Protein AF-0000000080392160 (afdb_homodimer)

Solvent-accessible surface area (backbone atoms only — not comparable to full-atom values): 26931 Å² total; per-residue (Å²): 128,77,78,56,52,68,72,64,71,43,52,71,74,49,55,74,39,36,30,67,66,44,56,47,47,49,50,49,47,51,51,41,40,44,74,67,69,52,51,71,83,73,35,52,70,30,42,35,22,32,27,27,8,46,72,75,60,46,52,59,74,66,60,84,72,80,39,60,35,39,50,64,21,50,36,61,23,38,49,18,41,50,49,28,34,66,44,10,16,25,11,38,45,30,19,29,16,43,58,94,49,10,36,61,53,26,43,43,55,48,50,57,34,40,75,70,63,64,26,69,30,31,39,31,25,33,48,39,70,83,80,47,64,64,62,56,52,19,38,46,57,50,62,48,37,25,92,80,68,57,64,32,54,80,40,95,77,19,53,6,30,62,88,73,68,52,73,49,69,48,73,46,58,49,65,70,59,34,57,73,70,65,48,88,79,90,76,80,87,58,48,61,55,68,51,34,54,17,58,46,92,40,95,85,43,74,29,42,69,40,52,22,49,32,53,48,44,18,28,58,60,38,71,49,57,61,84,71,60,87,74,82,88,71,86,62,50,3,26,72,65,51,27,57,37,52,53,48,15,55,58,66,52,90,128,77,74,57,52,68,71,63,72,42,52,71,73,51,54,74,40,38,30,66,64,45,55,48,47,48,51,50,48,50,52,40,39,42,74,66,69,50,52,71,82,74,34,52,69,31,42,36,22,31,27,28,8,47,72,72,61,46,54,59,73,66,60,85,72,80,38,63,34,38,50,64,19,47,37,60,25,37,50,19,40,48,48,27,33,66,43,10,16,23,10,38,46,28,18,29,17,44,58,94,49,9,35,61,54,24,42,44,56,49,49,57,34,41,75,71,63,65,25,68,31,31,39,32,25,33,46,39,72,84,79,47,64,64,62,55,50,18,37,47,58,49,61,49,36,26,92,82,69,56,63,32,54,81,38,96,77,18,52,6,30,60,89,74,68,49,74,48,68,49,73,45,58,49,65,69,60,34,56,74,71,65,47,87,79,90,75,80,88,59,47,59,56,69,50,33,53,18,58,46,93,41,93,86,45,75,30,42,70,40,52,21,48,31,54,46,43,17,30,57,60,38,71,48,58,60,86,71,60,86,77,83,89,71,87,62,51,3,25,73,66,50,26,58,38,52,54,47,15,56,58,66,52,88

Foldseek 3Di:
DQPDQVNLPHDPVLVVQADVLLSVLLRQVVVQCVLFPDDLVVQAAAQEEEEEADDDQVSLVVDDDDDPNNPLRRDQQNSFVSNCVSSNHDHHTGYAYPDPCRQQVSVVVQVVCQVVPSHAKYKTKYWDDDDDCVVVVVCVVVQAADPVADFPFPHPPQRFHHDDGDMHMHMDGDPVVCVVVVTDDPDDQQFFFDDDQPDDPDPPAHHLVRLLVRVLRRCVSSVHQLVRDDDDDFPRGRHPRPRVSNVSSSVVND/DQCPCVNLPHDPVLVVQADVLLSVLLRQVVVQCVLFPDDLVVQAAAQEEEEEADDDQVSLVVDDDDDPNNPLRRDQQNSFVSNCVSSNHDHHTGYAYPDPCRQQVSVVVQVVCQVVPSHAKYKTKYWDDDDDCVVVVVCVVVQQADPVADFPFPHPPQRFHHDDGDMHMHMDGDPVVCVVVVTDDPDDQQFFFDDDQPDDPDPPAHHLVRLLVRVLRRCVSSVHQLVRDDDDDFPRGSHPRPRVSNVSSSVVND

Structure (mmCIF, N/CA/C/O backbone):
data_AF-0000000080392160-model_v1
#
loop_
_entity.id
_entity.type
_entity.pdbx_description
1 polymer 'Polyketide synthase'
#
loop_
_atom_site.group_PDB
_atom_site.id
_atom_site.type_symbol
_atom_site.label_atom_id
_atom_site.label_alt_id
_atom_site.label_comp_id
_atom_site.label_asym_id
_atom_site.label_entity_id
_atom_site.label_seq_id
_atom_site.pdbx_PDB_ins_code
_atom_site.Cartn_x
_atom_site.Cartn_y
_atom_site.Cartn_z
_atom_site.occupancy
_atom_site.B_iso_or_equiv
_atom_site.auth_seq_id
_atom_site.auth_comp_id
_atom_site.auth_asym_id
_atom_site.auth_atom_id
_atom_site.pdbx_PDB_model_num
ATOM 1 N N . MET A 1 1 ? 7.367 22.188 -19.438 1 44.47 1 MET A N 1
ATOM 2 C CA . MET A 1 1 ? 8.289 22.766 -18.453 1 44.47 1 MET A CA 1
ATOM 3 C C . MET A 1 1 ? 7.734 22.625 -17.047 1 44.47 1 MET A C 1
ATOM 5 O O . MET A 1 1 ? 6.535 22.797 -16.828 1 44.47 1 MET A O 1
ATOM 9 N N . GLY A 1 2 ? 8.312 21.688 -16.266 1 62.59 2 GLY A N 1
ATOM 10 C CA . GLY A 1 2 ? 7.789 21.469 -14.93 1 62.59 2 GLY A CA 1
ATOM 11 C C . GLY A 1 2 ? 7.668 22.75 -14.125 1 62.59 2 GLY A C 1
ATOM 12 O O . GLY A 1 2 ? 8.258 23.766 -14.484 1 62.59 2 GLY A O 1
ATOM 13 N N . ARG A 1 3 ? 6.598 23.203 -13.523 1 73.5 3 ARG A N 1
ATOM 14 C CA . ARG A 1 3 ? 6.219 24.375 -12.742 1 73.5 3 ARG A CA 1
ATOM 15 C C . ARG A 1 3 ? 7.32 24.766 -11.758 1 73.5 3 ARG A C 1
ATOM 17 O O . ARG A 1 3 ? 7.398 25.906 -11.32 1 73.5 3 ARG A O 1
ATOM 24 N N . GLY A 1 4 ? 8.375 24 -11.734 1 80.56 4 GLY A N 1
ATOM 25 C CA . GLY A 1 4 ? 9.484 24.219 -10.812 1 80.56 4 GLY A CA 1
ATOM 26 C C . GLY A 1 4 ? 9.094 24.047 -9.359 1 80.56 4 GLY A C 1
ATOM 27 O O . GLY A 1 4 ? 7.91 24 -9.031 1 80.56 4 GLY A O 1
ATOM 28 N N . GLN A 1 5 ? 10.055 24.047 -8.391 1 86.06 5 GLN A N 1
ATOM 29 C CA . GLN A 1 5 ? 9.867 23.781 -6.973 1 86.06 5 GLN A CA 1
ATOM 30 C C . GLN A 1 5 ? 9.117 24.906 -6.285 1 86.06 5 GLN A C 1
ATOM 32 O O . GLN A 1 5 ? 8.367 24.688 -5.336 1 86.06 5 GLN A O 1
ATOM 37 N N . ALA A 1 6 ? 9.281 26.156 -6.719 1 88.62 6 ALA A N 1
ATOM 38 C CA . ALA A 1 6 ? 8.648 27.328 -6.105 1 88.62 6 ALA A CA 1
ATOM 39 C C . ALA A 1 6 ? 7.133 27.281 -6.27 1 88.62 6 ALA A C 1
ATOM 41 O O . ALA A 1 6 ? 6.391 27.719 -5.387 1 88.62 6 ALA A O 1
ATOM 42 N N . PHE A 1 7 ? 6.754 26.766 -7.363 1 91.12 7 PHE A N 1
ATOM 43 C CA . PHE A 1 7 ? 5.324 26.625 -7.625 1 91.12 7 PHE A CA 1
ATOM 44 C C . PHE A 1 7 ? 4.668 25.734 -6.574 1 91.12 7 PHE A C 1
ATOM 46 O O . PHE A 1 7 ? 3.525 25.969 -6.184 1 91.12 7 PHE A O 1
ATOM 53 N N . PHE A 1 8 ? 5.359 24.797 -6.035 1 94 8 PHE A N 1
ATOM 54 C CA . PHE A 1 8 ? 4.816 23.828 -5.09 1 94 8 PHE A CA 1
ATOM 55 C C . PHE A 1 8 ? 5.188 24.203 -3.66 1 94 8 PHE A C 1
ATOM 57 O O . PHE A 1 8 ? 4.957 23.422 -2.732 1 94 8 PHE A O 1
ATOM 64 N N . GLY A 1 9 ? 5.879 25.312 -3.498 1 92.5 9 GLY A N 1
ATOM 65 C CA . GLY A 1 9 ? 6.246 25.766 -2.166 1 92.5 9 GLY A CA 1
ATOM 66 C C . GLY A 1 9 ? 7.379 24.969 -1.557 1 92.5 9 GLY A C 1
ATOM 67 O O . GLY A 1 9 ? 7.449 24.812 -0.336 1 92.5 9 GLY A O 1
ATOM 68 N N . ILE A 1 10 ? 8.219 24.422 -2.293 1 93.69 10 ILE A N 1
ATOM 69 C CA . ILE A 1 10 ? 9.336 23.594 -1.83 1 93.69 10 ILE A CA 1
ATOM 70 C C . ILE A 1 10 ? 10.641 24.391 -1.94 1 93.69 10 ILE A C 1
ATOM 72 O O . ILE A 1 10 ? 10.938 24.953 -2.994 1 93.69 10 ILE A O 1
ATOM 76 N N . SER A 1 11 ? 11.391 24.484 -0.863 1 92 11 SER A N 1
ATOM 77 C CA . SER A 1 11 ? 12.656 25.219 -0.854 1 92 11 SER A CA 1
ATOM 78 C C . SER A 1 11 ? 13.695 24.531 -1.737 1 92 11 SER A C 1
ATOM 80 O O . SER A 1 11 ? 13.57 23.344 -2.051 1 92 11 SER A O 1
ATOM 82 N N . ALA A 1 12 ? 14.695 25.281 -2.066 1 90.75 12 ALA A N 1
ATOM 83 C CA . ALA A 1 12 ? 15.773 24.734 -2.891 1 90.75 12 ALA A CA 1
ATOM 84 C C . ALA A 1 12 ? 16.5 23.609 -2.168 1 90.75 12 ALA A C 1
ATOM 86 O O . ALA A 1 12 ? 16.844 22.594 -2.777 1 90.75 12 ALA A O 1
ATOM 87 N N . MET A 1 13 ? 16.703 23.812 -0.95 1 87.75 13 MET A N 1
ATOM 88 C CA . MET A 1 13 ? 17.406 22.797 -0.153 1 87.75 13 MET A CA 1
ATOM 89 C C . MET A 1 13 ? 16.594 21.5 -0.101 1 87.75 13 MET A C 1
ATOM 91 O O . MET A 1 13 ? 17.156 20.422 -0.309 1 87.75 13 MET A O 1
ATOM 95 N N . GLU A 1 14 ? 15.359 21.641 0.13 1 90.56 14 GLU A N 1
ATOM 96 C CA . GLU A 1 14 ? 14.492 20.469 0.159 1 90.56 14 GLU A CA 1
ATOM 97 C C . GLU A 1 14 ? 14.438 19.781 -1.206 1 90.56 14 GLU A C 1
ATOM 99 O O . GLU A 1 14 ? 14.547 18.562 -1.299 1 90.56 14 GLU A O 1
ATOM 104 N N . ALA A 1 15 ? 14.352 20.516 -2.227 1 91.69 15 ALA A N 1
ATOM 105 C CA . ALA A 1 15 ? 14.242 20 -3.588 1 91.69 15 ALA A CA 1
ATOM 106 C C . ALA A 1 15 ? 15.477 19.203 -3.975 1 91.69 15 ALA A C 1
ATOM 108 O O . ALA A 1 15 ? 15.375 18.203 -4.691 1 91.69 15 ALA A O 1
ATOM 109 N N . SER A 1 16 ? 16.562 19.609 -3.512 1 89.44 16 SER A N 1
ATOM 110 C CA . SER A 1 16 ? 17.812 18.969 -3.883 1 89.44 16 SER A CA 1
ATOM 111 C C . SER A 1 16 ? 17.906 17.578 -3.275 1 89.44 16 SER A C 1
ATOM 113 O O . SER A 1 16 ? 18.672 16.734 -3.764 1 89.44 16 SER A O 1
ATOM 115 N N . SER A 1 17 ? 17.125 17.328 -2.254 1 90.38 17 SER A N 1
ATOM 116 C CA . SER A 1 17 ? 17.188 16.047 -1.552 1 90.38 17 SER A CA 1
ATOM 117 C C . SER A 1 17 ? 16.031 15.133 -1.947 1 90.38 17 SER A C 1
ATOM 119 O O . SER A 1 17 ? 15.953 13.992 -1.49 1 90.38 17 SER A O 1
ATOM 121 N N . MET A 1 18 ? 15.258 15.609 -2.836 1 93.06 18 MET A N 1
ATOM 122 C CA . MET A 1 18 ? 14.023 14.898 -3.135 1 93.06 18 MET A CA 1
ATOM 123 C C . MET A 1 18 ? 14.242 13.852 -4.219 1 93.06 18 MET A C 1
ATOM 125 O O . MET A 1 18 ? 14.883 14.125 -5.234 1 93.06 18 MET A O 1
ATOM 129 N N . ASP A 1 19 ? 13.75 12.68 -3.955 1 93.88 19 ASP A N 1
ATOM 130 C CA . ASP A 1 19 ? 13.617 11.688 -5.02 1 93.88 19 ASP A CA 1
ATOM 131 C C . ASP A 1 19 ? 12.945 12.289 -6.25 1 93.88 19 ASP A C 1
ATOM 133 O O . ASP A 1 19 ? 11.844 12.836 -6.16 1 93.88 19 ASP A O 1
ATOM 137 N N . PRO A 1 20 ? 13.594 12.234 -7.453 1 94.88 20 PRO A N 1
ATOM 138 C CA . PRO A 1 20 ? 12.961 12.766 -8.664 1 94.88 20 PRO A CA 1
ATOM 139 C C . PRO A 1 20 ? 11.562 12.203 -8.898 1 94.88 20 PRO A C 1
ATOM 141 O O . PRO A 1 20 ? 10.719 12.875 -9.5 1 94.88 20 PRO A O 1
ATOM 144 N N . GLN A 1 21 ? 11.25 11.039 -8.414 1 96.38 21 GLN A N 1
ATOM 145 C CA . GLN A 1 21 ? 9.898 10.477 -8.516 1 96.38 21 GLN A CA 1
ATOM 146 C C . GLN A 1 21 ? 8.883 11.375 -7.82 1 96.38 21 GLN A C 1
ATOM 148 O O . GLN A 1 21 ? 7.773 11.578 -8.328 1 96.38 21 GLN A O 1
ATOM 153 N N . GLN A 1 22 ? 9.234 11.93 -6.652 1 96.69 22 GLN A N 1
ATOM 154 C CA . GLN A 1 22 ? 8.328 12.82 -5.938 1 96.69 22 GLN A CA 1
ATOM 155 C C . GLN A 1 22 ? 8.039 14.078 -6.742 1 96.69 22 GLN A C 1
ATOM 157 O O . GLN A 1 22 ? 6.906 14.562 -6.766 1 96.69 22 GLN A O 1
ATOM 162 N N . ARG A 1 23 ? 9.055 14.586 -7.406 1 95.38 23 ARG A N 1
ATOM 163 C CA . ARG A 1 23 ? 8.891 15.773 -8.242 1 95.38 23 ARG A CA 1
ATOM 164 C C . ARG A 1 23 ? 7.941 15.492 -9.406 1 95.38 23 ARG A C 1
ATOM 166 O O . ARG A 1 23 ? 7.055 16.297 -9.703 1 95.38 23 ARG A O 1
ATOM 173 N N . LEU A 1 24 ? 8.164 14.352 -10.008 1 96.69 24 LEU A N 1
ATOM 174 C CA . LEU A 1 24 ? 7.312 13.977 -11.133 1 96.69 24 LEU A CA 1
ATOM 175 C C . LEU A 1 24 ? 5.871 13.781 -10.68 1 96.69 24 LEU A C 1
ATOM 177 O O . LEU A 1 24 ? 4.938 14.172 -11.391 1 96.69 24 LEU A O 1
ATOM 181 N N . LEU A 1 25 ? 5.73 13.203 -9.555 1 97.81 25 LEU A N 1
ATOM 182 C CA . LEU A 1 25 ? 4.391 12.992 -9.023 1 97.81 25 LEU A CA 1
ATOM 183 C C . LEU A 1 25 ? 3.676 14.328 -8.812 1 97.81 25 LEU A C 1
ATOM 185 O O . LEU A 1 25 ? 2.484 14.445 -9.102 1 97.81 25 LEU A O 1
ATOM 189 N N . LEU A 1 26 ? 4.379 15.328 -8.312 1 97.12 26 LEU A N 1
ATOM 190 C CA . LEU A 1 26 ? 3.797 16.656 -8.117 1 97.12 26 LEU A CA 1
ATOM 191 C C . LEU A 1 26 ? 3.373 17.266 -9.445 1 97.12 26 LEU A C 1
ATOM 193 O O . LEU A 1 26 ? 2.256 17.766 -9.57 1 97.12 26 LEU A O 1
ATOM 197 N N . GLU A 1 27 ? 4.25 17.172 -10.422 1 96.81 27 GLU A N 1
ATOM 198 C CA . GLU A 1 27 ? 3.982 17.766 -11.734 1 96.81 27 GLU A CA 1
ATOM 199 C C . GLU A 1 27 ? 2.83 17.047 -12.43 1 96.81 27 GLU A C 1
ATOM 201 O O . GLU A 1 27 ? 1.897 17.688 -12.922 1 96.81 27 GLU A O 1
ATOM 206 N N . VAL A 1 28 ? 2.885 15.766 -12.461 1 97.62 28 VAL A N 1
ATOM 207 C CA . VAL A 1 28 ? 1.865 14.969 -13.125 1 97.62 28 VAL A CA 1
ATOM 208 C C . VAL A 1 28 ? 0.545 15.07 -12.367 1 97.62 28 VAL A C 1
ATOM 210 O O . VAL A 1 28 ? -0.523 15.164 -12.977 1 97.62 28 VAL A O 1
ATOM 213 N N . GLY A 1 29 ? 0.648 15.031 -11.039 1 97.12 29 GLY A N 1
ATOM 214 C CA . GLY A 1 29 ? -0.546 15.18 -10.227 1 97.12 29 GLY A CA 1
ATOM 215 C C . GLY A 1 29 ? -1.259 16.5 -10.453 1 97.12 29 GLY A C 1
ATOM 216 O O . GLY A 1 29 ? -2.484 16.531 -10.586 1 97.12 29 GLY A O 1
ATOM 217 N N . TYR A 1 30 ? -0.5 17.578 -10.539 1 95.31 30 TYR A N 1
ATOM 218 C CA . TYR A 1 30 ? -1.086 18.891 -10.805 1 95.31 30 TYR A CA 1
ATOM 219 C C . TYR A 1 30 ? -1.77 18.922 -12.164 1 95.31 30 TYR A C 1
ATOM 221 O O . TYR A 1 30 ? -2.887 19.422 -12.289 1 95.31 30 TYR A O 1
ATOM 229 N N . THR A 1 31 ? -1.105 18.406 -13.148 1 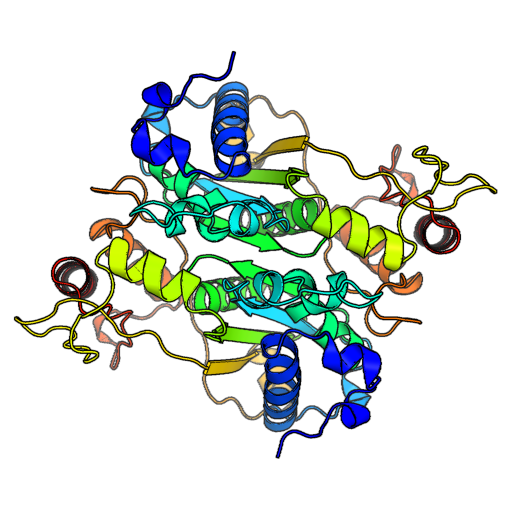96.06 31 THR A N 1
ATOM 230 C CA . THR A 1 31 ? -1.656 18.375 -14.5 1 96.06 31 THR A CA 1
ATOM 231 C C . THR A 1 31 ? -2.939 17.547 -14.539 1 96.06 31 THR A C 1
ATOM 233 O O . THR A 1 31 ? -3.918 17.938 -15.172 1 96.06 31 THR A O 1
ATOM 236 N N . ALA A 1 32 ? -2.922 16.406 -13.852 1 96.75 32 ALA A N 1
ATOM 237 C CA . ALA A 1 32 ? -4.102 15.547 -13.805 1 96.75 32 ALA A CA 1
ATOM 238 C C . ALA A 1 32 ? -5.277 16.25 -13.141 1 96.75 32 ALA A C 1
ATOM 240 O O . ALA A 1 32 ? -6.398 16.219 -13.648 1 96.75 32 ALA A O 1
ATOM 241 N N . LEU A 1 33 ? -5.02 16.891 -12.023 1 95.31 33 LEU A N 1
ATOM 242 C CA . LEU A 1 33 ? -6.062 17.609 -11.305 1 95.31 33 LEU A CA 1
ATOM 243 C C . LEU A 1 33 ? -6.613 18.766 -12.141 1 95.31 33 LEU A C 1
ATOM 245 O O . LEU A 1 33 ? -7.828 18.969 -12.211 1 95.31 33 LEU A O 1
ATOM 249 N N . TRP A 1 34 ? -5.695 19.453 -12.781 1 93.56 34 TRP A N 1
ATOM 250 C CA . TRP A 1 34 ? -6.102 20.547 -13.656 1 93.56 34 TRP A CA 1
ATOM 251 C C . TRP A 1 34 ? -6.973 20.031 -14.805 1 93.56 34 TRP A C 1
ATOM 253 O O . TRP A 1 34 ? -8.016 20.609 -15.109 1 93.56 34 TRP A O 1
ATOM 263 N N . SER A 1 35 ? -6.562 19 -15.398 1 94.62 35 SER A N 1
ATOM 264 C CA . SER A 1 35 ? -7.305 18.406 -16.5 1 94.62 35 SER A CA 1
ATOM 265 C C . SER A 1 35 ? -8.688 17.938 -16.047 1 94.62 35 SER A C 1
ATOM 267 O O . SER A 1 35 ? -9.625 17.891 -16.859 1 94.62 35 SER A O 1
ATOM 269 N N . ALA A 1 36 ? -8.828 17.562 -14.781 1 94.62 36 ALA A N 1
ATOM 270 C CA . ALA A 1 36 ? -10.094 17.094 -14.227 1 94.62 36 ALA A CA 1
ATOM 271 C C . ALA A 1 36 ? -10.984 18.25 -13.805 1 94.62 36 ALA A C 1
ATOM 273 O O . ALA A 1 36 ? -12.117 18.047 -13.352 1 94.62 36 ALA A O 1
ATOM 274 N N . GLY A 1 37 ? -10.469 19.484 -13.844 1 91.88 37 GLY A N 1
ATOM 275 C CA . GLY A 1 37 ? -11.289 20.656 -13.609 1 91.88 37 GLY A CA 1
ATOM 276 C C . GLY A 1 37 ? -11.078 21.266 -12.234 1 91.88 37 GLY A C 1
ATOM 277 O O . GLY A 1 37 ? -11.805 22.172 -11.828 1 91.88 37 GLY A O 1
ATOM 278 N N . TYR A 1 38 ? -10.055 20.75 -11.547 1 90.94 38 TYR A N 1
ATOM 279 C CA . TYR A 1 38 ? -9.82 21.281 -10.211 1 90.94 38 TYR A CA 1
ATOM 280 C C . TYR A 1 38 ? -8.922 22.516 -10.258 1 90.94 38 TYR A C 1
ATOM 282 O O . TYR A 1 38 ? -7.98 22.578 -11.055 1 90.94 38 TYR A O 1
ATOM 290 N N . ASP A 1 39 ? -9.312 23.484 -9.414 1 90.62 39 ASP A N 1
ATOM 291 C CA . ASP A 1 39 ? -8.406 24.578 -9.094 1 90.62 39 ASP A CA 1
ATOM 292 C C . ASP A 1 39 ? -7.672 24.312 -7.777 1 90.62 39 ASP A C 1
ATOM 294 O O . ASP A 1 39 ? -8.266 23.812 -6.82 1 90.62 39 ASP A O 1
ATOM 298 N N . ARG A 1 40 ? -6.484 24.609 -7.742 1 86.88 40 ARG A N 1
ATOM 299 C CA . ARG A 1 40 ? -5.641 24.344 -6.582 1 86.88 40 ARG A CA 1
ATOM 300 C C . ARG A 1 40 ? -6.277 24.891 -5.309 1 86.88 40 ARG A C 1
ATOM 302 O O . ARG A 1 40 ? -6.266 24.219 -4.27 1 86.88 40 ARG A O 1
ATOM 309 N N . LYS A 1 41 ? -6.863 26.062 -5.348 1 87.56 41 LYS A N 1
ATOM 310 C CA . LYS A 1 41 ? -7.438 26.719 -4.176 1 87.56 41 LYS A CA 1
ATOM 311 C C . LYS A 1 41 ? -8.664 25.953 -3.67 1 87.56 41 LYS A C 1
ATOM 313 O O . LYS A 1 41 ? -8.984 26 -2.48 1 87.56 41 LYS A O 1
ATOM 318 N N . ASP A 1 42 ? -9.297 25.219 -4.57 1 90.38 42 ASP A N 1
ATOM 319 C CA . ASP A 1 42 ? -10.531 24.531 -4.203 1 90.38 42 ASP A CA 1
ATOM 320 C C . ASP A 1 42 ? -10.242 23.141 -3.658 1 90.38 42 ASP A C 1
ATOM 322 O O . ASP A 1 42 ? -11.148 22.453 -3.189 1 90.38 42 ASP A O 1
ATOM 326 N N . LEU A 1 43 ? -8.992 22.766 -3.629 1 94.5 43 LEU A N 1
ATOM 327 C CA . LEU A 1 43 ? -8.617 21.406 -3.219 1 94.5 43 LEU A CA 1
ATOM 328 C C . LEU A 1 43 ? -8.375 21.344 -1.715 1 94.5 43 LEU A C 1
ATOM 330 O O . LEU A 1 43 ? -8.469 20.281 -1.111 1 94.5 43 LEU A O 1
ATOM 334 N N . VAL A 1 44 ? -8.078 22.531 -1.147 1 95.25 44 VAL A N 1
ATOM 335 C CA . VAL A 1 44 ? -7.633 22.562 0.242 1 95.25 44 VAL A CA 1
ATOM 336 C C . VAL A 1 44 ? -8.727 22.016 1.147 1 95.25 44 VAL A C 1
ATOM 338 O O . VAL A 1 44 ? -9.891 22.422 1.052 1 95.25 44 VAL A O 1
ATOM 341 N N . SER A 1 45 ? -8.344 21.016 1.956 1 96.38 45 SER A N 1
ATOM 342 C CA . SER A 1 45 ? -9.156 20.406 3.004 1 96.38 45 SER A CA 1
ATOM 343 C C . SER A 1 45 ? -10.172 19.422 2.42 1 96.38 45 SER A C 1
ATOM 345 O O . SER A 1 45 ? -11.023 18.906 3.143 1 96.38 45 SER A O 1
ATOM 347 N N . ARG A 1 46 ? -10.086 19.172 1.157 1 96.81 46 ARG A N 1
ATOM 348 C CA . ARG A 1 46 ? -11.008 18.219 0.546 1 96.81 46 ARG A CA 1
ATOM 349 C C . ARG A 1 46 ? -10.586 16.781 0.839 1 96.81 46 ARG A C 1
ATOM 351 O O . ARG A 1 46 ? -9.398 16.484 0.958 1 96.81 46 ARG A O 1
ATOM 358 N N . ASN A 1 47 ? -11.617 15.969 0.893 1 97.88 47 ASN A N 1
ATOM 359 C CA . ASN A 1 47 ? -11.406 14.547 1.126 1 97.88 47 ASN A CA 1
ATOM 360 C C . ASN A 1 47 ? -11.031 13.82 -0.163 1 97.88 47 ASN A C 1
ATOM 362 O O . ASN A 1 47 ? -11.75 12.922 -0.602 1 97.88 47 ASN A O 1
ATOM 366 N N . VAL A 1 48 ? -9.93 14.219 -0.725 1 97.88 48 VAL A N 1
ATOM 367 C CA . VAL A 1 48 ? -9.398 13.633 -1.95 1 97.88 48 VAL A CA 1
ATOM 368 C C . VAL A 1 48 ? -8.227 12.719 -1.615 1 97.88 48 VAL A C 1
ATOM 370 O O . VAL A 1 48 ? -7.262 13.133 -0.965 1 97.88 48 VAL A O 1
ATOM 373 N N . GLY A 1 49 ? -8.312 11.453 -2.053 1 98.56 49 GLY A N 1
ATOM 374 C CA . GLY A 1 49 ? -7.293 10.469 -1.736 1 98.56 49 GLY A CA 1
ATOM 375 C C . GLY A 1 49 ? -6.145 10.469 -2.727 1 98.56 49 GLY A C 1
ATOM 376 O O . GLY A 1 49 ? -6.32 10.82 -3.895 1 98.56 49 GLY A O 1
ATOM 377 N N . ILE A 1 50 ? -4.984 10.148 -2.25 1 98.88 50 ILE A N 1
ATOM 378 C CA . ILE A 1 50 ? -3.795 9.945 -3.07 1 98.88 50 ILE A CA 1
ATOM 379 C C . ILE A 1 50 ? -3.326 8.492 -2.953 1 98.88 50 ILE A C 1
ATOM 381 O O . ILE A 1 50 ? -3.016 8.023 -1.855 1 98.88 50 ILE A O 1
ATOM 385 N N . PHE A 1 51 ? -3.301 7.777 -4.055 1 98.88 51 PHE A N 1
ATOM 386 C CA . PHE A 1 51 ? -2.824 6.402 -4.121 1 98.88 51 PHE A CA 1
ATOM 387 C C . PHE A 1 51 ? -1.688 6.27 -5.129 1 98.88 51 PHE A C 1
ATOM 389 O O . PHE A 1 51 ? -1.88 6.504 -6.324 1 98.88 51 PHE A O 1
ATOM 396 N N . VAL A 1 52 ? -0.518 5.879 -4.641 1 98.88 52 VAL A N 1
ATOM 397 C CA . VAL A 1 52 ? 0.646 5.836 -5.52 1 98.88 52 VAL A CA 1
ATOM 398 C C . VAL A 1 52 ? 1.177 4.41 -5.605 1 98.88 52 VAL A C 1
ATOM 400 O O . VAL A 1 52 ? 1.654 3.855 -4.609 1 98.88 52 VAL A O 1
ATOM 403 N N . GLY A 1 53 ? 1.05 3.787 -6.812 1 98.62 53 GLY A N 1
ATOM 404 C CA . GLY A 1 53 ? 1.817 2.58 -7.078 1 98.62 53 GLY A CA 1
ATOM 405 C C . GLY A 1 53 ? 3.295 2.848 -7.293 1 98.62 53 GLY A C 1
ATOM 406 O O . GLY A 1 53 ? 3.684 3.443 -8.297 1 98.62 53 GLY A O 1
ATOM 407 N N . ILE A 1 54 ? 4.113 2.441 -6.324 1 96.38 54 ILE A N 1
ATOM 408 C CA . ILE A 1 54 ? 5.539 2.752 -6.359 1 96.38 54 ILE A CA 1
ATOM 409 C C . ILE A 1 54 ? 6.328 1.629 -5.691 1 96.38 54 ILE A C 1
ATOM 411 O O . ILE A 1 54 ? 5.93 1.124 -4.641 1 96.38 54 ILE A O 1
ATOM 415 N N . GLY A 1 55 ? 7.414 1.175 -6.383 1 89.69 55 GLY A N 1
ATOM 416 C CA . GLY A 1 55 ? 8.219 0.097 -5.828 1 89.69 55 GLY A CA 1
ATOM 417 C C . GLY A 1 55 ? 9.703 0.402 -5.828 1 89.69 55 GLY A C 1
ATOM 418 O O . GLY A 1 55 ? 10.469 -0.205 -5.074 1 89.69 55 GLY A O 1
ATOM 419 N N . SER A 1 56 ? 10.125 1.404 -6.617 1 84.5 56 SER A N 1
ATOM 420 C CA . SER A 1 56 ? 11.547 1.701 -6.742 1 84.5 56 SER A CA 1
ATOM 421 C C . SER A 1 56 ? 12.039 2.574 -5.59 1 84.5 56 SER A C 1
ATOM 423 O O . SER A 1 56 ? 11.352 3.521 -5.191 1 84.5 56 SER A O 1
ATOM 425 N N . ASN A 1 57 ? 13.156 2.232 -5.059 1 84.62 57 ASN A N 1
ATOM 426 C CA . ASN A 1 57 ? 13.797 3.014 -4.008 1 84.62 57 ASN A CA 1
ATOM 427 C C . ASN A 1 57 ? 15.242 3.344 -4.359 1 84.62 57 ASN A C 1
ATOM 429 O O . ASN A 1 57 ? 16.094 3.449 -3.477 1 84.62 57 ASN A O 1
ATOM 433 N N . ASP A 1 58 ? 15.5 3.523 -5.566 1 86.62 58 ASP A N 1
ATOM 434 C CA . ASP A 1 58 ? 16.859 3.746 -6.066 1 86.62 58 ASP A CA 1
ATOM 435 C C . ASP A 1 58 ? 17.469 4.992 -5.434 1 86.62 58 ASP A C 1
ATOM 437 O O . ASP A 1 58 ? 18.688 5.031 -5.184 1 86.62 58 ASP A O 1
ATOM 441 N N . TRP A 1 59 ? 16.688 5.977 -5.172 1 86.94 59 TRP A N 1
ATOM 442 C CA . TRP A 1 59 ? 17.172 7.27 -4.707 1 86.94 59 TRP A CA 1
ATOM 443 C C . TRP A 1 59 ? 17.922 7.129 -3.385 1 86.94 59 TRP A C 1
ATOM 445 O O . TRP A 1 59 ? 18.938 7.789 -3.166 1 86.94 59 TRP A O 1
ATOM 455 N N . SER A 1 60 ? 17.438 6.254 -2.557 1 83.12 60 SER A N 1
ATOM 456 C CA . SER A 1 60 ? 18.031 6.062 -1.24 1 83.12 60 SER A CA 1
ATOM 457 C C . SER A 1 60 ? 19.484 5.602 -1.355 1 83.12 60 SER A C 1
ATOM 459 O O . SER A 1 60 ? 20.297 5.895 -0.485 1 83.12 60 SER A O 1
ATOM 461 N N . SER A 1 61 ? 19.781 4.91 -2.4 1 78.38 61 SER A N 1
ATOM 462 C CA . SER A 1 61 ? 21.125 4.383 -2.58 1 78.38 61 SER A CA 1
ATOM 463 C C . SER A 1 61 ? 22.062 5.438 -3.162 1 78.38 61 SER A C 1
ATOM 465 O O . SER A 1 61 ? 23.281 5.27 -3.143 1 78.38 61 SER A O 1
ATOM 467 N N . LEU A 1 62 ? 21.484 6.445 -3.633 1 81.94 62 LEU A N 1
ATOM 468 C CA . LEU A 1 62 ? 22.281 7.469 -4.301 1 81.94 62 LEU A CA 1
ATOM 469 C C . LEU A 1 62 ? 22.656 8.586 -3.33 1 81.94 62 LEU A C 1
ATOM 471 O O . LEU A 1 62 ? 23.594 9.359 -3.588 1 81.94 62 LEU A O 1
ATOM 475 N N . VAL A 1 63 ? 21.875 8.688 -2.307 1 77.31 63 VAL A N 1
ATOM 476 C CA . VAL A 1 63 ? 22.109 9.766 -1.354 1 77.31 63 VAL A CA 1
ATOM 477 C C . VAL A 1 63 ? 23.328 9.445 -0.504 1 77.31 63 VAL A C 1
ATOM 479 O O . VAL A 1 63 ? 23.359 8.438 0.199 1 77.31 63 VAL A O 1
ATOM 482 N N . THR A 1 64 ? 24.328 10.281 -0.578 1 73.44 64 THR A N 1
ATOM 483 C CA . THR A 1 64 ? 25.594 10.023 0.1 1 73.44 64 THR A CA 1
ATOM 484 C C . THR A 1 64 ? 25.719 10.906 1.34 1 73.44 64 THR A C 1
ATOM 486 O O . THR A 1 64 ? 26.422 10.539 2.293 1 73.44 64 THR A O 1
ATOM 489 N N . GLN A 1 65 ? 25.109 12.062 1.361 1 74.44 65 GLN A N 1
ATOM 490 C CA . GLN A 1 65 ? 25.156 12.984 2.492 1 74.44 65 GLN A CA 1
ATOM 491 C C . GLN A 1 65 ? 23.766 13.234 3.066 1 74.44 65 GLN A C 1
ATOM 493 O O . GLN A 1 65 ? 22.891 13.727 2.365 1 74.44 65 GLN A O 1
ATOM 498 N N . ALA A 1 66 ? 23.703 12.898 4.336 1 78 66 ALA A N 1
ATOM 499 C CA . ALA A 1 66 ? 22.406 13.047 4.988 1 78 66 ALA A CA 1
ATOM 500 C C . ALA A 1 66 ? 22.141 14.508 5.348 1 78 66 ALA A C 1
ATOM 502 O O . ALA A 1 66 ? 23.047 15.219 5.793 1 78 66 ALA A O 1
ATOM 503 N N . THR A 1 67 ? 21.031 14.984 4.988 1 79.38 67 THR A N 1
ATOM 504 C CA . THR A 1 67 ? 20.516 16.281 5.398 1 79.38 67 THR A CA 1
ATOM 505 C C . THR A 1 67 ? 19.203 16.125 6.176 1 79.38 67 THR A C 1
ATOM 507 O O . THR A 1 67 ? 18.766 15 6.414 1 79.38 67 THR A O 1
ATOM 510 N N . ALA A 1 68 ? 18.609 17.219 6.555 1 80.5 68 ALA A N 1
ATOM 511 C CA . ALA A 1 68 ? 17.328 17.203 7.262 1 80.5 68 ALA A CA 1
ATOM 512 C C . ALA A 1 68 ? 16.203 16.688 6.363 1 80.5 68 ALA A C 1
ATOM 514 O O . ALA A 1 68 ? 15.148 16.281 6.852 1 80.5 68 ALA A O 1
ATOM 515 N N . TYR A 1 69 ? 16.578 16.609 5.035 1 86.88 69 TYR A N 1
ATOM 516 C CA . TYR A 1 69 ? 15.516 16.297 4.086 1 86.88 69 TYR A CA 1
ATOM 517 C C . TYR A 1 69 ? 15.75 14.93 3.447 1 86.88 69 TYR A C 1
ATOM 519 O O . TYR A 1 69 ? 14.969 14.5 2.598 1 86.88 69 TYR A O 1
ATOM 527 N N . THR A 1 70 ? 16.75 14.219 3.875 1 84.12 70 THR A N 1
ATOM 528 C CA . THR A 1 70 ? 17.078 12.922 3.289 1 84.12 70 THR A CA 1
ATOM 529 C C . THR A 1 70 ? 15.961 11.922 3.529 1 84.12 70 THR A C 1
ATOM 531 O O . THR A 1 70 ? 15.547 11.211 2.607 1 84.12 70 THR A O 1
ATOM 534 N N . GLY A 1 71 ? 15.43 11.945 4.758 1 84.69 71 GLY A N 1
ATOM 535 C CA . GLY A 1 71 ? 14.359 11.016 5.086 1 84.69 71 GLY A CA 1
ATOM 536 C C . GLY A 1 71 ? 13.094 11.25 4.289 1 84.69 71 GLY A C 1
ATOM 537 O O . GLY A 1 71 ? 12.617 10.359 3.59 1 84.69 71 GLY A O 1
ATOM 538 N N . THR A 1 72 ? 12.648 12.508 4.273 1 89.38 72 THR A N 1
ATOM 539 C CA . THR A 1 72 ? 11.414 12.844 3.564 1 89.38 72 THR A CA 1
ATOM 540 C C . THR A 1 72 ? 11.625 12.781 2.055 1 89.38 72 THR A C 1
ATOM 542 O O . THR A 1 72 ? 10.695 12.484 1.306 1 89.38 72 THR A O 1
ATOM 545 N N . GLY A 1 73 ? 12.797 12.984 1.662 1 90.44 73 GLY A N 1
ATOM 546 C CA . GLY A 1 73 ? 13.086 12.969 0.238 1 90.44 73 GLY A CA 1
ATOM 547 C C . GLY A 1 73 ? 13.109 11.578 -0.358 1 90.44 73 GLY A C 1
ATOM 548 O O . GLY A 1 73 ? 12.844 11.398 -1.55 1 90.44 73 GLY A O 1
ATOM 549 N N . ALA A 1 74 ? 13.32 10.602 0.454 1 89 74 ALA A N 1
ATOM 550 C CA . ALA A 1 74 ? 13.531 9.258 -0.092 1 89 74 ALA A CA 1
ATOM 551 C C . ALA A 1 74 ? 12.367 8.336 0.242 1 89 74 ALA A C 1
ATOM 553 O O . ALA A 1 74 ? 12.219 7.266 -0.352 1 89 74 ALA A O 1
ATOM 554 N N . ALA A 1 75 ? 11.555 8.727 1.171 1 90.56 75 ALA A N 1
ATOM 555 C CA . ALA A 1 75 ? 10.531 7.824 1.699 1 90.56 75 ALA A CA 1
ATOM 556 C C . ALA A 1 75 ? 9.398 7.637 0.696 1 90.56 75 ALA A C 1
ATOM 558 O O . ALA A 1 75 ? 8.852 8.609 0.172 1 90.56 75 ALA A O 1
ATOM 559 N N . ALA A 1 76 ? 8.977 6.336 0.516 1 93.62 76 ALA A N 1
ATOM 560 C CA . ALA A 1 76 ? 7.855 6.039 -0.372 1 93.62 76 ALA A CA 1
ATOM 561 C C . ALA A 1 76 ? 6.551 6.613 0.177 1 93.62 76 ALA A C 1
ATOM 563 O O . ALA A 1 76 ? 5.684 7.039 -0.586 1 93.62 76 ALA A O 1
ATOM 564 N N . SER A 1 77 ? 6.387 6.59 1.462 1 95.75 77 SER A N 1
ATOM 565 C CA . SER A 1 77 ? 5.203 7.18 2.072 1 95.75 77 SER A CA 1
ATOM 566 C C . SER A 1 77 ? 5.059 8.648 1.698 1 95.75 77 SER A C 1
ATOM 568 O O . SER A 1 77 ? 3.949 9.133 1.449 1 95.75 77 SER A O 1
ATOM 570 N N . ILE A 1 78 ? 6.195 9.352 1.618 1 96.06 78 ILE A N 1
ATOM 571 C CA . ILE A 1 78 ? 6.184 10.789 1.365 1 96.06 78 ILE A CA 1
ATOM 572 C C . ILE A 1 78 ? 5.867 11.055 -0.106 1 96.06 78 ILE A C 1
ATOM 574 O O . ILE A 1 78 ? 5.375 12.125 -0.46 1 96.06 78 ILE A O 1
ATOM 578 N N . ALA A 1 79 ? 6.098 10.062 -0.971 1 96.75 79 ALA A N 1
ATOM 579 C CA . ALA A 1 79 ? 5.707 10.188 -2.373 1 96.75 79 ALA A CA 1
ATOM 580 C C . ALA A 1 79 ? 4.219 10.5 -2.5 1 96.75 79 ALA A C 1
ATOM 582 O O . ALA A 1 79 ? 3.816 11.305 -3.344 1 96.75 79 ALA A O 1
ATOM 583 N N . ALA A 1 80 ? 3.428 9.93 -1.698 1 98.19 80 ALA A N 1
ATOM 584 C CA . ALA A 1 80 ? 1.991 10.195 -1.681 1 98.19 80 ALA A CA 1
ATOM 585 C C . ALA A 1 80 ? 1.663 11.391 -0.797 1 98.19 80 ALA A C 1
ATOM 587 O O . ALA A 1 80 ? 0.932 12.297 -1.211 1 98.19 80 ALA A O 1
ATOM 588 N N . ASN A 1 81 ? 2.26 11.453 0.347 1 97.5 81 ASN A N 1
ATOM 589 C CA . ASN A 1 81 ? 1.898 12.43 1.373 1 97.5 81 ASN A CA 1
ATOM 590 C C . ASN A 1 81 ? 2.266 13.844 0.953 1 97.5 81 ASN A C 1
ATOM 592 O O . ASN A 1 81 ? 1.586 14.805 1.327 1 97.5 81 ASN A O 1
ATOM 596 N N . ARG A 1 82 ? 3.367 13.969 0.194 1 97.38 82 ARG A N 1
ATOM 597 C CA . ARG A 1 82 ? 3.775 15.289 -0.265 1 97.38 82 ARG A CA 1
ATOM 598 C C . ARG A 1 82 ? 2.707 15.914 -1.157 1 97.38 82 ARG A C 1
ATOM 600 O O . ARG A 1 82 ? 2.5 17.125 -1.129 1 97.38 82 ARG A O 1
ATOM 607 N N . LEU A 1 83 ? 2.061 15.102 -1.955 1 97.38 83 LEU A N 1
ATOM 608 C CA . LEU A 1 83 ? 0.961 15.602 -2.771 1 97.38 83 LEU A CA 1
ATOM 609 C C . LEU A 1 83 ? -0.179 16.109 -1.894 1 97.38 83 LEU A C 1
ATOM 611 O O . LEU A 1 83 ? -0.709 17.203 -2.125 1 97.38 83 LEU A O 1
ATOM 615 N N . SER A 1 84 ? -0.554 15.289 -0.876 1 98.12 84 SER A N 1
ATOM 616 C CA . SER A 1 84 ? -1.609 15.695 0.045 1 98.12 84 SER A CA 1
ATOM 617 C C . SER A 1 84 ? -1.259 17 0.743 1 98.12 84 SER A C 1
ATOM 619 O O . SER A 1 84 ? -2.096 17.906 0.842 1 98.12 84 SER A O 1
ATOM 621 N N . TYR A 1 85 ? -0.013 17.141 1.128 1 97.56 85 TYR A N 1
ATOM 622 C CA . TYR A 1 85 ? 0.457 18.328 1.836 1 97.56 85 TYR A CA 1
ATOM 623 C C . TYR A 1 85 ? 0.422 19.547 0.931 1 97.56 85 TYR A C 1
ATOM 625 O O . TYR A 1 85 ? -0.155 20.578 1.29 1 97.56 85 TYR A O 1
ATOM 633 N N . VAL A 1 86 ? 1.001 19.406 -0.24 1 96.5 86 VAL A N 1
ATOM 634 C CA . VAL A 1 86 ? 1.173 20.516 -1.16 1 96.5 86 VAL A CA 1
ATOM 635 C C . VAL A 1 86 ? -0.192 21.016 -1.63 1 96.5 86 VAL A C 1
ATOM 637 O O . VAL A 1 86 ? -0.411 22.219 -1.753 1 96.5 86 VAL A O 1
ATOM 640 N N . PHE A 1 87 ? -1.129 20.094 -1.803 1 96.56 87 PHE A N 1
ATOM 641 C CA . PHE A 1 87 ? -2.43 20.484 -2.334 1 96.56 87 PHE A CA 1
ATOM 642 C C . PHE A 1 87 ? -3.453 20.625 -1.213 1 96.56 87 PHE A C 1
ATOM 644 O O . PHE A 1 87 ? -4.598 21 -1.456 1 96.56 87 PHE A O 1
ATOM 651 N N . GLY A 1 88 ? -3.09 20.297 -0.001 1 97.06 88 GLY A N 1
ATOM 652 C CA . GLY A 1 88 ? -3.943 20.438 1.168 1 97.06 88 GLY A CA 1
ATOM 653 C C . GLY A 1 88 ? -5.062 19.422 1.225 1 97.06 88 GLY A C 1
ATOM 654 O O . GLY A 1 88 ? -6.16 19.719 1.693 1 97.06 88 GLY A O 1
ATOM 655 N N . LEU A 1 89 ? -4.816 18.266 0.729 1 97.94 89 LEU A N 1
ATOM 656 C CA . LEU A 1 89 ? -5.836 17.219 0.642 1 97.94 89 LEU A CA 1
ATOM 657 C C . LEU A 1 89 ? -5.902 16.422 1.936 1 97.94 89 LEU A C 1
ATOM 659 O O . LEU A 1 89 ? -4.871 16.141 2.551 1 97.94 89 LEU A O 1
ATOM 663 N N . LYS A 1 90 ? -7.082 15.93 2.273 1 98.12 90 LYS A N 1
ATOM 664 C CA . LYS A 1 90 ? -7.234 15.305 3.584 1 98.12 90 LYS A CA 1
ATOM 665 C C . LYS A 1 90 ? -7.73 13.867 3.451 1 98.12 90 LYS A C 1
ATOM 667 O O . LYS A 1 90 ? -8.023 13.211 4.453 1 98.12 90 LYS A O 1
ATOM 672 N N . GLY A 1 91 ? -7.887 13.344 2.246 1 98.19 91 GLY A N 1
ATOM 673 C CA . GLY A 1 91 ? -8.266 11.953 2.051 1 98.19 91 GLY A CA 1
ATOM 674 C C . GLY A 1 91 ? -7.133 10.984 2.33 1 98.19 91 GLY A C 1
ATOM 675 O O . GLY A 1 91 ? -6.027 11.398 2.693 1 98.19 91 GLY A O 1
ATOM 676 N N . PRO A 1 92 ? -7.418 9.68 2.201 1 98.44 92 PRO A N 1
ATOM 677 C CA . PRO A 1 92 ? -6.363 8.68 2.393 1 98.44 92 PRO A CA 1
ATOM 678 C C . PRO A 1 92 ? -5.152 8.922 1.491 1 98.44 92 PRO A C 1
ATOM 680 O O . PRO A 1 92 ? -5.309 9.344 0.343 1 98.44 92 PRO A O 1
ATOM 683 N N . SER A 1 93 ? -3.992 8.727 2.016 1 98.69 93 SER A N 1
ATOM 684 C CA . SER A 1 93 ? -2.732 8.93 1.307 1 98.69 93 SER A CA 1
ATOM 685 C C . SER A 1 93 ? -1.769 7.773 1.557 1 98.69 93 SER A C 1
ATOM 687 O O . SER A 1 93 ? -1.299 7.582 2.68 1 98.69 93 SER A O 1
ATOM 689 N N . MET A 1 94 ? -1.488 6.961 0.482 1 98.62 94 MET A N 1
ATOM 690 C CA . MET A 1 94 ? -0.673 5.777 0.743 1 98.62 94 MET A CA 1
ATOM 691 C C . MET A 1 94 ? 0.11 5.371 -0.501 1 98.62 94 MET A C 1
ATOM 693 O O . MET A 1 94 ? -0.325 5.629 -1.625 1 98.62 94 MET A O 1
ATOM 697 N N . SER A 1 95 ? 1.247 4.867 -0.283 1 98.62 95 SER A N 1
ATOM 698 C CA . SER A 1 95 ? 2.029 4.156 -1.29 1 98.62 95 SER A CA 1
ATOM 699 C C . SER A 1 95 ? 1.788 2.652 -1.218 1 98.62 95 SER A C 1
ATOM 701 O O . SER A 1 95 ? 1.803 2.066 -0.133 1 98.62 95 SER A O 1
ATOM 703 N N . ILE A 1 96 ? 1.521 2.055 -2.387 1 98.69 96 ILE A N 1
ATOM 704 C CA . ILE A 1 96 ? 1.224 0.629 -2.482 1 98.69 96 ILE A CA 1
ATOM 705 C C . ILE A 1 96 ? 2.23 -0.046 -3.412 1 98.69 96 ILE A C 1
ATOM 707 O O . ILE A 1 96 ? 2.482 0.435 -4.52 1 98.69 96 ILE A O 1
ATOM 711 N N . ASP A 1 97 ? 2.836 -1.126 -2.898 1 98.19 97 ASP A N 1
ATOM 712 C CA . ASP A 1 97 ? 3.803 -1.868 -3.701 1 98.19 97 ASP A CA 1
ATOM 713 C C . ASP A 1 97 ? 3.387 -3.33 -3.846 1 98.19 97 ASP A C 1
ATOM 715 O O . ASP A 1 97 ? 3.418 -4.09 -2.875 1 98.19 97 ASP A O 1
ATOM 719 N N . THR A 1 98 ? 3.033 -3.688 -5.043 1 97.75 98 THR A N 1
ATOM 720 C CA . THR A 1 98 ? 2.75 -5.062 -5.438 1 97.75 98 THR A CA 1
ATOM 721 C C . THR A 1 98 ? 3.564 -5.457 -6.664 1 97.75 98 THR A C 1
ATOM 723 O O . THR A 1 98 ? 3.1 -6.23 -7.504 1 97.75 98 THR A O 1
ATOM 726 N N . ALA A 1 99 ? 4.652 -4.797 -6.871 1 94.38 99 ALA A N 1
ATOM 727 C CA . ALA A 1 99 ? 5.547 -4.965 -8.016 1 94.38 99 ALA A CA 1
ATOM 728 C C . ALA A 1 99 ? 4.926 -4.391 -9.289 1 94.38 99 ALA A C 1
ATOM 730 O O . ALA A 1 99 ? 4.555 -3.217 -9.328 1 94.38 99 ALA A O 1
ATOM 731 N N . CYS A 1 100 ? 4.863 -5.133 -10.383 1 93.25 100 CYS A N 1
ATOM 732 C CA . CYS A 1 100 ? 4.465 -4.594 -11.68 1 93.25 100 CYS A CA 1
ATOM 733 C C . CYS A 1 100 ? 2.975 -4.27 -11.695 1 93.25 100 CYS A C 1
ATOM 735 O O . CYS A 1 100 ? 2.508 -3.521 -12.555 1 93.25 100 CYS A O 1
ATOM 737 N N . SER A 1 101 ? 2.219 -4.758 -10.766 1 96.62 101 SER A N 1
ATOM 738 C CA . SER A 1 101 ? 0.775 -4.535 -10.742 1 96.62 101 SER A CA 1
ATOM 739 C C . SER A 1 101 ? 0.406 -3.367 -9.836 1 96.62 101 SER A C 1
ATOM 741 O O . SER A 1 101 ? -0.776 -3.09 -9.625 1 96.62 101 SER A O 1
ATOM 743 N N . SER A 1 102 ? 1.307 -2.641 -9.289 1 98.06 102 SER A N 1
ATOM 744 C CA . SER A 1 102 ? 1.098 -1.674 -8.219 1 98.06 102 SER A CA 1
ATOM 745 C C . SER A 1 102 ? 0.085 -0.608 -8.617 1 98.06 102 SER A C 1
ATOM 747 O O . SER A 1 102 ? -0.779 -0.232 -7.824 1 98.06 102 SER A O 1
ATOM 749 N N . SER A 1 103 ? 0.168 -0.105 -9.836 1 97.88 103 SER A N 1
ATOM 750 C CA . SER A 1 103 ? -0.728 0.969 -10.258 1 97.88 103 SER A CA 1
ATOM 751 C C . SER A 1 103 ? -2.176 0.492 -10.305 1 97.88 103 SER A C 1
ATOM 753 O O . SER A 1 103 ? -3.082 1.196 -9.859 1 97.88 103 SER A O 1
ATOM 755 N N . LEU A 1 104 ? -2.412 -0.678 -10.797 1 98.12 104 LEU A N 1
ATOM 756 C CA . LEU A 1 104 ? -3.771 -1.194 -10.922 1 98.12 104 LEU A CA 1
ATOM 757 C C . LEU A 1 104 ? -4.324 -1.587 -9.555 1 98.12 104 LEU A C 1
ATOM 759 O O . LEU A 1 104 ? -5.523 -1.444 -9.297 1 98.12 104 LEU A O 1
ATOM 763 N N . VAL A 1 105 ? -3.453 -2.119 -8.695 1 98.62 105 VAL A N 1
ATOM 764 C CA . VAL A 1 105 ? -3.887 -2.436 -7.336 1 98.62 105 VAL A CA 1
ATOM 765 C C . VAL A 1 105 ? -4.23 -1.147 -6.59 1 98.62 105 VAL A C 1
ATOM 767 O O . VAL A 1 105 ? -5.191 -1.108 -5.816 1 98.62 105 VAL A O 1
ATOM 770 N N . SER A 1 106 ? -3.467 -0.089 -6.84 1 98.81 106 SER A N 1
ATOM 771 C CA . SER A 1 106 ? -3.787 1.222 -6.281 1 98.81 106 SER A CA 1
ATOM 772 C C . SER A 1 106 ? -5.137 1.722 -6.785 1 98.81 106 SER A C 1
ATOM 774 O O . SER A 1 106 ? -5.91 2.305 -6.02 1 98.81 106 SER A O 1
ATOM 776 N N . LEU A 1 107 ? -5.402 1.501 -8.016 1 98.75 107 LEU A N 1
ATOM 777 C CA . LEU A 1 107 ? -6.691 1.868 -8.594 1 98.75 107 LEU A CA 1
ATOM 778 C C . LEU A 1 107 ? -7.828 1.122 -7.906 1 98.75 107 LEU A C 1
ATOM 780 O O . LEU A 1 107 ? -8.844 1.724 -7.543 1 98.75 107 LEU A O 1
ATOM 784 N N . ASP A 1 108 ? -7.648 -0.151 -7.711 1 98.75 108 ASP A N 1
ATOM 785 C CA . ASP A 1 108 ? -8.641 -0.953 -7.004 1 98.75 108 ASP A CA 1
ATOM 786 C C . ASP A 1 108 ? -8.883 -0.411 -5.598 1 98.75 108 ASP A C 1
ATOM 788 O O . ASP A 1 108 ? -10.031 -0.308 -5.156 1 98.75 108 ASP A O 1
ATOM 792 N N . ALA A 1 109 ? -7.812 -0.077 -4.906 1 98.62 109 ALA A N 1
ATOM 793 C CA . ALA A 1 109 ? -7.91 0.454 -3.551 1 98.62 109 ALA A CA 1
ATOM 794 C C . ALA A 1 109 ? -8.703 1.757 -3.527 1 98.62 109 ALA A C 1
ATOM 796 O O . ALA A 1 109 ? -9.539 1.97 -2.641 1 98.62 109 ALA A O 1
ATOM 797 N N . ALA A 1 110 ? -8.445 2.607 -4.473 1 98.69 110 ALA A N 1
ATOM 798 C CA . ALA A 1 110 ? -9.172 3.873 -4.578 1 98.69 110 ALA A CA 1
ATOM 799 C C . ALA A 1 110 ? -10.648 3.639 -4.887 1 98.69 110 ALA A C 1
ATOM 801 O O . ALA A 1 110 ? -11.523 4.25 -4.266 1 98.69 110 ALA A O 1
ATOM 802 N N . CYS A 1 111 ? -10.906 2.748 -5.785 1 98.31 111 CYS A N 1
ATOM 803 C CA . CYS A 1 111 ? -12.281 2.457 -6.18 1 98.31 111 CYS A CA 1
ATOM 804 C C . CYS A 1 111 ? -13.094 1.95 -4.992 1 98.31 111 CYS A C 1
ATOM 806 O O . CYS A 1 111 ? -14.242 2.346 -4.805 1 98.31 111 CYS A O 1
ATOM 808 N N . LEU A 1 112 ? -12.508 1.079 -4.223 1 97.31 112 LEU A N 1
ATOM 809 C CA . LEU A 1 112 ? -13.195 0.531 -3.061 1 97.31 112 LEU A CA 1
ATOM 810 C C . LEU A 1 112 ? -13.617 1.641 -2.104 1 97.31 112 LEU A C 1
ATOM 812 O O . LEU A 1 112 ? -14.75 1.649 -1.612 1 97.31 112 LEU A O 1
ATOM 816 N N . ARG A 1 113 ? -12.719 2.58 -1.855 1 97.75 113 ARG A N 1
ATOM 817 C CA . ARG A 1 113 ? -13 3.67 -0.924 1 97.75 113 ARG A CA 1
ATOM 818 C C . ARG A 1 113 ? -14.047 4.621 -1.493 1 97.75 113 ARG A C 1
ATOM 820 O O . ARG A 1 113 ? -14.906 5.113 -0.762 1 97.75 113 ARG A O 1
ATOM 827 N N . LEU A 1 114 ? -13.977 4.848 -2.758 1 97.81 114 LEU A N 1
ATOM 828 C CA . LEU A 1 114 ? -14.953 5.711 -3.412 1 97.81 114 LEU A CA 1
ATOM 829 C C . LEU A 1 114 ? -16.344 5.098 -3.346 1 97.81 114 LEU A C 1
ATOM 831 O O . LEU A 1 114 ? -17.328 5.793 -3.057 1 97.81 114 LEU A O 1
ATOM 835 N N . ARG A 1 115 ? -16.422 3.844 -3.521 1 95.94 115 ARG A N 1
ATOM 836 C CA . ARG A 1 115 ? -17.703 3.158 -3.598 1 95.94 115 ARG A CA 1
ATOM 837 C C . ARG A 1 115 ? -18.422 3.182 -2.252 1 95.94 115 ARG A C 1
ATOM 839 O O . ARG A 1 115 ? -19.656 3.166 -2.199 1 95.94 115 ARG A O 1
ATOM 846 N N . ILE A 1 116 ? -17.656 3.27 -1.22 1 94.31 116 ILE A N 1
ATOM 847 C CA . ILE A 1 116 ? -18.297 3.254 0.094 1 94.31 116 ILE A CA 1
ATOM 848 C C . ILE A 1 116 ? -18.172 4.633 0.743 1 94.31 116 ILE A C 1
ATOM 850 O O . ILE A 1 116 ? -18.219 4.754 1.97 1 94.31 116 ILE A O 1
ATOM 854 N N . ASN A 1 117 ? -17.781 5.637 0.045 1 95.56 117 ASN A N 1
ATOM 855 C CA . ASN A 1 117 ? -17.797 7.051 0.41 1 95.56 117 ASN A CA 1
ATOM 856 C C . ASN A 1 117 ? -16.766 7.363 1.487 1 95.56 117 ASN A C 1
ATOM 858 O O . ASN A 1 117 ? -17.016 8.172 2.383 1 95.56 117 ASN A O 1
ATOM 862 N N . LYS A 1 118 ? -15.664 6.688 1.437 1 96.31 118 LYS A N 1
ATOM 863 C CA . LYS A 1 118 ? -14.586 6.977 2.375 1 96.31 118 LYS A CA 1
ATOM 864 C C . LYS A 1 118 ? -13.648 8.047 1.82 1 96.31 118 LYS A C 1
ATOM 866 O O . LYS A 1 118 ? -12.742 8.516 2.518 1 96.31 118 LYS A O 1
ATOM 871 N N . CYS A 1 119 ? -13.82 8.43 0.636 1 96.94 119 CYS A N 1
ATOM 872 C CA . CYS A 1 119 ? -13.281 9.656 0.05 1 96.94 119 CYS A CA 1
ATOM 873 C C . CYS A 1 119 ? -14.188 10.172 -1.06 1 96.94 119 CYS A C 1
ATOM 875 O O . CYS A 1 119 ? -15.031 9.438 -1.569 1 96.94 119 CYS A O 1
ATOM 877 N N . GLU A 1 120 ? -14.07 11.43 -1.411 1 97.5 120 GLU A N 1
ATOM 878 C CA . GLU A 1 120 ? -14.953 12.023 -2.41 1 97.5 120 GLU A CA 1
ATOM 879 C C . GLU A 1 120 ? -14.359 11.906 -3.811 1 97.5 120 GLU A C 1
ATOM 881 O O . GLU A 1 120 ? -15.094 11.906 -4.805 1 97.5 120 GLU A O 1
ATOM 886 N N . SER A 1 121 ? -13.094 11.891 -3.889 1 97.75 121 SER A N 1
ATOM 887 C CA . SER A 1 121 ? -12.305 11.719 -5.105 1 97.75 121 SER A CA 1
ATOM 888 C C . SER A 1 121 ? -10.93 11.133 -4.793 1 97.75 121 SER A C 1
ATOM 890 O O . SER A 1 121 ? -10.57 10.969 -3.623 1 97.75 121 SER A O 1
ATOM 892 N N . ALA A 1 122 ? -10.266 10.711 -5.832 1 98.56 122 ALA A N 1
ATOM 893 C CA . ALA A 1 122 ? -8.93 10.141 -5.637 1 98.56 122 ALA A CA 1
ATOM 894 C C . ALA A 1 122 ? -8.055 10.367 -6.867 1 98.56 122 ALA A C 1
ATOM 896 O O . ALA A 1 122 ? -8.555 10.438 -7.988 1 98.56 122 ALA A O 1
ATOM 897 N N . ILE A 1 123 ? -6.816 10.547 -6.637 1 98.69 123 ILE A N 1
ATOM 898 C CA . ILE A 1 123 ? -5.824 10.469 -7.703 1 98.69 123 ILE A CA 1
ATOM 899 C C . ILE A 1 123 ? -5.004 9.188 -7.547 1 98.69 123 ILE A C 1
ATOM 901 O O . ILE A 1 123 ? -4.492 8.906 -6.461 1 98.69 123 ILE A O 1
ATOM 905 N N . VAL A 1 124 ? -4.941 8.438 -8.602 1 98.88 124 VAL A N 1
ATOM 906 C CA . VAL A 1 124 ? -4.164 7.203 -8.609 1 98.88 124 VAL A CA 1
ATOM 907 C C . VAL A 1 124 ? -2.965 7.355 -9.547 1 98.88 124 VAL A C 1
ATOM 909 O O . VAL A 1 124 ? -3.104 7.844 -10.672 1 98.88 124 VAL A O 1
ATOM 912 N N . PHE A 1 125 ? -1.794 6.906 -9.016 1 98.75 125 PHE A N 1
ATOM 913 C CA . PHE A 1 125 ? -0.563 7.062 -9.781 1 98.75 125 PHE A CA 1
ATOM 914 C C . PHE A 1 125 ? 0.102 5.711 -10.016 1 98.75 125 PHE A C 1
ATOM 916 O O . PHE A 1 125 ? -0.044 4.793 -9.203 1 98.75 125 PHE A O 1
ATOM 923 N N . GLY A 1 126 ? 0.842 5.586 -11.109 1 98.31 126 GLY A N 1
ATOM 924 C CA . GLY A 1 126 ? 1.962 4.684 -11.312 1 98.31 126 GLY A CA 1
ATOM 925 C C . GLY A 1 126 ? 3.248 5.398 -11.68 1 98.31 126 GLY A C 1
ATOM 926 O O . GLY A 1 126 ? 3.244 6.312 -12.508 1 98.31 126 GLY A O 1
ATOM 927 N N . ILE A 1 127 ? 4.324 5.051 -10.969 1 97.69 127 ILE A N 1
ATOM 928 C CA . ILE A 1 127 ? 5.57 5.746 -11.266 1 97.69 127 ILE A CA 1
ATOM 929 C C . ILE A 1 127 ? 6.742 4.77 -11.172 1 97.69 127 ILE A C 1
ATOM 931 O O . ILE A 1 127 ? 6.758 3.891 -10.305 1 97.69 127 ILE A O 1
ATOM 935 N N . ASN A 1 128 ? 7.652 4.918 -12.07 1 95.62 128 ASN A N 1
ATOM 936 C CA . ASN A 1 128 ? 8.891 4.152 -12.078 1 95.62 128 ASN A CA 1
ATOM 937 C C . ASN A 1 128 ? 10.031 4.934 -12.727 1 95.62 128 ASN A C 1
ATOM 939 O O . ASN A 1 128 ? 9.93 5.34 -13.883 1 95.62 128 ASN A O 1
ATOM 943 N N . LEU A 1 129 ? 11.047 5.207 -11.969 1 94.31 129 LEU A N 1
ATOM 944 C CA . LEU A 1 129 ? 12.289 5.762 -12.508 1 94.31 129 LEU A CA 1
ATOM 945 C C . LEU A 1 129 ? 13.469 4.832 -12.234 1 94.31 129 LEU A C 1
ATOM 947 O O . LEU A 1 129 ? 13.547 4.219 -11.164 1 94.31 129 LEU A O 1
ATOM 951 N N . LEU A 1 130 ? 14.344 4.738 -13.227 1 91.81 130 LEU A N 1
ATOM 952 C CA . LEU A 1 130 ? 15.555 3.926 -13.141 1 91.81 130 LEU A CA 1
ATOM 953 C C . LEU A 1 130 ? 16.766 4.797 -12.836 1 91.81 130 LEU A C 1
ATOM 955 O O . LEU A 1 130 ? 17.422 5.293 -13.758 1 91.81 130 LEU A O 1
ATOM 959 N N . LEU A 1 131 ? 17.109 4.93 -11.547 1 89.56 131 LEU A N 1
ATOM 960 C CA . LEU A 1 131 ? 18.109 5.918 -11.148 1 89.56 131 LEU A CA 1
ATOM 961 C C . LEU A 1 131 ? 19.438 5.25 -10.859 1 89.56 131 LEU A C 1
ATOM 963 O O . LEU A 1 131 ? 20.469 5.922 -10.773 1 89.56 131 LEU A O 1
ATOM 967 N N . SER A 1 132 ? 19.406 3.969 -10.641 1 83.81 132 SER A N 1
ATOM 968 C CA . SER A 1 132 ? 20.609 3.199 -10.312 1 83.81 132 SER A CA 1
ATOM 969 C C . SER A 1 132 ? 20.688 1.926 -11.148 1 83.81 132 SER A C 1
ATOM 971 O O . SER A 1 132 ? 19.672 1.33 -11.484 1 83.81 132 SER A O 1
ATOM 973 N N . PRO A 1 133 ? 21.891 1.538 -11.477 1 79.5 133 PRO A N 1
ATOM 974 C CA . PRO A 1 133 ? 22.031 0.299 -12.242 1 79.5 133 PRO A CA 1
ATOM 975 C C . PRO A 1 133 ? 21.766 -0.95 -11.406 1 79.5 133 PRO A C 1
ATOM 977 O O . PRO A 1 133 ? 21.609 -2.043 -11.953 1 79.5 133 PRO A O 1
ATOM 980 N N . ALA A 1 134 ? 21.703 -0.779 -10.094 1 76.25 134 ALA A N 1
ATOM 981 C CA . ALA A 1 134 ? 21.625 -1.935 -9.203 1 76.25 134 ALA A CA 1
ATOM 982 C C . ALA A 1 134 ? 20.391 -2.787 -9.516 1 76.25 134 ALA A C 1
ATOM 984 O O . ALA A 1 134 ? 20.484 -4.012 -9.617 1 76.25 134 ALA A O 1
ATOM 985 N N . SER A 1 135 ? 19.344 -2.139 -9.727 1 75.5 135 SER A N 1
ATOM 986 C CA . SER A 1 135 ? 18.109 -2.881 -10.023 1 75.5 135 SER A CA 1
ATOM 987 C C . SER A 1 135 ? 18.188 -3.549 -11.391 1 75.5 135 SER A C 1
ATOM 989 O O . SER A 1 135 ? 17.688 -4.66 -11.578 1 75.5 135 SER A O 1
ATOM 991 N N . LEU A 1 136 ? 18.797 -2.873 -12.32 1 75.19 136 LEU A N 1
ATOM 992 C CA . LEU A 1 136 ? 18.984 -3.455 -13.641 1 75.19 136 LEU A CA 1
ATOM 993 C C . LEU A 1 136 ? 19.844 -4.715 -13.57 1 75.19 136 LEU A C 1
ATOM 995 O O . LEU A 1 136 ? 19.5 -5.738 -14.164 1 75.19 136 LEU A O 1
ATOM 999 N N . ILE A 1 137 ? 20.875 -4.637 -12.812 1 77 137 ILE A N 1
ATOM 1000 C CA . ILE A 1 137 ? 21.797 -5.762 -12.648 1 77 137 ILE A CA 1
ATOM 1001 C C . ILE A 1 137 ? 21.062 -6.93 -11.992 1 77 137 ILE A C 1
ATOM 1003 O O . ILE A 1 137 ? 21.141 -8.07 -12.453 1 77 137 ILE A O 1
ATOM 1007 N N . ALA A 1 138 ? 20.266 -6.625 -10.992 1 73.38 138 ALA A N 1
ATOM 1008 C CA . ALA A 1 138 ? 19.516 -7.648 -10.266 1 73.38 138 ALA A CA 1
ATOM 1009 C C . ALA A 1 138 ? 18.516 -8.344 -11.18 1 73.38 138 ALA A C 1
ATOM 1011 O O . ALA A 1 138 ? 18.391 -9.57 -11.156 1 73.38 138 ALA A O 1
ATOM 1012 N N . LEU A 1 139 ? 17.859 -7.625 -11.984 1 74.75 139 LEU A N 1
ATOM 1013 C CA . LEU A 1 139 ? 16.844 -8.18 -12.867 1 74.75 139 LEU A CA 1
ATOM 1014 C C . LEU A 1 139 ? 17.484 -8.969 -14.008 1 74.75 139 LEU A C 1
ATOM 1016 O O . LEU A 1 139 ? 16.922 -9.969 -14.469 1 74.75 139 LEU A O 1
ATOM 1020 N N . CYS A 1 140 ? 18.625 -8.492 -14.445 1 76.12 140 CYS A N 1
ATOM 1021 C CA . CYS A 1 140 ? 19.375 -9.242 -15.438 1 76.12 140 CYS A CA 1
ATOM 1022 C C . CYS A 1 140 ? 19.797 -10.602 -14.883 1 76.12 140 CYS A C 1
ATOM 1024 O O . CYS A 1 140 ? 19.656 -11.625 -15.562 1 76.12 140 CYS A O 1
ATOM 1026 N N . ARG A 1 141 ? 20.25 -10.586 -13.648 1 75.69 141 ARG A N 1
ATOM 1027 C CA . ARG A 1 141 ? 20.688 -11.82 -13.008 1 75.69 141 ARG A CA 1
ATOM 1028 C C . ARG A 1 141 ? 19.531 -12.781 -12.797 1 75.69 141 ARG A C 1
ATOM 1030 O O . ARG A 1 141 ? 19.703 -14 -12.859 1 75.69 141 ARG A O 1
ATOM 1037 N N . ALA A 1 142 ? 18.375 -12.18 -12.672 1 71.5 142 ALA A N 1
ATOM 1038 C CA . ALA A 1 142 ? 17.172 -12.984 -12.5 1 71.5 142 ALA A CA 1
ATOM 1039 C C . ALA A 1 142 ? 16.625 -13.438 -13.844 1 71.5 142 ALA A C 1
ATOM 1041 O O . ALA A 1 142 ? 15.578 -14.094 -13.906 1 71.5 142 ALA A O 1
ATOM 1042 N N . ARG A 1 143 ? 17.266 -13.078 -14.984 1 75.19 143 ARG A N 1
ATOM 1043 C CA . ARG A 1 143 ? 16.938 -13.469 -16.359 1 75.19 143 ARG A CA 1
ATOM 1044 C C . ARG A 1 143 ? 15.547 -12.992 -16.75 1 75.19 143 ARG A C 1
ATOM 1046 O O . ARG A 1 143 ? 14.82 -13.695 -17.453 1 75.19 143 ARG A O 1
ATOM 1053 N N . MET A 1 144 ? 15.234 -11.797 -16.219 1 78 144 MET A N 1
ATOM 1054 C CA . MET A 1 144 ? 13.922 -11.234 -16.531 1 78 144 MET A CA 1
ATOM 1055 C C . MET A 1 144 ? 14.008 -10.281 -17.719 1 78 144 MET A C 1
ATOM 1057 O O . MET A 1 144 ? 13.016 -10.062 -18.406 1 78 144 MET A O 1
ATOM 1061 N N . LEU A 1 145 ? 15.18 -9.836 -18 1 82.75 145 LEU A N 1
ATOM 1062 C CA . LEU A 1 145 ? 15.344 -8.812 -19.016 1 82.75 145 LEU A CA 1
ATOM 1063 C C . LEU A 1 145 ? 15.945 -9.398 -20.297 1 82.75 145 LEU A C 1
ATOM 1065 O O . LEU A 1 145 ? 16.734 -10.344 -20.234 1 82.75 145 LEU A O 1
ATOM 1069 N N . CYS A 1 146 ? 15.508 -8.781 -21.391 1 86.44 146 CYS A N 1
ATOM 1070 C CA . CYS A 1 146 ? 16.047 -9.258 -22.656 1 86.44 146 CYS A CA 1
ATOM 1071 C C . CYS A 1 146 ? 17.469 -8.727 -22.875 1 86.44 146 CYS A C 1
ATOM 1073 O O . CYS A 1 146 ? 17.75 -7.57 -22.562 1 86.44 146 CYS A O 1
ATOM 1075 N N . ALA A 1 147 ? 18.328 -9.445 -23.484 1 82.44 147 ALA A N 1
ATOM 1076 C CA . ALA A 1 147 ? 19.75 -9.117 -23.672 1 82.44 147 ALA A CA 1
ATOM 1077 C C . ALA A 1 147 ? 19.922 -8.109 -24.797 1 82.44 147 ALA A C 1
ATOM 1079 O O . ALA A 1 147 ? 20.891 -7.332 -24.797 1 82.44 147 ALA A O 1
ATOM 1080 N N . ASP A 1 148 ? 18.984 -8.055 -25.672 1 84.31 148 ASP A N 1
ATOM 1081 C CA . ASP A 1 148 ? 19.156 -7.195 -26.844 1 84.31 148 ASP A CA 1
ATOM 1082 C C . ASP A 1 148 ? 18.359 -5.902 -26.688 1 84.31 148 ASP A C 1
ATOM 1084 O O . ASP A 1 148 ? 18.188 -5.152 -27.656 1 84.31 148 ASP A O 1
ATOM 1088 N N . ALA A 1 149 ? 17.672 -5.688 -25.625 1 80.06 149 ALA A N 1
ATOM 1089 C CA . ALA A 1 149 ? 16.984 -4.457 -25.234 1 80.06 149 ALA A CA 1
ATOM 1090 C C . ALA A 1 149 ? 15.758 -4.215 -26.109 1 80.06 149 ALA A C 1
ATOM 1092 O O . ALA A 1 149 ? 15.414 -3.066 -26.406 1 80.06 149 ALA A O 1
ATOM 1093 N N . ARG A 1 150 ? 15.25 -5.309 -26.672 1 86.69 150 ARG A N 1
ATOM 1094 C CA . ARG A 1 150 ? 14.023 -5.234 -27.453 1 86.69 150 ARG A CA 1
ATOM 1095 C C . ARG A 1 150 ? 12.992 -6.246 -26.969 1 86.69 150 ARG A C 1
ATOM 1097 O O . ARG A 1 150 ? 13.258 -7.449 -26.953 1 86.69 150 ARG A O 1
ATOM 1104 N N . CYS A 1 151 ? 11.844 -5.672 -26.594 1 88.12 151 CYS A N 1
ATOM 1105 C CA . CYS A 1 151 ? 10.773 -6.566 -26.172 1 88.12 151 CYS A CA 1
ATOM 1106 C C . CYS A 1 151 ? 10.188 -7.316 -27.375 1 88.12 151 CYS A C 1
ATOM 1108 O O . CYS A 1 151 ? 9.953 -6.723 -28.422 1 88.12 151 CYS A O 1
ATOM 1110 N N . LYS A 1 152 ? 10.055 -8.578 -27.328 1 91 152 LYS A N 1
ATOM 1111 C CA . LYS A 1 152 ? 9.414 -9.406 -28.344 1 91 152 LYS A CA 1
ATOM 1112 C C . LYS A 1 152 ? 8.195 -10.125 -27.781 1 91 152 LYS A C 1
ATOM 1114 O O . LYS A 1 152 ? 8.07 -11.344 -27.891 1 91 152 LYS A O 1
ATOM 1119 N N . THR A 1 153 ? 7.281 -9.312 -27.188 1 92.19 153 THR A N 1
ATOM 1120 C CA . THR A 1 153 ? 6.109 -9.82 -26.484 1 92.19 153 THR A CA 1
ATOM 1121 C C . THR A 1 153 ? 5.234 -10.656 -27.406 1 92.19 153 THR A C 1
ATOM 1123 O O . THR A 1 153 ? 4.973 -10.258 -28.547 1 92.19 153 THR A O 1
ATOM 1126 N N . PHE A 1 154 ? 4.902 -11.812 -27 1 92.31 154 PHE A N 1
ATOM 1127 C CA . PHE A 1 154 ? 4.035 -12.781 -27.656 1 92.31 154 PHE A CA 1
ATOM 1128 C C . PHE A 1 154 ? 4.676 -13.289 -28.938 1 92.31 154 PHE A C 1
ATOM 1130 O O . PHE A 1 154 ? 3.99 -13.836 -29.812 1 92.31 154 PHE A O 1
ATOM 1137 N N . ASP A 1 155 ? 5.895 -13.047 -29.078 1 91.81 155 ASP A N 1
ATOM 1138 C CA . ASP A 1 155 ? 6.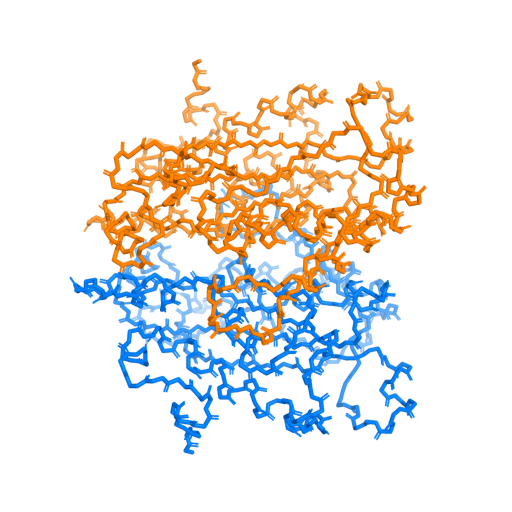676 -13.594 -30.188 1 91.81 155 ASP A CA 1
ATOM 1139 C C . ASP A 1 155 ? 7.418 -14.859 -29.75 1 91.81 155 ASP A C 1
ATOM 1141 O O . ASP A 1 155 ? 7.773 -15.008 -28.578 1 91.81 155 ASP A O 1
ATOM 1145 N N . ALA A 1 156 ? 7.613 -15.742 -30.672 1 91.69 156 ALA A N 1
ATOM 1146 C CA . ALA A 1 156 ? 8.32 -16.984 -30.391 1 91.69 156 ALA A CA 1
ATOM 1147 C C . ALA A 1 156 ? 9.734 -16.703 -29.875 1 91.69 156 ALA A C 1
ATOM 1149 O O . ALA A 1 156 ? 10.32 -17.516 -29.172 1 91.69 156 ALA A O 1
ATOM 1150 N N . SER A 1 157 ? 10.211 -15.625 -30.156 1 90 157 SER A N 1
ATOM 1151 C CA . SER A 1 157 ? 11.57 -15.258 -29.781 1 90 157 SER A CA 1
ATOM 1152 C C . SER A 1 157 ? 11.578 -14.453 -28.484 1 90 157 SER A C 1
ATOM 1154 O O . SER A 1 157 ? 12.609 -13.898 -28.094 1 90 157 SER A O 1
ATOM 1156 N N . ALA A 1 158 ? 10.445 -14.398 -27.797 1 90.56 158 ALA A N 1
ATOM 1157 C CA . ALA A 1 158 ? 10.352 -13.648 -26.547 1 90.56 158 ALA A CA 1
ATOM 1158 C C . ALA A 1 158 ? 11.391 -14.133 -25.531 1 90.56 158 ALA A C 1
ATOM 1160 O O . ALA A 1 158 ? 11.508 -15.336 -25.281 1 90.56 158 ALA A O 1
ATOM 1161 N N . ASN A 1 159 ? 12.133 -13.148 -25 1 89.12 159 ASN A N 1
ATOM 1162 C CA . ASN A 1 159 ? 13.195 -13.508 -24.062 1 89.12 159 ASN A CA 1
ATOM 1163 C C . ASN A 1 159 ? 13.336 -12.469 -22.953 1 89.12 159 ASN A C 1
ATOM 1165 O O . ASN A 1 159 ? 14.43 -12.258 -22.438 1 89.12 159 ASN A O 1
ATOM 1169 N N . GLY A 1 160 ? 12.305 -11.82 -22.594 1 88.94 160 GLY A N 1
ATOM 1170 C CA . GLY A 1 160 ? 12.328 -10.867 -21.5 1 88.94 160 GLY A CA 1
ATOM 1171 C C . GLY A 1 160 ? 11.836 -9.492 -21.891 1 88.94 160 GLY A C 1
ATOM 1172 O O . GLY A 1 160 ? 11.414 -9.281 -23.047 1 88.94 160 GLY A O 1
ATOM 1173 N N . TYR A 1 161 ? 11.789 -8.594 -20.875 1 88.5 161 TYR A N 1
ATOM 1174 C CA . TYR A 1 161 ? 11.312 -7.242 -21.141 1 88.5 161 TYR A CA 1
ATOM 1175 C C . TYR A 1 161 ? 12.398 -6.211 -20.875 1 88.5 161 TYR A C 1
ATOM 1177 O O . TYR A 1 161 ? 13.477 -6.555 -20.391 1 88.5 161 TYR A O 1
ATOM 1185 N N . VAL A 1 162 ? 12.172 -5.07 -21.406 1 87.75 162 VAL A N 1
ATOM 1186 C CA . VAL A 1 162 ? 13 -3.908 -21.109 1 87.75 162 VAL A CA 1
ATOM 1187 C C . VAL A 1 162 ? 12.273 -2.998 -20.109 1 87.75 162 VAL A C 1
ATOM 1189 O O . VAL A 1 162 ? 11.062 -2.816 -20.203 1 87.75 162 VAL A O 1
ATOM 1192 N N . ARG A 1 163 ? 13.07 -2.473 -19.203 1 87 163 ARG A N 1
ATOM 1193 C CA . ARG A 1 163 ? 12.469 -1.582 -18.219 1 87 163 ARG A CA 1
ATOM 1194 C C . ARG A 1 163 ? 12.312 -0.172 -18.781 1 87 163 ARG A C 1
ATOM 1196 O O . ARG A 1 163 ? 13.078 0.246 -19.656 1 87 163 ARG A O 1
ATOM 1203 N N . GLY A 1 164 ? 11.281 0.417 -18.359 1 88.38 164 GLY A N 1
ATOM 1204 C CA . GLY A 1 164 ? 11.031 1.79 -18.781 1 88.38 164 GLY A CA 1
ATOM 1205 C C . GLY A 1 164 ? 10.75 2.721 -17.609 1 88.38 164 GLY A C 1
ATOM 1206 O O . GLY A 1 164 ? 10.656 2.279 -16.469 1 88.38 164 GLY A O 1
ATOM 1207 N N . GLU A 1 165 ? 10.812 4.055 -17.922 1 93.56 165 GLU A N 1
ATOM 1208 C CA . GLU A 1 165 ? 10.484 5.105 -16.969 1 93.56 165 GLU A CA 1
ATOM 1209 C C . GLU A 1 165 ? 9.172 5.801 -17.328 1 93.56 165 GLU A C 1
ATOM 1211 O O . GLU A 1 165 ? 8.828 5.902 -18.5 1 93.56 165 GLU A O 1
ATOM 1216 N N . GLY A 1 166 ? 8.492 6.172 -16.25 1 95.44 166 GLY A N 1
ATOM 1217 C CA . GLY A 1 166 ? 7.273 6.91 -16.531 1 95.44 166 GLY A CA 1
ATOM 1218 C C . GLY A 1 166 ? 6.457 7.207 -15.289 1 95.44 1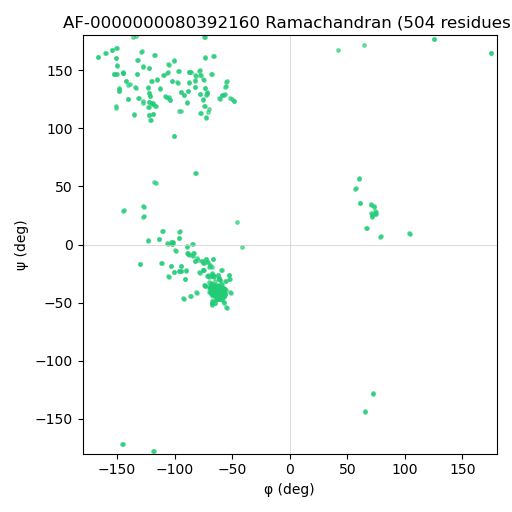66 GLY A C 1
ATOM 1219 O O . GLY A 1 166 ? 6.785 6.734 -14.195 1 95.44 166 GLY A O 1
ATOM 1220 N N . CYS A 1 167 ? 5.578 8.086 -15.492 1 97.38 167 CYS A N 1
ATOM 1221 C CA . CYS A 1 167 ? 4.598 8.461 -14.477 1 97.38 167 CYS A CA 1
ATOM 1222 C C . CYS A 1 167 ? 3.23 8.703 -15.102 1 97.38 167 CYS A C 1
ATOM 1224 O O . CYS A 1 167 ? 3.115 9.422 -16.094 1 97.38 167 CYS A O 1
ATOM 1226 N N . GLY A 1 168 ? 2.27 8.016 -14.602 1 97.94 168 GLY A N 1
ATOM 1227 C CA . GLY A 1 168 ? 0.895 8.227 -15.031 1 97.94 168 GLY A CA 1
ATOM 1228 C C . GLY A 1 168 ? -0.059 8.469 -13.875 1 97.94 168 GLY A C 1
ATOM 1229 O O . GLY A 1 168 ? 0.22 8.086 -12.742 1 97.94 168 GLY A O 1
ATOM 1230 N N . ALA A 1 169 ? -1.158 9.195 -14.18 1 98.44 169 ALA A N 1
ATOM 1231 C CA . ALA A 1 169 ? -2.154 9.492 -13.148 1 98.44 169 ALA A CA 1
ATOM 1232 C C . ALA A 1 169 ? -3.562 9.5 -13.742 1 98.44 169 ALA A C 1
ATOM 1234 O O . ALA A 1 169 ? -3.754 9.859 -14.906 1 98.44 169 ALA A O 1
ATOM 1235 N N . VAL A 1 170 ? -4.504 9.125 -12.953 1 98.5 170 VAL A N 1
ATOM 1236 C CA . VAL A 1 170 ? -5.918 9.273 -13.273 1 98.5 170 VAL A CA 1
ATOM 1237 C C . VAL A 1 170 ? -6.664 9.844 -12.07 1 98.5 170 VAL A C 1
ATOM 1239 O O . VAL A 1 170 ? -6.379 9.492 -10.93 1 98.5 170 VAL A O 1
ATOM 1242 N N . VAL A 1 171 ? -7.504 10.781 -12.305 1 98.5 171 VAL A N 1
ATOM 1243 C CA . VAL A 1 171 ? -8.398 11.305 -11.281 1 98.5 171 VAL A CA 1
ATOM 1244 C C . VAL A 1 171 ? -9.727 10.547 -11.32 1 98.5 171 VAL A C 1
ATOM 1246 O O . VAL A 1 171 ? -10.352 10.43 -12.375 1 98.5 171 VAL A O 1
ATOM 1249 N N . LEU A 1 172 ? -10.156 10.047 -10.141 1 98.62 172 LEU A N 1
ATOM 1250 C CA . LEU A 1 172 ? -11.359 9.227 -10.039 1 98.62 172 LEU A CA 1
ATOM 1251 C C . LEU A 1 172 ? -12.422 9.922 -9.203 1 98.62 172 LEU A C 1
ATOM 1253 O O . LEU A 1 172 ? -12.102 10.562 -8.195 1 98.62 172 LEU A O 1
ATOM 1257 N N . LYS A 1 173 ? -13.602 9.766 -9.625 1 98.06 173 LYS A N 1
ATOM 1258 C CA . LYS A 1 173 ? -14.805 10.211 -8.922 1 98.06 173 LYS A CA 1
ATOM 1259 C C . LYS A 1 173 ? -15.953 9.234 -9.133 1 98.06 173 LYS A C 1
ATOM 1261 O O . LYS A 1 173 ? -16 8.516 -10.133 1 98.06 173 LYS A O 1
ATOM 1266 N N . ARG A 1 174 ? -16.812 9.133 -8.07 1 98.19 174 ARG A N 1
ATOM 1267 C CA . ARG A 1 174 ? -18.031 8.391 -8.336 1 98.19 174 ARG A CA 1
ATOM 1268 C C . ARG A 1 174 ? -18.781 8.984 -9.523 1 98.19 174 ARG A C 1
ATOM 1270 O O . ARG A 1 174 ? -18.875 10.203 -9.664 1 98.19 174 ARG A O 1
ATOM 1277 N N . LEU A 1 175 ? -19.234 8.102 -10.367 1 98 175 LEU A N 1
ATOM 1278 C CA . LEU A 1 175 ? -19.891 8.562 -11.586 1 98 175 LEU A CA 1
ATOM 1279 C C . LEU A 1 175 ? -21.062 9.492 -11.266 1 98 175 LEU A C 1
ATOM 1281 O O . LEU A 1 175 ? -21.234 10.516 -11.93 1 98 175 LEU A O 1
ATOM 1285 N N . SER A 1 176 ? -21.844 9.164 -10.281 1 97.94 176 SER A N 1
ATOM 1286 C CA . SER A 1 176 ? -22.969 10 -9.883 1 97.94 176 SER A CA 1
ATOM 1287 C C . SER A 1 176 ? -22.5 11.398 -9.484 1 97.94 176 SER A C 1
ATOM 1289 O O . SER A 1 176 ? -23.125 12.391 -9.867 1 97.94 176 SER A O 1
ATOM 1291 N N . ASP A 1 177 ? -21.438 11.484 -8.711 1 97.25 177 ASP A N 1
ATOM 1292 C CA . ASP A 1 177 ? -20.922 12.766 -8.273 1 97.25 177 ASP A CA 1
ATOM 1293 C C . ASP A 1 177 ? -20.344 13.562 -9.445 1 97.25 177 ASP A C 1
ATOM 1295 O O . ASP A 1 177 ? -20.531 14.781 -9.523 1 97.25 177 ASP A O 1
ATOM 1299 N N . ALA A 1 178 ? -19.594 12.883 -10.328 1 96.88 178 ALA A N 1
ATOM 1300 C CA . ALA A 1 178 ? -19.031 13.531 -11.516 1 96.88 178 ALA A CA 1
ATOM 1301 C C . ALA A 1 178 ? -20.125 14.109 -12.398 1 96.88 178 ALA A C 1
ATOM 1303 O O . ALA A 1 178 ? -20.016 15.242 -12.875 1 96.88 178 ALA A O 1
ATOM 1304 N N . THR A 1 179 ? -21.156 13.328 -12.609 1 97.56 179 THR A N 1
ATOM 1305 C CA . THR A 1 179 ? -22.281 13.766 -13.438 1 97.56 179 THR A CA 1
ATOM 1306 C C . THR A 1 179 ? -22.969 14.977 -12.812 1 97.56 179 THR A C 1
ATOM 1308 O O . THR A 1 179 ? -23.25 15.961 -13.5 1 97.56 179 THR A O 1
ATOM 1311 N N . ALA A 1 180 ? -23.203 14.93 -11.57 1 97.25 180 ALA A N 1
ATOM 1312 C CA . ALA A 1 180 ? -23.859 16.016 -10.859 1 97.25 180 ALA A CA 1
ATOM 1313 C C . ALA A 1 180 ? -23.047 17.312 -10.938 1 97.25 180 ALA A C 1
ATOM 1315 O O . ALA A 1 180 ? -23.609 18.406 -11 1 97.25 180 ALA A O 1
ATOM 1316 N N . ALA A 1 181 ? -21.766 17.188 -10.922 1 94.75 181 ALA A N 1
ATOM 1317 C CA . ALA A 1 181 ? -20.875 18.344 -10.938 1 94.75 181 ALA A CA 1
ATOM 1318 C C . ALA A 1 181 ? -20.625 18.812 -12.367 1 94.75 181 ALA A C 1
ATOM 1320 O O . ALA A 1 181 ? -19.969 19.844 -12.578 1 94.75 181 ALA A O 1
ATOM 1321 N N . GLY A 1 182 ? -21.078 18.031 -13.391 1 96.19 182 GLY A N 1
ATOM 1322 C CA . GLY A 1 182 ? -20.844 18.375 -14.781 1 96.19 182 GLY A CA 1
ATOM 1323 C C . GLY A 1 182 ? -19.406 18.141 -15.219 1 96.19 182 GLY A C 1
ATOM 1324 O O . GLY A 1 182 ? -18.906 18.844 -16.109 1 96.19 182 GLY A O 1
ATOM 1325 N N . ASP A 1 183 ? -18.719 17.203 -14.531 1 95.5 183 ASP A N 1
ATOM 1326 C CA . ASP A 1 183 ? -17.344 16.875 -14.906 1 95.5 183 ASP A CA 1
ATOM 1327 C C . ASP A 1 183 ? -17.297 16.203 -16.266 1 95.5 183 ASP A C 1
ATOM 1329 O O . ASP A 1 183 ? -18.266 15.547 -16.688 1 95.5 183 ASP A O 1
ATOM 1333 N N . ARG A 1 184 ? -16.203 16.484 -16.984 1 95.88 184 ARG A N 1
ATOM 1334 C CA . ARG A 1 184 ? -15.938 15.68 -18.172 1 95.88 184 ARG A CA 1
ATOM 1335 C C . ARG A 1 184 ? -15.523 14.258 -17.781 1 95.88 184 ARG A C 1
ATOM 1337 O O . ARG A 1 184 ? -14.484 14.062 -17.156 1 95.88 184 ARG A O 1
ATOM 1344 N N . VAL A 1 185 ? -16.312 13.242 -18.141 1 97.75 185 VAL A N 1
ATOM 1345 C CA . VAL A 1 185 ? -16.031 11.852 -17.828 1 97.75 185 VAL A CA 1
ATOM 1346 C C . VAL A 1 185 ? -15.328 11.18 -19.016 1 97.75 185 VAL A C 1
ATOM 1348 O O . VAL A 1 185 ? -15.891 11.102 -20.109 1 97.75 185 VAL A O 1
ATOM 1351 N N . LEU A 1 186 ? -14.07 10.742 -18.922 1 97.62 186 LEU A N 1
ATOM 1352 C CA . LEU A 1 186 ? -13.273 10.141 -20 1 97.62 186 LEU A CA 1
ATOM 1353 C C . LEU A 1 186 ? -13.625 8.664 -20.156 1 97.62 186 LEU A C 1
ATOM 1355 O O . LEU A 1 186 ? -13.633 8.148 -21.281 1 97.62 186 LEU A O 1
ATOM 1359 N N . ALA A 1 187 ? -13.805 7.945 -19.016 1 97.81 187 ALA A N 1
ATOM 1360 C CA . ALA A 1 187 ? -14.109 6.52 -18.969 1 97.81 187 ALA A CA 1
ATOM 1361 C C . ALA A 1 187 ? -14.719 6.133 -17.625 1 97.81 187 ALA A C 1
ATOM 1363 O O . ALA A 1 187 ? -14.766 6.945 -16.703 1 97.81 187 ALA A O 1
ATOM 1364 N N . VAL A 1 188 ? -15.312 4.969 -17.578 1 98.25 188 VAL A N 1
ATOM 1365 C CA . VAL A 1 188 ? -15.906 4.453 -16.344 1 98.25 188 VAL A CA 1
ATOM 1366 C C . VAL A 1 188 ? -15.219 3.146 -15.953 1 98.25 188 VAL A C 1
ATOM 1368 O O . VAL A 1 188 ? -15.102 2.227 -16.766 1 98.25 188 VAL A O 1
ATOM 1371 N N . VAL A 1 189 ? -14.633 3.125 -14.75 1 98.31 189 VAL A N 1
ATOM 1372 C CA . VAL A 1 189 ? -14.18 1.857 -14.188 1 98.31 189 VAL A CA 1
ATOM 1373 C C . VAL A 1 189 ? -15.367 1.078 -13.641 1 98.31 189 VAL A C 1
ATOM 1375 O O . VAL A 1 189 ? -15.93 1.439 -12.602 1 98.31 189 VAL A O 1
ATOM 1378 N N . ARG A 1 190 ? -15.68 -0.022 -14.234 1 97.75 190 ARG A N 1
ATOM 1379 C CA . ARG A 1 190 ? -16.906 -0.745 -13.898 1 97.75 190 ARG A CA 1
ATOM 1380 C C . ARG A 1 190 ? -16.625 -1.861 -12.898 1 97.75 190 ARG A C 1
ATOM 1382 O O . ARG A 1 190 ? -17.531 -2.307 -12.188 1 97.75 190 ARG A O 1
ATOM 1389 N N . GLY A 1 191 ? -15.398 -2.273 -12.883 1 97.5 191 GLY A N 1
ATOM 1390 C CA . GLY A 1 191 ? -15 -3.35 -11.992 1 97.5 191 GLY A CA 1
ATOM 1391 C C . GLY A 1 191 ? -13.5 -3.498 -11.867 1 97.5 191 GLY A C 1
ATOM 1392 O O . GLY A 1 191 ? -12.742 -2.945 -12.672 1 97.5 191 GLY A O 1
ATOM 1393 N N . SER A 1 192 ? -13.094 -4.137 -10.875 1 98.06 192 SER A N 1
ATOM 1394 C CA . SER A 1 192 ? -11.688 -4.449 -10.625 1 98.06 192 SER A CA 1
ATOM 1395 C C . SER A 1 192 ? -11.547 -5.758 -9.852 1 98.06 192 SER A C 1
ATOM 1397 O O . SER A 1 192 ? -12.484 -6.207 -9.203 1 98.06 192 SER A O 1
ATOM 1399 N N . GLY A 1 193 ? -10.43 -6.383 -10.031 1 97.62 193 GLY A N 1
ATOM 1400 C CA . GLY A 1 193 ? -10.086 -7.598 -9.312 1 97.62 193 GLY A CA 1
ATOM 1401 C C . GLY A 1 193 ? -8.641 -7.641 -8.867 1 97.62 193 GLY A C 1
ATOM 1402 O O . GLY A 1 193 ? -7.746 -7.191 -9.594 1 97.62 193 GLY A O 1
ATOM 1403 N N . VAL A 1 194 ? -8.43 -8.086 -7.684 1 98.5 194 VAL A N 1
ATOM 1404 C CA . VAL A 1 194 ? -7.086 -8.281 -7.141 1 98.5 194 VAL A CA 1
ATOM 1405 C C . VAL A 1 194 ? -6.984 -9.672 -6.512 1 98.5 194 VAL A C 1
ATOM 1407 O O . VAL A 1 194 ? -7.844 -10.062 -5.719 1 98.5 194 VAL A O 1
ATOM 1410 N N . ASN A 1 195 ? -6.055 -10.391 -6.914 1 98 195 ASN A N 1
ATOM 1411 C CA . ASN A 1 195 ? -5.723 -11.664 -6.27 1 98 195 ASN A CA 1
ATOM 1412 C C . ASN A 1 195 ? -4.223 -11.938 -6.312 1 98 195 ASN A C 1
ATOM 1414 O O . ASN A 1 195 ? -3.424 -11.016 -6.484 1 98 195 ASN A O 1
ATOM 1418 N N . GLN A 1 196 ? -3.832 -13.102 -5.926 1 97.44 196 GLN A N 1
ATOM 1419 C CA . GLN A 1 196 ? -2.441 -13.539 -5.941 1 97.44 196 GLN A CA 1
ATOM 1420 C C . GLN A 1 196 ? -2.309 -14.93 -6.562 1 97.44 196 GLN A C 1
ATOM 1422 O O . GLN A 1 196 ? -3.275 -15.695 -6.602 1 97.44 196 GLN A O 1
ATOM 1427 N N . ASP A 1 197 ? -1.187 -15.242 -6.996 1 95.81 197 ASP A N 1
ATOM 1428 C CA . ASP A 1 197 ? -0.911 -16.484 -7.699 1 95.81 197 ASP A CA 1
ATOM 1429 C C . ASP A 1 197 ? -1.072 -17.688 -6.77 1 95.81 197 ASP A C 1
ATOM 1431 O O . ASP A 1 197 ? -1.438 -18.781 -7.215 1 95.81 197 ASP A O 1
ATOM 1435 N N . GLY A 1 198 ? -0.896 -17.5 -5.484 1 94.94 198 GLY A N 1
ATOM 1436 C CA . GLY A 1 198 ? -0.732 -18.641 -4.598 1 94.94 198 GLY A CA 1
ATOM 1437 C C . GLY A 1 198 ? 0.535 -19.438 -4.867 1 94.94 198 GLY A C 1
ATOM 1438 O O . GLY A 1 198 ? 1.586 -18.859 -5.148 1 94.94 198 GLY A O 1
ATOM 1439 N N . ARG A 1 199 ? 0.391 -20.734 -4.707 1 90.69 199 ARG A N 1
ATOM 1440 C CA . ARG A 1 199 ? 1.541 -21.562 -5.055 1 90.69 199 ARG A CA 1
ATOM 1441 C C . ARG A 1 199 ? 1.744 -21.609 -6.562 1 90.69 199 ARG A C 1
ATOM 1443 O O . ARG A 1 199 ? 0.778 -21.703 -7.324 1 90.69 199 ARG A O 1
ATOM 1450 N N . SER A 1 200 ? 2.93 -21.391 -7.02 1 91.38 200 SER A N 1
ATOM 1451 C CA . SER A 1 200 ? 3.371 -21.5 -8.406 1 91.38 200 SER A CA 1
ATOM 1452 C C . SER A 1 200 ? 4.711 -22.203 -8.508 1 91.38 200 SER A C 1
ATOM 1454 O O . SER A 1 200 ? 5.258 -22.672 -7.5 1 91.38 200 SER A O 1
ATOM 1456 N N . ALA A 1 201 ? 5.223 -22.391 -9.719 1 89.12 201 ALA A N 1
ATOM 1457 C CA . ALA A 1 201 ? 6.469 -23.125 -9.922 1 89.12 201 ALA A CA 1
ATOM 1458 C C . ALA A 1 201 ? 7.617 -22.469 -9.148 1 89.12 201 ALA A C 1
ATOM 1460 O O . ALA A 1 201 ? 8.5 -23.172 -8.641 1 89.12 201 ALA A O 1
ATOM 1461 N N . SER A 1 202 ? 7.605 -21.219 -9.109 1 90.06 202 SER A N 1
ATOM 1462 C CA . SER A 1 202 ? 8.531 -20.406 -8.328 1 90.06 202 SER A CA 1
ATOM 1463 C C . SER A 1 202 ? 7.891 -19.109 -7.887 1 90.06 202 SER A C 1
ATOM 1465 O O . SER A 1 202 ? 6.789 -18.766 -8.328 1 90.06 202 SER A O 1
ATOM 1467 N N . LEU A 1 203 ? 8.523 -18.391 -7.02 1 90.81 203 LEU A N 1
ATOM 1468 C CA . LEU A 1 203 ? 8.023 -17.141 -6.461 1 90.81 203 LEU A CA 1
ATOM 1469 C C . LEU A 1 203 ? 7.695 -16.141 -7.562 1 90.81 203 LEU A C 1
ATOM 1471 O O . LEU A 1 203 ? 6.754 -15.359 -7.434 1 90.81 203 LEU A O 1
ATOM 1475 N N . THR A 1 204 ? 8.453 -16.219 -8.68 1 88.56 204 THR A N 1
ATOM 1476 C CA . THR A 1 204 ? 8.297 -15.203 -9.719 1 88.56 204 THR A CA 1
ATOM 1477 C C . THR A 1 204 ? 7.547 -15.773 -10.922 1 88.56 204 THR A C 1
ATOM 1479 O O . THR A 1 204 ? 7.402 -15.109 -11.945 1 88.56 204 THR A O 1
ATOM 1482 N N . ALA A 1 205 ? 7.16 -17.031 -10.852 1 90.56 205 ALA A N 1
ATOM 1483 C CA . ALA A 1 205 ? 6.434 -17.656 -11.953 1 90.56 205 ALA A CA 1
ATOM 1484 C C . ALA A 1 205 ? 4.945 -17.312 -11.898 1 90.56 205 ALA A C 1
ATOM 1486 O O . ALA A 1 205 ? 4.352 -17.281 -10.812 1 90.56 205 ALA A O 1
ATOM 1487 N N . PRO A 1 206 ? 4.395 -17.094 -13.031 1 92.75 206 PRO A N 1
ATOM 1488 C CA . PRO A 1 206 ? 2.951 -16.859 -13.062 1 92.75 206 PRO A CA 1
ATOM 1489 C C . PRO A 1 206 ? 2.131 -18.125 -12.828 1 92.75 206 PRO A C 1
ATOM 1491 O O . PRO A 1 206 ? 2.676 -19.219 -12.852 1 92.75 206 PRO A O 1
ATOM 1494 N N . ASN A 1 207 ? 0.905 -17.938 -12.453 1 96.25 207 ASN A N 1
ATOM 1495 C CA . ASN A 1 207 ? -0.099 -18.969 -12.266 1 96.25 207 ASN A CA 1
ATOM 1496 C C . ASN A 1 207 ? -1.31 -18.75 -13.164 1 96.25 207 ASN A C 1
ATOM 1498 O O . ASN A 1 207 ? -2.115 -17.859 -12.922 1 96.25 207 ASN A O 1
ATOM 1502 N N . GLY A 1 208 ? -1.444 -19.625 -14.25 1 95.94 208 GLY A N 1
ATOM 1503 C CA . GLY A 1 208 ? -2.496 -19.469 -15.242 1 95.94 208 GLY A CA 1
ATOM 1504 C C . GLY A 1 208 ? -3.887 -19.422 -14.641 1 95.94 208 GLY A C 1
ATOM 1505 O O . GLY A 1 208 ? -4.633 -18.469 -14.844 1 95.94 208 GLY A O 1
ATOM 1506 N N . PRO A 1 209 ? -4.219 -20.391 -13.883 1 96.75 209 PRO A N 1
ATOM 1507 C CA . PRO A 1 209 ? -5.531 -20.422 -13.234 1 96.75 209 PRO A CA 1
ATOM 1508 C C . PRO A 1 209 ? -5.812 -19.188 -12.391 1 96.75 209 PRO A C 1
ATOM 1510 O O . PRO A 1 209 ? -6.93 -18.672 -12.398 1 96.75 209 PRO A O 1
ATOM 1513 N N . SER A 1 210 ? -4.879 -18.688 -11.648 1 97.44 210 SER A N 1
ATOM 1514 C CA . SER A 1 210 ? -5.066 -17.484 -10.852 1 97.44 210 SER A CA 1
ATOM 1515 C C . SER A 1 210 ? -5.289 -16.266 -11.742 1 97.44 210 SER A C 1
ATOM 1517 O O . SER A 1 210 ? -6.07 -15.375 -11.398 1 97.44 210 SER A O 1
ATOM 1519 N N . GLN A 1 211 ? -4.551 -16.188 -12.852 1 97.06 211 GLN A N 1
ATOM 1520 C CA . GLN A 1 211 ? -4.75 -15.094 -13.805 1 97.06 211 GLN A CA 1
ATOM 1521 C C . GLN A 1 211 ? -6.152 -15.141 -14.406 1 97.06 211 GLN A C 1
ATOM 1523 O O . GLN A 1 211 ? -6.805 -14.102 -14.547 1 97.06 211 GLN A O 1
ATOM 1528 N N . GLU A 1 212 ? -6.574 -16.359 -14.766 1 97.75 212 GLU A N 1
ATOM 1529 C CA . GLU A 1 212 ? -7.941 -16.516 -15.242 1 97.75 212 GLU A CA 1
ATOM 1530 C C . GLU A 1 212 ? -8.953 -16.016 -14.211 1 97.75 212 GLU A C 1
ATOM 1532 O O . GLU A 1 212 ? -9.875 -15.273 -14.547 1 97.75 212 GLU A O 1
ATOM 1537 N N . GLU A 1 213 ? -8.773 -16.375 -12.969 1 97.69 213 GLU A N 1
ATOM 1538 C CA . GLU A 1 213 ? -9.695 -16.047 -11.883 1 97.69 213 GLU A CA 1
ATOM 1539 C C . GLU A 1 213 ? -9.812 -14.531 -11.695 1 97.69 213 GLU A C 1
ATOM 1541 O O . GLU A 1 213 ? -10.906 -14.008 -11.484 1 97.69 213 GLU A O 1
ATOM 1546 N N . VAL A 1 214 ? -8.688 -13.797 -11.742 1 97.88 214 VAL A N 1
ATOM 1547 C CA . VAL A 1 214 ? -8.734 -12.359 -11.5 1 97.88 214 VAL A CA 1
ATOM 1548 C C . VAL A 1 214 ? -9.43 -11.664 -12.664 1 97.88 214 VAL A C 1
ATOM 1550 O O . VAL A 1 214 ? -10.133 -10.672 -12.469 1 97.88 214 VAL A O 1
ATOM 1553 N N . ILE A 1 215 ? -9.219 -12.164 -13.875 1 97.5 215 ILE A N 1
ATOM 1554 C CA . ILE A 1 215 ? -9.914 -11.625 -15.039 1 97.5 215 ILE A CA 1
ATOM 1555 C C . ILE A 1 215 ? -11.422 -11.805 -14.875 1 97.5 215 ILE A C 1
ATOM 1557 O O . ILE A 1 215 ? -12.188 -10.859 -15.039 1 97.5 215 ILE A O 1
ATOM 1561 N N . LEU A 1 216 ? -11.859 -12.969 -14.469 1 97.56 216 LEU A N 1
ATOM 1562 C CA . LEU A 1 216 ? -13.273 -13.281 -14.305 1 97.56 216 LEU A CA 1
ATOM 1563 C C . LEU A 1 216 ? -13.883 -12.461 -13.172 1 97.56 216 LEU A C 1
ATOM 1565 O O . LEU A 1 216 ? -15.023 -12 -13.281 1 97.56 216 LEU A O 1
ATOM 1569 N N . THR A 1 217 ? -13.133 -12.305 -12.117 1 97.5 217 THR A N 1
ATOM 1570 C CA . THR A 1 217 ? -13.594 -11.5 -10.992 1 97.5 217 THR A CA 1
ATOM 1571 C C . THR A 1 217 ? -13.883 -10.07 -11.438 1 97.5 217 THR A C 1
ATOM 1573 O O . THR A 1 217 ? -14.93 -9.508 -11.102 1 97.5 217 THR A O 1
ATOM 1576 N N . ALA A 1 218 ? -12.945 -9.469 -12.203 1 97.5 218 ALA A N 1
ATOM 1577 C CA . ALA A 1 218 ? -13.117 -8.102 -12.68 1 97.5 218 ALA A CA 1
ATOM 1578 C C . ALA A 1 218 ? -14.312 -7.996 -13.617 1 97.5 218 ALA A C 1
ATOM 1580 O O . ALA A 1 218 ? -15.102 -7.047 -13.523 1 97.5 218 ALA A O 1
ATOM 1581 N N . LEU A 1 219 ? -14.461 -8.953 -14.477 1 97.88 219 LEU A N 1
ATOM 1582 C CA . LEU A 1 219 ? -15.57 -8.961 -15.43 1 97.88 219 LEU A CA 1
ATOM 1583 C C . LEU A 1 219 ? -16.906 -9.117 -14.703 1 97.88 219 LEU A C 1
ATOM 1585 O O . LEU A 1 219 ? -17.891 -8.453 -15.055 1 97.88 219 LEU A O 1
ATOM 1589 N N . GLN A 1 220 ? -16.938 -9.984 -13.742 1 97.56 220 GLN A N 1
ATOM 1590 C CA . GLN A 1 220 ? -18.156 -10.203 -12.969 1 97.56 220 GLN A CA 1
ATOM 1591 C C . GLN A 1 220 ? -18.578 -8.93 -12.25 1 97.56 220 GLN A C 1
ATOM 1593 O O . GLN A 1 220 ? -19.75 -8.555 -12.297 1 97.56 220 GLN A O 1
ATOM 1598 N N . GLU A 1 221 ? -17.625 -8.305 -11.617 1 97.06 221 GLU A N 1
ATOM 1599 C CA . GLU A 1 221 ? -17.953 -7.055 -10.938 1 97.06 221 GLU A CA 1
ATOM 1600 C C . GLU A 1 221 ? -18.438 -5.996 -11.922 1 97.06 221 GLU A C 1
ATOM 1602 O O . GLU A 1 221 ? -19.328 -5.203 -11.602 1 97.06 221 GLU A O 1
ATOM 1607 N N . ALA A 1 222 ? -17.844 -5.988 -13.062 1 97.38 222 ALA A N 1
ATOM 1608 C CA . ALA A 1 222 ? -18.172 -5.012 -14.094 1 97.38 222 ALA A CA 1
ATOM 1609 C C . ALA A 1 222 ? -19.5 -5.352 -14.766 1 97.38 222 ALA A C 1
ATOM 1611 O O . ALA A 1 222 ? -20.062 -4.527 -15.484 1 97.38 222 ALA A O 1
ATOM 1612 N N . GLN A 1 223 ? -19.938 -6.59 -14.547 1 97.88 223 GLN A N 1
ATOM 1613 C CA . GLN A 1 223 ? -21.125 -7.086 -15.242 1 97.88 223 GLN A CA 1
ATOM 1614 C C . GLN A 1 223 ? -20.953 -6.992 -16.75 1 97.88 223 GLN A C 1
ATOM 1616 O O . GLN A 1 223 ? -21.828 -6.488 -17.453 1 97.88 223 GLN A O 1
ATOM 1621 N N . VAL A 1 224 ? -19.812 -7.465 -17.188 1 96.81 224 VAL A N 1
ATOM 1622 C CA . VAL A 1 224 ? -19.469 -7.484 -18.609 1 96.81 224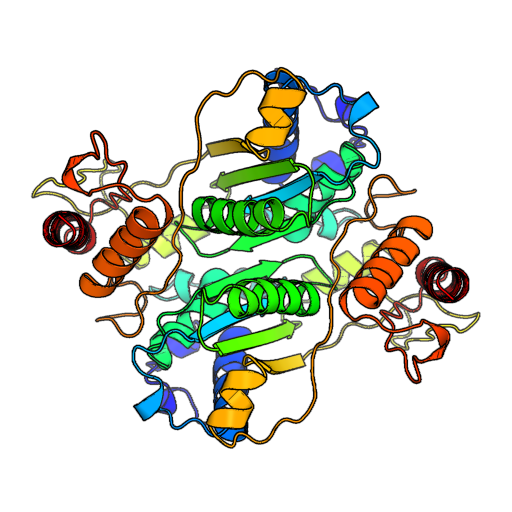 VAL A CA 1
ATOM 1623 C C . VAL A 1 224 ? -19.141 -8.914 -19.031 1 96.81 224 VAL A C 1
ATOM 1625 O O . VAL A 1 224 ? -18.438 -9.641 -18.328 1 96.81 224 VAL A O 1
ATOM 1628 N N . SER A 1 225 ? -19.672 -9.289 -20.156 1 96.62 225 SER A N 1
ATOM 1629 C CA . SER A 1 225 ? -19.312 -10.578 -20.734 1 96.62 225 SER A CA 1
ATOM 1630 C C . SER A 1 225 ? -17.922 -10.539 -21.359 1 96.62 225 SER A C 1
ATOM 1632 O O . SER A 1 225 ? -17.531 -9.539 -21.969 1 96.62 225 SER A O 1
ATOM 1634 N N . PRO A 1 226 ? -17.234 -11.625 -21.188 1 95.5 226 PRO A N 1
ATOM 1635 C CA . PRO A 1 226 ? -15.93 -11.672 -21.844 1 95.5 226 PRO A CA 1
ATOM 1636 C C . PRO A 1 226 ? -16.016 -11.359 -23.344 1 95.5 226 PRO A C 1
ATOM 1638 O O . PRO A 1 226 ? -15.102 -10.75 -23.906 1 95.5 226 PRO A O 1
ATOM 1641 N N . LEU A 1 227 ? -17.094 -11.672 -23.953 1 94.31 227 LEU A N 1
ATOM 1642 C CA . LEU A 1 227 ? -17.25 -11.508 -25.391 1 94.31 227 LEU A CA 1
ATOM 1643 C C . LEU A 1 227 ? -17.484 -10.047 -25.75 1 94.31 227 LEU A C 1
ATOM 1645 O O . LEU A 1 227 ? -17.359 -9.656 -26.906 1 94.31 227 LEU A O 1
ATOM 1649 N N . ASP A 1 228 ? -17.781 -9.266 -24.781 1 94.69 228 ASP A N 1
ATOM 1650 C CA . ASP A 1 228 ? -18.031 -7.848 -25.016 1 94.69 228 ASP A CA 1
ATOM 1651 C C . ASP A 1 228 ? -16.734 -7.047 -24.953 1 94.69 228 ASP A C 1
ATOM 1653 O O . ASP A 1 228 ? -16.719 -5.859 -25.281 1 94.69 228 ASP A O 1
ATOM 1657 N N . VAL A 1 229 ? -15.656 -7.66 -24.562 1 96.12 229 VAL A N 1
ATOM 1658 C CA . VAL A 1 229 ? -14.375 -6.977 -24.453 1 96.12 229 VAL A CA 1
ATOM 1659 C C . VAL A 1 229 ? -13.789 -6.754 -25.844 1 96.12 229 VAL A C 1
ATOM 1661 O O . VAL A 1 229 ? -13.586 -7.711 -26.594 1 96.12 229 VAL A O 1
ATOM 1664 N N . GLU A 1 230 ? -13.469 -5.531 -26.156 1 96.06 230 GLU A N 1
ATOM 1665 C CA . GLU A 1 230 ? -12.992 -5.184 -27.484 1 96.06 230 GLU A CA 1
ATOM 1666 C C . GLU A 1 230 ? -11.469 -5.035 -27.516 1 96.06 230 GLU A C 1
ATOM 1668 O O . GLU A 1 230 ? -10.859 -5.082 -28.578 1 96.06 230 GLU A O 1
ATOM 1673 N N . TYR A 1 231 ? -10.953 -4.762 -26.406 1 96.31 231 TYR A N 1
ATOM 1674 C CA . TYR A 1 231 ? -9.523 -4.512 -26.297 1 96.31 231 TYR A CA 1
ATOM 1675 C C . TYR A 1 231 ? -8.977 -4.957 -24.953 1 96.31 231 TYR A C 1
ATOM 1677 O O . TYR A 1 231 ? -9.625 -4.75 -23.922 1 96.31 231 TYR A O 1
ATOM 1685 N N . VAL A 1 232 ? -7.852 -5.645 -25 1 96.12 232 VAL A N 1
ATOM 1686 C CA . VAL A 1 232 ? -7.191 -6.062 -23.766 1 96.12 232 VAL A CA 1
ATOM 1687 C C . VAL A 1 232 ? -5.766 -5.512 -23.734 1 96.12 232 VAL A C 1
ATOM 1689 O O . VAL A 1 232 ? -4.996 -5.711 -24.672 1 96.12 232 VAL A O 1
ATOM 1692 N N . GLU A 1 233 ? -5.465 -4.75 -22.703 1 95.25 233 GLU A N 1
ATOM 1693 C CA . GLU A 1 233 ? -4.07 -4.422 -22.422 1 95.25 233 GLU A CA 1
ATOM 1694 C C . GLU A 1 233 ? -3.436 -5.465 -21.5 1 95.25 233 GLU A C 1
ATOM 1696 O O . GLU A 1 233 ? -3.896 -5.68 -20.375 1 95.25 233 GLU A O 1
ATOM 1701 N N . THR A 1 234 ? -2.359 -6.098 -21.922 1 95.31 234 THR A N 1
ATOM 1702 C CA . THR A 1 234 ? -1.733 -7.203 -21.203 1 95.31 234 THR A CA 1
ATOM 1703 C C . THR A 1 234 ? -0.512 -6.719 -20.422 1 95.31 234 THR A C 1
ATOM 1705 O O . THR A 1 234 ? -0.041 -5.598 -20.625 1 95.31 234 THR A O 1
ATOM 1708 N N . HIS A 1 235 ? -0.155 -7.508 -19.391 1 92.75 235 HIS A N 1
ATOM 1709 C CA . HIS A 1 235 ? 1.156 -7.297 -18.797 1 92.75 235 HIS A CA 1
ATOM 1710 C C . HIS A 1 235 ? 2.266 -7.43 -19.828 1 92.75 235 HIS A C 1
ATOM 1712 O O . HIS A 1 235 ? 3.143 -6.566 -19.922 1 92.75 235 HIS A O 1
ATOM 1718 N N . GLY A 1 236 ? 2.258 -8.492 -20.594 1 91 236 GLY A N 1
ATOM 1719 C CA . GLY A 1 236 ? 3.131 -8.641 -21.734 1 91 236 GLY A CA 1
ATOM 1720 C C . GLY A 1 236 ? 4.605 -8.602 -21.375 1 91 236 GLY A C 1
ATOM 1721 O O . GLY A 1 236 ? 5.375 -7.84 -21.969 1 91 236 GLY A O 1
ATOM 1722 N N . THR A 1 237 ? 5.016 -9.445 -20.531 1 85.12 237 THR A N 1
ATOM 1723 C CA . THR A 1 237 ? 6.383 -9.414 -20.031 1 85.12 237 THR A CA 1
ATOM 1724 C C . THR A 1 237 ? 7.371 -9.805 -21.125 1 85.12 237 THR A C 1
ATOM 1726 O O . THR A 1 237 ? 8.57 -9.539 -21.016 1 85.12 237 THR A O 1
ATOM 1729 N N . GLY A 1 238 ? 6.836 -10.43 -22.141 1 89.06 238 GLY A N 1
ATOM 1730 C CA . GLY A 1 238 ? 7.715 -10.852 -23.219 1 89.06 238 GLY A CA 1
ATOM 1731 C C . GLY A 1 238 ? 8.633 -12 -22.828 1 89.06 238 GLY A C 1
ATOM 1732 O O . GLY A 1 238 ? 9.773 -12.07 -23.281 1 89.06 238 GLY A O 1
ATOM 1733 N N . THR A 1 239 ? 8.227 -12.789 -21.922 1 87.81 239 THR A N 1
ATOM 1734 C CA . THR A 1 239 ? 9.008 -13.953 -21.516 1 87.81 239 THR A CA 1
ATOM 1735 C C . THR A 1 239 ? 8.391 -15.242 -22.062 1 87.81 239 THR A C 1
ATOM 1737 O O . THR A 1 239 ? 7.184 -15.305 -22.297 1 87.81 239 THR A O 1
ATOM 1740 N N . ALA A 1 240 ? 9.258 -16.266 -22.203 1 86.75 240 ALA A N 1
ATOM 1741 C CA . ALA A 1 240 ? 8.812 -17.547 -22.734 1 86.75 240 ALA A CA 1
ATOM 1742 C C . ALA A 1 240 ? 7.77 -18.188 -21.828 1 86.75 240 ALA A C 1
ATOM 1744 O O . ALA A 1 240 ? 6.887 -18.906 -22.297 1 86.75 240 ALA A O 1
ATOM 1745 N N . LEU A 1 241 ? 7.82 -17.859 -20.578 1 88.69 241 LEU A N 1
ATOM 1746 C CA . LEU A 1 241 ? 6.902 -18.438 -19.609 1 88.69 241 LEU A CA 1
ATOM 1747 C C . LEU A 1 241 ? 5.664 -17.562 -19.438 1 88.69 241 LEU A C 1
ATOM 1749 O O . LEU A 1 241 ? 4.535 -18.062 -19.484 1 88.69 241 LEU A O 1
ATOM 1753 N N . GLY A 1 242 ? 5.828 -16.266 -19.297 1 91.06 242 GLY A N 1
ATOM 1754 C CA . GLY A 1 242 ? 4.762 -15.336 -18.969 1 91.06 242 GLY A CA 1
ATOM 1755 C C . GLY A 1 242 ? 3.768 -15.141 -20.109 1 91.06 242 GLY A C 1
ATOM 1756 O O . GLY A 1 242 ? 2.557 -15.18 -19.891 1 91.06 242 GLY A O 1
ATOM 1757 N N . ASP A 1 243 ? 4.242 -15.062 -21.297 1 93.75 243 ASP A N 1
ATOM 1758 C CA . ASP A 1 243 ? 3.391 -14.703 -22.438 1 93.75 243 ASP A CA 1
ATOM 1759 C C . ASP A 1 243 ? 2.369 -15.797 -22.719 1 93.75 243 ASP A C 1
ATOM 1761 O O . ASP A 1 243 ? 1.167 -15.531 -22.781 1 93.75 243 ASP A O 1
ATOM 1765 N N . PRO A 1 244 ? 2.836 -17.031 -22.859 1 93.81 244 PRO A N 1
ATOM 1766 C CA . PRO A 1 244 ? 1.854 -18.078 -23.141 1 93.81 244 PRO A CA 1
ATOM 1767 C C . PRO A 1 244 ? 0.846 -18.266 -22.016 1 93.81 244 PRO A C 1
ATOM 1769 O O . PRO A 1 244 ? -0.335 -18.516 -22.266 1 93.81 244 PRO A O 1
ATOM 1772 N N . ILE A 1 245 ? 1.249 -18.125 -20.828 1 94.38 245 ILE A N 1
ATOM 1773 C CA . ILE A 1 245 ? 0.364 -18.297 -19.672 1 94.38 245 ILE A CA 1
ATOM 1774 C C . ILE A 1 245 ? -0.681 -17.188 -19.656 1 94.38 245 ILE A C 1
ATOM 1776 O O . ILE A 1 245 ? -1.861 -17.438 -19.391 1 94.38 245 ILE A O 1
ATOM 1780 N N . GLU A 1 246 ? -0.257 -15.961 -19.922 1 95.19 246 GLU A N 1
ATOM 1781 C CA . GLU A 1 246 ? -1.173 -14.828 -19.938 1 95.19 246 GLU A CA 1
ATOM 1782 C C . GLU A 1 246 ? -2.223 -14.969 -21.031 1 95.19 246 GLU A C 1
ATOM 1784 O O . GLU A 1 246 ? -3.416 -14.789 -20.781 1 95.19 246 GLU A O 1
ATOM 1789 N N . VAL A 1 247 ? -1.774 -15.32 -22.188 1 95.19 247 VAL A N 1
ATOM 1790 C CA . VAL A 1 247 ? -2.703 -15.516 -23.297 1 95.19 247 VAL A CA 1
ATOM 1791 C C . VAL A 1 247 ? -3.621 -16.703 -23 1 95.19 247 VAL A C 1
ATOM 1793 O O . VAL A 1 247 ? -4.816 -16.656 -23.312 1 95.19 247 VAL A O 1
ATOM 1796 N N . GLY A 1 248 ? -3.045 -17.734 -22.469 1 96 248 GLY A N 1
ATOM 1797 C CA . GLY A 1 248 ? -3.852 -18.875 -22.078 1 96 248 GLY A CA 1
ATOM 1798 C C . GLY A 1 248 ? -4.949 -18.516 -21.094 1 96 248 GLY A C 1
ATOM 1799 O O . GLY A 1 248 ? -6.082 -18.984 -21.219 1 96 248 GLY A O 1
ATOM 1800 N N . ALA A 1 249 ? -4.641 -17.688 -20.125 1 95.94 249 ALA A N 1
ATOM 1801 C CA . ALA A 1 249 ? -5.609 -17.234 -19.125 1 95.94 249 ALA A CA 1
ATOM 1802 C C . ALA A 1 249 ? -6.723 -16.422 -19.781 1 95.94 249 ALA A C 1
ATOM 1804 O O . ALA A 1 249 ? -7.895 -16.562 -19.422 1 95.94 249 ALA A O 1
ATOM 1805 N N . LEU A 1 250 ? -6.34 -15.547 -20.719 1 95.56 250 LEU A N 1
ATOM 1806 C CA . LEU A 1 250 ? -7.32 -14.75 -21.453 1 95.56 250 LEU A CA 1
ATOM 1807 C C . LEU A 1 250 ? -8.273 -15.633 -22.234 1 95.56 250 LEU A C 1
ATOM 1809 O O . LEU A 1 250 ? -9.484 -15.406 -22.234 1 95.56 250 LEU A O 1
ATOM 1813 N N . LYS A 1 251 ? -7.672 -16.688 -22.844 1 95.62 251 LYS A N 1
ATOM 1814 C CA . LYS A 1 251 ? -8.477 -17.625 -23.625 1 95.62 251 LYS A CA 1
ATOM 1815 C C . LYS A 1 251 ? -9.43 -18.406 -22.734 1 95.62 251 LYS A C 1
ATOM 1817 O O . LYS A 1 251 ? -10.594 -18.625 -23.078 1 95.62 251 LYS A O 1
ATOM 1822 N N . ALA A 1 252 ? -8.961 -18.75 -21.609 1 95.25 252 ALA A N 1
ATOM 1823 C CA . ALA A 1 252 ? -9.758 -19.547 -20.688 1 95.25 252 ALA A CA 1
ATOM 1824 C C . ALA A 1 252 ? -10.898 -18.734 -20.094 1 95.25 252 ALA A C 1
ATOM 1826 O O . ALA A 1 252 ? -11.945 -19.281 -19.734 1 95.25 252 ALA A O 1
ATOM 1827 N N . ALA A 1 253 ? -10.703 -17.469 -20.016 1 92.56 253 ALA A N 1
ATOM 1828 C CA . ALA A 1 253 ? -11.695 -16.578 -19.406 1 92.56 253 ALA A CA 1
ATOM 1829 C C . ALA A 1 253 ? -12.82 -16.266 -20.406 1 92.56 253 ALA A C 1
ATOM 1831 O O . ALA A 1 253 ? -13.844 -15.68 -20.031 1 92.56 253 ALA A O 1
ATOM 1832 N N . GLN A 1 254 ? -12.695 -16.578 -21.609 1 87.56 254 GLN A N 1
ATOM 1833 C CA . GLN A 1 254 ? -13.719 -16.344 -22.625 1 87.56 254 GLN A CA 1
ATOM 1834 C C . GLN A 1 254 ? -14.758 -17.469 -22.625 1 87.56 254 GLN A C 1
ATOM 1836 O O . GLN A 1 254 ? -14.445 -18.609 -22.328 1 87.56 254 GLN A O 1
ATOM 1841 N N . MET B 1 1 ? 12.227 -20.609 18.656 1 44.22 1 MET B N 1
ATOM 1842 C CA . MET B 1 1 ? 13.133 -21.141 17.656 1 44.22 1 MET B CA 1
ATOM 1843 C C . MET B 1 1 ? 12.508 -21.062 16.266 1 44.22 1 MET B C 1
ATOM 1845 O O . MET B 1 1 ? 11.336 -21.391 16.094 1 44.22 1 MET B O 1
ATOM 1849 N N . GLY B 1 2 ? 12.898 -20.016 15.453 1 61.72 2 GLY B N 1
ATOM 1850 C CA . GLY B 1 2 ? 12.297 -19.828 14.148 1 61.72 2 GLY B CA 1
ATOM 1851 C C . GLY B 1 2 ? 12.297 -21.094 13.305 1 61.72 2 GLY B C 1
ATOM 1852 O O . GLY B 1 2 ? 13.023 -22.047 13.602 1 61.72 2 GLY B O 1
ATOM 1853 N N . ARG B 1 3 ? 11.266 -21.688 12.719 1 74.12 3 ARG B N 1
ATOM 1854 C CA . ARG B 1 3 ? 11.016 -22.875 11.914 1 74.12 3 ARG B CA 1
ATOM 1855 C C . ARG B 1 3 ? 12.047 -23.016 10.805 1 74.12 3 ARG B C 1
ATOM 1857 O O . ARG B 1 3 ? 12.211 -24.094 10.234 1 74.12 3 ARG B O 1
ATOM 1864 N N . GLY B 1 4 ? 13.211 -22.344 10.93 1 80.12 4 GLY B N 1
ATOM 1865 C CA . GLY B 1 4 ? 14.273 -22.344 9.938 1 80.12 4 GLY B CA 1
ATOM 1866 C C . GLY B 1 4 ? 13.758 -22.234 8.516 1 80.12 4 GLY B C 1
ATOM 1867 O O . GLY B 1 4 ? 12.555 -22.391 8.266 1 80.12 4 GLY B O 1
ATOM 1868 N N . GLN B 1 5 ? 14.586 -21.953 7.441 1 85.56 5 GLN B N 1
ATOM 1869 C CA . GLN B 1 5 ? 14.258 -21.719 6.039 1 85.56 5 GLN B CA 1
ATOM 1870 C C . GLN B 1 5 ? 13.672 -22.969 5.391 1 85.56 5 GLN B C 1
ATOM 1872 O O . GLN B 1 5 ? 12.82 -22.875 4.496 1 85.56 5 GLN B O 1
ATOM 1877 N N . ALA B 1 6 ? 14.07 -24.156 5.809 1 88.44 6 ALA B N 1
ATOM 1878 C CA . ALA B 1 6 ? 13.602 -25.406 5.227 1 88.44 6 ALA B CA 1
ATOM 1879 C C . ALA B 1 6 ? 12.109 -25.625 5.496 1 88.44 6 ALA B C 1
ATOM 1881 O O . ALA B 1 6 ? 11.398 -26.188 4.664 1 88.44 6 ALA B O 1
ATOM 1882 N N . PHE B 1 7 ? 11.734 -25.172 6.621 1 90.88 7 PHE B N 1
ATOM 1883 C CA . PHE B 1 7 ? 10.328 -25.281 6.984 1 90.88 7 PHE B CA 1
ATOM 1884 C C . PHE B 1 7 ? 9.453 -24.516 5.988 1 90.88 7 PHE B C 1
ATOM 1886 O O . PHE B 1 7 ? 8.344 -24.953 5.672 1 90.88 7 PHE B O 1
ATOM 1893 N N . PHE B 1 8 ? 9.93 -23.484 5.41 1 93.88 8 PHE B N 1
ATOM 1894 C CA . PHE B 1 8 ? 9.156 -22.625 4.512 1 93.88 8 PHE B CA 1
ATOM 1895 C C . PHE B 1 8 ? 9.484 -22.938 3.057 1 93.88 8 PHE B C 1
ATOM 1897 O O . PHE B 1 8 ? 9.055 -22.219 2.152 1 93.88 8 PHE B O 1
ATOM 1904 N N . GLY B 1 9 ? 10.336 -23.922 2.838 1 92.19 9 GLY B N 1
ATOM 1905 C CA . GLY B 1 9 ? 10.688 -24.312 1.479 1 92.19 9 GLY B CA 1
ATOM 1906 C C . GLY B 1 9 ? 11.617 -23.328 0.799 1 92.19 9 GLY B C 1
ATOM 1907 O O . GLY B 1 9 ? 11.57 -23.156 -0.421 1 92.19 9 GLY B O 1
ATOM 1908 N N . ILE B 1 10 ? 12.406 -22.656 1.485 1 93.44 10 ILE B N 1
ATOM 1909 C CA . ILE B 1 10 ? 13.328 -21.656 0.955 1 93.44 10 ILE B CA 1
ATOM 1910 C C . ILE B 1 10 ? 14.75 -22.203 0.976 1 93.44 10 ILE B C 1
ATOM 1912 O O . ILE B 1 10 ? 15.219 -22.703 2.006 1 93.44 10 ILE B O 1
ATOM 1916 N N . SER B 1 11 ? 15.445 -22.188 -0.159 1 91.69 11 SER B N 1
ATOM 1917 C CA . SER B 1 11 ? 16.812 -22.688 -0.254 1 91.69 11 SER B CA 1
ATOM 1918 C C . SER B 1 11 ? 17.766 -21.828 0.562 1 91.69 11 SER B C 1
ATOM 1920 O O . SER B 1 11 ? 17.453 -20.672 0.888 1 91.69 11 SER B O 1
ATOM 1922 N N . ALA B 1 12 ? 18.906 -22.391 0.821 1 90.5 12 ALA B N 1
ATOM 1923 C CA . ALA B 1 12 ? 19.922 -21.656 1.574 1 90.5 12 ALA B CA 1
ATOM 1924 C C . ALA B 1 12 ? 20.391 -20.422 0.811 1 90.5 12 ALA B C 1
ATOM 1926 O O . ALA B 1 12 ? 20.594 -19.359 1.402 1 90.5 12 ALA B O 1
ATOM 1927 N N . MET B 1 13 ? 20.547 -20.578 -0.425 1 87.5 13 MET B N 1
ATOM 1928 C CA . MET B 1 13 ? 21 -19.484 -1.262 1 87.5 13 MET B CA 1
ATOM 1929 C C . MET B 1 13 ? 19.984 -18.344 -1.256 1 87.5 13 MET B C 1
ATOM 1931 O O . MET B 1 13 ? 20.359 -17.172 -1.084 1 87.5 13 MET B O 1
ATOM 1935 N N . GLU B 1 14 ? 18.766 -18.703 -1.402 1 90.44 14 GLU B N 1
ATOM 1936 C CA . GLU B 1 14 ? 17.719 -17.688 -1.367 1 90.44 14 GLU B CA 1
ATOM 1937 C C . GLU B 1 14 ? 17.641 -17.016 0 1 90.44 14 GLU B C 1
ATOM 1939 O O . GLU B 1 14 ? 17.531 -15.789 0.089 1 90.44 14 GLU B O 1
ATOM 1944 N N . ALA B 1 15 ? 17.766 -17.75 1.023 1 91.44 15 ALA B N 1
ATOM 1945 C CA . ALA B 1 15 ? 17.656 -17.25 2.393 1 91.44 15 ALA B CA 1
ATOM 1946 C C . ALA B 1 15 ? 18.75 -16.234 2.697 1 91.44 15 ALA B C 1
ATOM 1948 O O . ALA B 1 15 ? 18.531 -15.266 3.422 1 91.44 15 ALA B O 1
ATOM 1949 N N . SER B 1 16 ? 19.859 -16.469 2.168 1 89.31 16 SER B N 1
ATOM 1950 C CA . SER B 1 16 ? 21 -15.617 2.455 1 89.31 16 SER B CA 1
ATOM 1951 C C . SER B 1 16 ? 20.828 -14.234 1.843 1 89.31 16 SER B C 1
ATOM 1953 O O . SER B 1 16 ? 21.453 -13.266 2.285 1 89.31 16 SER B O 1
ATOM 1955 N N . SER B 1 17 ? 19.938 -14.133 0.876 1 90.19 17 SER B N 1
ATOM 1956 C CA . SER B 1 17 ? 19.734 -12.867 0.176 1 90.19 17 SER B CA 1
ATOM 1957 C C . SER B 1 17 ? 18.469 -12.164 0.653 1 90.19 17 SER B C 1
ATOM 1959 O O . SER B 1 17 ? 18.172 -11.062 0.208 1 90.19 17 SER B O 1
ATOM 1961 N N . MET B 1 18 ? 17.859 -12.766 1.589 1 92.94 18 MET B N 1
ATOM 1962 C CA . MET B 1 18 ? 16.531 -12.281 1.976 1 92.94 18 MET B CA 1
ATOM 1963 C C . MET B 1 18 ? 16.641 -11.195 3.045 1 92.94 18 MET B C 1
ATOM 1965 O O . MET B 1 18 ? 17.391 -11.352 4.016 1 92.94 18 MET B O 1
ATOM 1969 N N . ASP B 1 19 ? 15.945 -10.125 2.824 1 93.81 19 ASP B N 1
ATOM 1970 C CA . ASP B 1 19 ? 15.719 -9.164 3.898 1 93.81 19 ASP B CA 1
ATOM 1971 C C . ASP B 1 19 ? 15.242 -9.867 5.168 1 93.81 19 ASP B C 1
ATOM 1973 O O . ASP B 1 19 ? 14.25 -10.594 5.152 1 93.81 19 ASP B O 1
ATOM 1977 N N . PRO B 1 20 ? 15.953 -9.688 6.324 1 94.88 20 PRO B N 1
ATOM 1978 C CA . PRO B 1 20 ? 15.5 -10.305 7.57 1 94.88 20 PRO B CA 1
ATOM 1979 C C . PRO B 1 20 ? 14.047 -9.992 7.898 1 94.88 20 PRO B C 1
ATOM 1981 O O . PRO B 1 20 ? 13.367 -10.789 8.555 1 94.88 20 PRO B O 1
ATOM 1984 N N . GLN B 1 21 ? 13.508 -8.891 7.441 1 96.44 21 GLN B N 1
ATOM 1985 C CA . GLN B 1 21 ? 12.094 -8.57 7.633 1 96.44 21 GLN B CA 1
ATOM 1986 C C . GLN B 1 21 ? 11.203 -9.641 7.008 1 96.44 21 GLN B C 1
ATOM 1988 O O . GLN B 1 21 ? 10.18 -10.016 7.59 1 96.44 21 GLN B O 1
ATOM 1993 N N . GLN B 1 22 ? 11.562 -10.125 5.82 1 96.69 22 GLN B N 1
ATOM 1994 C CA . GLN B 1 22 ? 10.773 -11.164 5.16 1 96.69 22 GLN B CA 1
ATOM 1995 C C . GLN B 1 22 ? 10.766 -12.453 5.98 1 96.69 22 GLN B C 1
ATOM 1997 O O . GLN B 1 22 ? 9.742 -13.125 6.078 1 96.69 22 GLN B O 1
ATOM 2002 N N . ARG B 1 23 ? 11.898 -12.773 6.574 1 95.31 23 ARG B N 1
ATOM 2003 C CA . ARG B 1 23 ? 11.992 -13.961 7.41 1 95.31 23 ARG B CA 1
ATOM 2004 C C . ARG B 1 23 ? 11.086 -13.836 8.633 1 95.31 23 ARG B C 1
ATOM 2006 O O . ARG B 1 23 ? 10.375 -14.781 8.984 1 95.31 23 ARG B O 1
ATOM 2013 N N . LEU B 1 24 ? 11.164 -12.672 9.227 1 96.69 24 LEU B N 1
ATOM 2014 C CA . LEU B 1 24 ? 10.336 -12.445 10.406 1 96.69 24 LEU B CA 1
ATOM 2015 C C . LEU B 1 24 ? 8.859 -12.508 10.055 1 96.69 24 LEU B C 1
ATOM 2017 O O . LEU B 1 24 ? 8.055 -13.047 10.82 1 96.69 24 LEU B O 1
ATOM 2021 N N . LEU B 1 25 ? 8.539 -11.969 8.945 1 97.81 25 LEU B N 1
ATOM 2022 C CA . LEU B 1 25 ? 7.148 -11.992 8.508 1 97.81 25 LEU B CA 1
ATOM 2023 C C . LEU B 1 25 ? 6.66 -13.43 8.336 1 97.81 25 LEU B C 1
ATOM 2025 O O . LEU B 1 25 ? 5.531 -13.75 8.711 1 97.81 25 LEU B O 1
ATOM 2029 N N . LEU B 1 26 ? 7.488 -14.297 7.785 1 97.06 26 LEU B N 1
ATOM 2030 C CA . LEU B 1 26 ? 7.133 -15.703 7.617 1 97.06 26 LEU B CA 1
ATOM 2031 C C . LEU B 1 26 ? 6.91 -16.375 8.969 1 97.06 26 LEU B C 1
ATOM 2033 O O . LEU B 1 26 ? 5.906 -17.062 9.172 1 97.06 26 LEU B O 1
ATOM 2037 N N . GLU B 1 27 ? 7.82 -16.125 9.891 1 96.81 27 GLU B N 1
ATOM 2038 C CA . GLU B 1 27 ? 7.742 -16.75 11.211 1 96.81 27 GLU B CA 1
ATOM 2039 C C . GLU B 1 27 ? 6.539 -16.234 11.992 1 96.81 27 GLU B C 1
ATOM 2041 O O . GLU B 1 27 ? 5.766 -17.016 12.539 1 96.81 27 GLU B O 1
ATOM 2046 N N . VAL B 1 28 ? 6.379 -14.961 12.023 1 97.62 28 VAL B N 1
ATOM 2047 C CA . VAL B 1 28 ? 5.285 -14.336 12.766 1 97.62 28 VAL B CA 1
ATOM 2048 C C . VAL B 1 28 ? 3.955 -14.672 12.094 1 97.62 28 VAL B C 1
ATOM 2050 O O . VAL B 1 28 ? 2.965 -14.945 12.773 1 97.62 28 VAL B O 1
ATOM 2053 N N . GLY B 1 29 ? 3.953 -14.633 10.758 1 97.12 29 GLY B N 1
ATOM 2054 C CA . GLY B 1 29 ? 2.75 -14.992 10.031 1 97.12 29 GLY B CA 1
ATOM 2055 C C . GLY B 1 29 ? 2.295 -16.406 10.297 1 97.12 29 GLY B C 1
ATOM 2056 O O . GLY B 1 29 ? 1.105 -16.656 10.508 1 97.12 29 GLY B O 1
ATOM 2057 N N . TYR B 1 30 ? 3.234 -17.328 10.328 1 95.38 30 TYR B N 1
ATOM 2058 C CA . TYR B 1 30 ? 2.904 -18.719 10.625 1 95.38 30 TYR B CA 1
ATOM 2059 C C . TYR B 1 30 ? 2.328 -18.859 12.031 1 95.38 30 TYR B C 1
ATOM 2061 O O . TYR B 1 30 ? 1.324 -19.547 12.234 1 95.38 30 TYR B O 1
ATOM 2069 N N . THR B 1 31 ? 2.957 -18.234 12.969 1 96 31 THR B N 1
ATOM 2070 C CA . THR B 1 31 ? 2.5 -18.281 14.352 1 96 31 THR B CA 1
ATOM 2071 C C . THR B 1 31 ? 1.099 -17.688 14.484 1 96 31 THR B C 1
ATOM 2073 O O . THR B 1 31 ? 0.246 -18.25 15.18 1 96 31 THR B O 1
ATOM 2076 N N . ALA B 1 32 ? 0.866 -16.578 13.805 1 96.75 32 ALA B N 1
ATOM 2077 C CA . ALA B 1 32 ? -0.443 -15.938 13.844 1 96.75 32 ALA B CA 1
ATOM 2078 C C . ALA B 1 32 ? -1.521 -16.844 13.25 1 96.75 32 ALA B C 1
ATOM 2080 O O . ALA B 1 32 ? -2.598 -17 13.836 1 96.75 32 ALA B O 1
ATOM 2081 N N . LEU B 1 33 ? -1.231 -17.438 12.117 1 95.25 33 LEU B N 1
ATOM 2082 C CA . LEU B 1 33 ? -2.182 -18.328 11.461 1 95.25 33 LEU B CA 1
ATOM 2083 C C . LEU B 1 33 ? -2.463 -19.562 12.328 1 95.25 33 LEU B C 1
ATOM 2085 O O . LEU B 1 33 ? -3.619 -19.953 12.484 1 95.25 33 LEU B O 1
ATOM 2089 N N . TRP B 1 34 ? -1.403 -20.062 12.906 1 93.5 34 TRP B N 1
ATOM 2090 C CA . TRP B 1 34 ? -1.555 -21.203 13.805 1 93.5 34 TRP B CA 1
ATOM 2091 C C . TRP B 1 34 ? -2.422 -20.844 15.008 1 93.5 34 TRP B C 1
ATOM 2093 O O . TRP B 1 34 ? -3.326 -21.594 15.375 1 93.5 34 TRP B O 1
ATOM 2103 N N . SER B 1 35 ? -2.15 -19.766 15.578 1 94.56 35 SER B N 1
ATOM 2104 C CA . SER B 1 35 ? -2.908 -19.297 16.734 1 94.56 35 SER B CA 1
ATOM 2105 C C . SER B 1 35 ? -4.379 -19.078 16.391 1 94.56 35 SER B C 1
ATOM 2107 O O . SER B 1 35 ? -5.25 -19.203 17.25 1 94.56 35 SER B O 1
ATOM 2109 N N . ALA B 1 36 ? -4.668 -18.75 15.125 1 94.5 36 ALA B N 1
ATOM 2110 C CA . ALA B 1 36 ? -6.031 -18.5 14.664 1 94.5 36 ALA B CA 1
ATOM 2111 C C . ALA B 1 36 ? -6.734 -19.797 14.297 1 94.5 36 ALA B C 1
ATOM 2113 O O . ALA B 1 36 ? -7.91 -19.797 13.922 1 94.5 36 ALA B O 1
ATOM 2114 N N . GLY B 1 37 ? -6.012 -20.922 14.289 1 91.69 37 GLY B N 1
ATOM 2115 C CA . GLY B 1 37 ? -6.629 -22.219 14.102 1 91.69 37 GLY B CA 1
ATOM 2116 C C . GLY B 1 37 ? -6.418 -22.781 12.711 1 91.69 37 GLY B C 1
ATOM 2117 O O . GLY B 1 37 ? -7.016 -23.812 12.352 1 91.69 37 GLY B O 1
ATOM 2118 N N . TYR B 1 38 ? -5.547 -22.109 11.961 1 90.81 38 TYR B N 1
ATOM 2119 C CA . TYR B 1 38 ? -5.32 -22.594 10.602 1 90.81 38 TYR B CA 1
ATOM 2120 C C . TYR B 1 38 ? -4.23 -23.656 10.586 1 90.81 38 TYR B C 1
ATOM 2122 O O . TYR B 1 38 ? -3.236 -23.547 11.305 1 90.81 38 TYR B O 1
ATOM 2130 N N . ASP B 1 39 ? -4.5 -24.672 9.75 1 90.44 39 ASP B N 1
ATOM 2131 C CA . ASP B 1 39 ? -3.439 -25.594 9.359 1 90.44 39 ASP B CA 1
ATOM 2132 C C . ASP B 1 39 ? -2.857 -25.219 8 1 90.44 39 ASP B C 1
ATOM 2134 O O . ASP B 1 39 ? -3.594 -24.828 7.09 1 90.44 39 ASP B O 1
ATOM 2138 N N . ARG B 1 40 ? -1.646 -25.312 7.875 1 86.62 40 ARG B N 1
ATOM 2139 C CA . ARG B 1 40 ? -0.943 -24.922 6.66 1 86.62 40 ARG B CA 1
ATOM 2140 C C . ARG B 1 40 ? -1.569 -25.562 5.43 1 86.62 40 ARG B C 1
ATOM 2142 O O . ARG B 1 40 ? -1.746 -24.906 4.398 1 86.62 40 ARG B O 1
ATOM 2149 N N . LYS B 1 41 ? -1.937 -26.828 5.508 1 87.25 41 LYS B N 1
ATOM 2150 C CA . LYS B 1 41 ? -2.477 -27.562 4.371 1 87.25 41 LYS B CA 1
ATOM 2151 C C . LYS B 1 41 ? -3.844 -27.031 3.961 1 87.25 41 LYS B C 1
ATOM 2153 O O . LYS B 1 41 ? -4.234 -27.141 2.797 1 87.25 41 LYS B O 1
ATOM 2158 N N . ASP B 1 42 ? -4.531 -26.422 4.906 1 90.31 42 ASP B N 1
ATOM 2159 C CA . ASP B 1 42 ? -5.887 -25.953 4.633 1 90.31 42 ASP B CA 1
ATOM 2160 C C . ASP B 1 42 ? -5.875 -24.531 4.078 1 90.31 42 ASP B C 1
ATOM 2162 O O . ASP B 1 42 ? -6.914 -24.016 3.676 1 90.31 42 ASP B O 1
ATOM 2166 N N . LEU B 1 43 ? -4.711 -23.938 3.971 1 94.44 43 LEU B N 1
ATOM 2167 C CA . LEU B 1 43 ? -4.602 -22.547 3.543 1 94.44 43 LEU B CA 1
ATOM 2168 C C . LEU B 1 43 ? -4.473 -22.453 2.027 1 94.44 43 LEU B C 1
ATOM 2170 O O . LEU B 1 43 ? -4.793 -21.422 1.436 1 94.44 43 LEU B O 1
ATOM 2174 N N . VAL B 1 44 ? -4.008 -23.578 1.434 1 95.25 44 VAL B N 1
ATOM 2175 C CA . VAL B 1 44 ? -3.654 -23.547 0.018 1 95.25 44 VAL B CA 1
ATOM 2176 C C . VAL B 1 44 ? -4.883 -23.188 -0.813 1 95.25 44 VAL B C 1
ATOM 2178 O O . VAL B 1 44 ? -5.949 -23.797 -0.647 1 95.25 44 VAL B O 1
ATOM 2181 N N . SER B 1 45 ? -4.742 -22.141 -1.631 1 96.31 45 SER B N 1
ATOM 2182 C CA . SER B 1 45 ? -5.707 -21.688 -2.625 1 96.31 45 SER B CA 1
ATOM 2183 C C . SER B 1 45 ? -6.836 -20.891 -1.974 1 96.31 45 SER B C 1
ATOM 2185 O O . SER B 1 45 ? -7.805 -20.516 -2.641 1 96.31 45 SER B O 1
ATOM 2187 N N . ARG B 1 46 ? -6.715 -20.609 -0.718 1 96.75 46 ARG B N 1
ATOM 2188 C CA . ARG B 1 46 ? -7.746 -19.828 -0.045 1 96.75 46 ARG B CA 1
ATOM 2189 C C . ARG B 1 46 ? -7.598 -18.344 -0.358 1 96.75 46 ARG B C 1
ATOM 2191 O O . ARG B 1 46 ? -6.484 -17.859 -0.553 1 96.75 46 ARG B O 1
ATOM 2198 N N . ASN B 1 47 ? -8.75 -17.734 -0.342 1 97.88 47 ASN B N 1
ATOM 2199 C CA . ASN B 1 47 ? -8.797 -16.297 -0.58 1 97.88 47 ASN B CA 1
ATOM 2200 C C . ASN B 1 47 ? -8.477 -15.5 0.686 1 97.88 47 ASN B C 1
ATOM 2202 O O . ASN B 1 47 ? -9.312 -14.742 1.176 1 97.88 47 ASN B O 1
ATOM 2206 N N . VAL B 1 48 ? -7.281 -15.703 1.173 1 97.88 48 VAL B N 1
ATOM 2207 C CA . VAL B 1 48 ? -6.777 -15.023 2.361 1 97.88 48 VAL B CA 1
ATOM 2208 C C . VAL B 1 48 ? -5.801 -13.922 1.952 1 97.88 48 VAL B C 1
ATOM 2210 O O . VAL B 1 48 ? -4.828 -14.18 1.239 1 97.88 48 VAL B O 1
ATOM 2213 N N . GLY B 1 49 ? -6.074 -12.695 2.395 1 98.56 49 GLY B N 1
ATOM 2214 C CA . GLY B 1 49 ? -5.258 -11.555 2.012 1 98.56 49 GLY B CA 1
ATOM 2215 C C . GLY B 1 49 ? -4.062 -11.344 2.926 1 98.56 49 GLY B C 1
ATOM 2216 O O . GLY B 1 49 ? -4.102 -11.711 4.102 1 98.56 49 GLY B O 1
ATOM 2217 N N . ILE B 1 50 ? -3.018 -10.836 2.377 1 98.88 50 ILE B N 1
ATOM 2218 C CA . ILE B 1 50 ? -1.829 -10.43 3.117 1 98.88 50 ILE B CA 1
ATOM 2219 C C . ILE B 1 50 ? -1.625 -8.922 2.975 1 98.88 50 ILE B C 1
ATOM 2221 O O . ILE B 1 50 ? -1.476 -8.414 1.862 1 98.88 50 ILE B O 1
ATOM 2225 N N . PHE B 1 51 ? -1.642 -8.203 4.086 1 98.88 51 PHE B N 1
ATOM 2226 C CA . PHE B 1 51 ? -1.407 -6.766 4.125 1 98.88 51 PHE B CA 1
ATOM 2227 C C . PHE B 1 51 ? -0.246 -6.434 5.055 1 98.88 51 PHE B C 1
ATOM 2229 O O . PHE B 1 51 ? -0.316 -6.684 6.258 1 98.88 51 PHE B O 1
ATOM 2236 N N . VAL B 1 52 ? 0.808 -5.848 4.488 1 98.88 52 VAL B N 1
ATOM 2237 C CA . VAL B 1 52 ? 2.004 -5.605 5.285 1 98.88 52 VAL B CA 1
ATOM 2238 C C . VAL B 1 52 ? 2.293 -4.105 5.344 1 98.88 52 VAL B C 1
ATOM 2240 O O . VAL B 1 52 ? 2.602 -3.486 4.324 1 98.88 52 VAL B O 1
ATOM 2243 N N . GLY B 1 53 ? 2.143 -3.516 6.562 1 98.62 53 GLY B N 1
ATOM 2244 C CA . GLY B 1 53 ? 2.711 -2.195 6.781 1 98.62 53 GLY B CA 1
ATOM 2245 C C . GLY B 1 53 ? 4.223 -2.209 6.898 1 98.62 53 GLY B C 1
ATOM 2246 O O . GLY B 1 53 ? 4.77 -2.729 7.875 1 98.62 53 GLY B O 1
ATOM 2247 N N . ILE B 1 54 ? 4.895 -1.674 5.887 1 96.31 54 ILE B N 1
ATOM 2248 C CA . ILE B 1 54 ? 6.352 -1.741 5.824 1 96.31 54 ILE B CA 1
ATOM 2249 C C . ILE B 1 54 ? 6.895 -0.505 5.113 1 96.31 54 ILE B C 1
ATOM 2251 O O . ILE B 1 54 ? 6.348 -0.076 4.094 1 96.31 54 ILE B O 1
ATOM 2255 N N . GLY B 1 55 ? 7.938 0.129 5.738 1 89.75 55 GLY B N 1
ATOM 2256 C CA . GLY B 1 55 ? 8.508 1.324 5.141 1 89.75 55 GLY B CA 1
ATOM 2257 C C . GLY B 1 55 ? 10.023 1.274 5.039 1 89.75 55 GLY B C 1
ATOM 2258 O O . GLY B 1 55 ? 10.625 2 4.242 1 89.75 55 GLY B O 1
ATOM 2259 N N . SER B 1 56 ? 10.664 0.361 5.797 1 85.12 56 SER B N 1
ATOM 2260 C CA . SER B 1 56 ? 12.125 0.312 5.82 1 85.12 56 SER B CA 1
ATOM 2261 C C . SER B 1 56 ? 12.672 -0.465 4.629 1 85.12 56 SER B C 1
ATOM 2263 O O . SER B 1 56 ? 12.141 -1.521 4.273 1 85.12 56 SER B O 1
ATOM 2265 N N . ASN B 1 57 ? 13.672 0.056 4.023 1 84.69 57 ASN B N 1
ATOM 2266 C CA . ASN B 1 57 ? 14.367 -0.606 2.928 1 84.69 57 ASN B CA 1
ATOM 2267 C C . ASN B 1 57 ? 15.875 -0.686 3.186 1 84.69 57 ASN B C 1
ATOM 2269 O O . ASN B 1 57 ? 16.672 -0.655 2.246 1 84.69 57 ASN B O 1
ATOM 2273 N N . ASP B 1 58 ? 16.219 -0.798 4.371 1 86.69 58 ASP B N 1
ATOM 2274 C CA . ASP B 1 58 ? 17.625 -0.783 4.781 1 86.69 58 ASP B CA 1
ATOM 2275 C C . ASP B 1 58 ? 18.406 -1.909 4.105 1 86.69 58 ASP B C 1
ATOM 2277 O O . ASP B 1 58 ? 19.578 -1.746 3.779 1 86.69 58 ASP B O 1
ATOM 2281 N N . TRP B 1 59 ? 17.781 -3.018 3.887 1 86.88 59 TRP B N 1
ATOM 2282 C CA . TRP B 1 59 ? 18.453 -4.215 3.383 1 86.88 59 TRP B CA 1
ATOM 2283 C C . TRP B 1 59 ? 19.078 -3.953 2.02 1 86.88 59 TRP B C 1
ATOM 2285 O O . TRP B 1 59 ? 20.172 -4.438 1.731 1 86.88 59 TRP B O 1
ATOM 2295 N N . SER B 1 60 ? 18.406 -3.176 1.222 1 83 60 SER B N 1
ATOM 2296 C CA . SER B 1 60 ? 18.875 -2.893 -0.129 1 83 60 SER B CA 1
ATOM 2297 C C . SER B 1 60 ? 20.234 -2.195 -0.103 1 83 60 SER B C 1
ATOM 2299 O O . SER B 1 60 ? 21.031 -2.35 -1.026 1 83 60 SER B O 1
ATOM 2301 N N . SER B 1 61 ? 20.469 -1.466 0.93 1 78.19 61 SER B N 1
ATOM 2302 C CA . SER B 1 61 ? 21.719 -0.72 1.029 1 78.19 61 SER B CA 1
ATOM 2303 C C . SER B 1 61 ? 22.859 -1.605 1.537 1 78.19 61 SER B C 1
ATOM 2305 O O . SER B 1 61 ? 24.031 -1.24 1.438 1 78.19 61 SER B O 1
ATOM 2307 N N . LEU B 1 62 ? 22.5 -2.693 2.041 1 82.06 62 LEU B N 1
ATOM 2308 C CA . LEU B 1 62 ? 23.5 -3.57 2.641 1 82.06 62 LEU B CA 1
ATOM 2309 C C . LEU B 1 62 ? 23.984 -4.609 1.635 1 82.06 62 LEU B C 1
ATOM 2311 O O . LEU B 1 62 ? 25.047 -5.207 1.821 1 82.06 62 LEU B O 1
ATOM 2315 N N . VAL B 1 63 ? 23.156 -4.84 0.671 1 77.44 63 VAL B N 1
ATOM 2316 C CA . VAL B 1 63 ? 23.5 -5.863 -0.308 1 77.44 63 VAL B CA 1
ATOM 2317 C C . VAL B 1 63 ? 24.594 -5.344 -1.236 1 77.44 63 VAL B C 1
ATOM 2319 O O . VAL B 1 63 ? 24.406 -4.336 -1.926 1 77.44 63 VAL B O 1
ATOM 2322 N N . THR B 1 64 ? 25.734 -5.996 -1.256 1 73.44 64 THR B N 1
ATOM 2323 C CA . THR B 1 64 ? 26.875 -5.531 -2.018 1 73.44 64 THR B CA 1
ATOM 2324 C C . THR B 1 64 ? 27.078 -6.379 -3.273 1 73.44 64 THR B C 1
ATOM 2326 O O . THR B 1 64 ? 27.641 -5.906 -4.266 1 73.44 64 THR B O 1
ATOM 2329 N N . GLN B 1 65 ? 26.656 -7.617 -3.254 1 74.94 65 GLN B N 1
ATOM 2330 C CA . GLN B 1 65 ? 26.781 -8.516 -4.398 1 74.94 65 GLN B CA 1
ATOM 2331 C C . GLN B 1 65 ? 25.422 -9 -4.871 1 74.94 65 GLN B C 1
ATOM 2333 O O . GLN B 1 65 ? 24.688 -9.633 -4.113 1 74.94 65 GLN B O 1
ATOM 2338 N N . ALA B 1 66 ? 25.219 -8.688 -6.141 1 77.88 66 ALA B N 1
ATOM 2339 C CA . ALA B 1 66 ? 23.922 -9.062 -6.703 1 77.88 66 ALA B CA 1
ATOM 2340 C C . ALA B 1 66 ? 23.875 -10.547 -7.039 1 77.88 66 ALA B C 1
ATOM 2342 O O . ALA B 1 66 ? 24.859 -11.109 -7.543 1 77.88 66 ALA B O 1
ATOM 2343 N N . THR B 1 67 ? 22.891 -11.203 -6.602 1 79.56 67 THR B N 1
ATOM 2344 C CA . THR B 1 67 ? 22.562 -12.578 -6.98 1 79.56 67 THR B CA 1
ATOM 2345 C C . THR B 1 67 ? 21.203 -12.648 -7.668 1 79.56 67 THR B C 1
ATOM 2347 O O . THR B 1 67 ? 20.562 -11.617 -7.879 1 79.56 67 THR B O 1
ATOM 2350 N N . ALA B 1 68 ? 20.766 -13.844 -8.023 1 80.31 68 ALA B N 1
ATOM 2351 C CA . ALA B 1 68 ? 19.469 -14.055 -8.648 1 80.31 68 ALA B CA 1
ATOM 2352 C C . ALA B 1 68 ? 18.344 -13.727 -7.672 1 80.31 68 ALA B C 1
ATOM 2354 O O . ALA B 1 68 ? 17.203 -13.508 -8.086 1 80.31 68 ALA B O 1
ATOM 2355 N N . TYR B 1 69 ? 18.781 -13.57 -6.363 1 86.75 69 TYR B N 1
ATOM 2356 C CA . TYR B 1 69 ? 17.75 -13.43 -5.344 1 86.75 69 TYR B CA 1
ATOM 2357 C C . TYR B 1 69 ? 17.781 -12.047 -4.715 1 86.75 69 TYR B C 1
ATOM 2359 O O . TYR B 1 69 ? 17 -11.742 -3.811 1 86.75 69 TYR B O 1
ATOM 2367 N N . THR B 1 70 ? 18.609 -11.18 -5.207 1 83.75 70 THR B N 1
ATOM 2368 C CA . THR B 1 70 ? 18.75 -9.844 -4.641 1 83.75 70 THR B CA 1
ATOM 2369 C C . THR B 1 70 ? 17.469 -9.047 -4.801 1 83.75 70 THR B C 1
ATOM 2371 O O . THR B 1 70 ? 17 -8.414 -3.854 1 83.75 70 THR B O 1
ATOM 2374 N N . GLY B 1 71 ? 16.859 -9.18 -5.988 1 84.44 71 GLY B N 1
ATOM 2375 C CA . GLY B 1 71 ? 15.633 -8.453 -6.242 1 84.44 71 GLY B CA 1
ATOM 2376 C C . GLY B 1 71 ? 14.484 -8.898 -5.359 1 84.44 71 GLY B C 1
ATOM 2377 O O . GLY B 1 71 ? 13.914 -8.086 -4.625 1 84.44 71 GLY B O 1
ATOM 2378 N N . THR B 1 72 ? 14.258 -10.203 -5.32 1 89.25 72 THR B N 1
ATOM 2379 C CA . THR B 1 72 ? 13.156 -10.742 -4.531 1 89.25 72 THR B CA 1
ATOM 2380 C C . THR B 1 72 ? 13.461 -10.625 -3.039 1 89.25 72 THR B C 1
ATOM 2382 O O . THR B 1 72 ? 12.539 -10.484 -2.227 1 89.25 72 THR B O 1
ATOM 2385 N N . GLY B 1 73 ? 14.672 -10.609 -2.723 1 90.38 73 GLY B N 1
ATOM 2386 C CA . GLY B 1 73 ? 15.055 -10.539 -1.321 1 90.38 73 GLY B CA 1
ATOM 2387 C C . GLY B 1 73 ? 14.875 -9.156 -0.722 1 90.38 73 GLY B C 1
ATOM 2388 O O . GLY B 1 73 ? 14.688 -9.023 0.488 1 90.38 73 GLY B O 1
ATOM 2389 N N . ALA B 1 74 ? 14.844 -8.164 -1.545 1 88.88 74 ALA B N 1
ATOM 2390 C CA . ALA B 1 74 ? 14.867 -6.805 -1.013 1 88.88 74 ALA B CA 1
ATOM 2391 C C . ALA B 1 74 ? 13.539 -6.098 -1.263 1 88.88 74 ALA B C 1
ATOM 2393 O O . ALA B 1 74 ? 13.25 -5.066 -0.65 1 88.88 74 ALA B O 1
ATOM 2394 N N . ALA B 1 75 ? 12.742 -6.621 -2.143 1 90.5 75 ALA B N 1
ATOM 2395 C CA . ALA B 1 75 ? 11.547 -5.914 -2.594 1 90.5 75 ALA B CA 1
ATOM 2396 C C . ALA B 1 75 ? 10.469 -5.918 -1.516 1 90.5 75 ALA B C 1
ATOM 2398 O O . ALA B 1 75 ? 10.141 -6.969 -0.962 1 90.5 75 ALA B O 1
ATOM 2399 N N . ALA B 1 76 ? 9.852 -4.711 -1.299 1 93.69 76 ALA B N 1
ATOM 2400 C CA . ALA B 1 76 ? 8.758 -4.605 -0.333 1 93.69 76 ALA B CA 1
ATOM 2401 C C . ALA B 1 76 ? 7.543 -5.402 -0.794 1 93.69 76 ALA B C 1
ATOM 2403 O O . ALA B 1 76 ? 6.816 -5.969 0.027 1 93.69 76 ALA B O 1
ATOM 2404 N N . SER B 1 77 ? 7.289 -5.414 -2.059 1 95.69 77 SER B N 1
ATOM 2405 C CA . SER B 1 77 ? 6.184 -6.203 -2.59 1 95.69 77 SER B CA 1
ATOM 2406 C C . SER B 1 77 ? 6.32 -7.676 -2.213 1 95.69 77 SER B C 1
ATOM 2408 O O . SER B 1 77 ? 5.332 -8.336 -1.885 1 95.69 77 SER B O 1
ATOM 2410 N N . ILE B 1 78 ? 7.566 -8.172 -2.223 1 96 78 ILE B N 1
ATOM 2411 C CA . ILE B 1 78 ? 7.82 -9.586 -1.98 1 96 78 ILE B CA 1
ATOM 2412 C C . ILE B 1 78 ? 7.656 -9.898 -0.493 1 96 78 ILE B C 1
ATOM 2414 O O . ILE B 1 78 ? 7.383 -11.039 -0.114 1 96 78 ILE B O 1
ATOM 2418 N N . ALA B 1 79 ? 7.777 -8.883 0.361 1 96.75 79 ALA B N 1
ATOM 2419 C CA . ALA B 1 79 ? 7.508 -9.07 1.784 1 96.75 79 ALA B CA 1
ATOM 2420 C C . ALA B 1 79 ? 6.109 -9.633 2.01 1 96.75 79 ALA B C 1
ATOM 2422 O O . ALA B 1 79 ? 5.906 -10.492 2.871 1 96.75 79 ALA B O 1
ATOM 2423 N N . ALA B 1 80 ? 5.176 -9.203 1.273 1 98.25 80 ALA B N 1
ATOM 2424 C CA . ALA B 1 80 ? 3.805 -9.703 1.35 1 98.25 80 ALA B CA 1
ATOM 2425 C C . ALA B 1 80 ? 3.629 -10.953 0.488 1 98.25 80 ALA B C 1
ATOM 2427 O O . ALA B 1 80 ? 3.092 -11.961 0.948 1 98.25 80 ALA B O 1
ATOM 2428 N N . ASN B 1 81 ? 4.152 -10.914 -0.699 1 97.5 81 ASN B N 1
ATOM 2429 C CA . ASN B 1 81 ? 3.896 -11.945 -1.698 1 97.5 81 ASN B CA 1
ATOM 2430 C C . ASN B 1 81 ? 4.527 -13.281 -1.302 1 97.5 81 ASN B C 1
ATOM 2432 O O . ASN B 1 81 ? 4.004 -14.344 -1.636 1 97.5 81 ASN B O 1
ATOM 2436 N N . ARG B 1 82 ? 5.684 -13.203 -0.625 1 97.31 82 ARG B N 1
ATOM 2437 C CA . ARG B 1 82 ? 6.34 -14.43 -0.197 1 97.31 82 ARG B CA 1
ATOM 2438 C C . ARG B 1 82 ? 5.457 -15.219 0.764 1 97.31 82 ARG B C 1
ATOM 2440 O O . ARG B 1 82 ? 5.461 -16.453 0.749 1 97.31 82 ARG B O 1
ATOM 2447 N N . LEU B 1 83 ? 4.738 -14.523 1.608 1 97.38 83 LEU B N 1
ATOM 2448 C CA 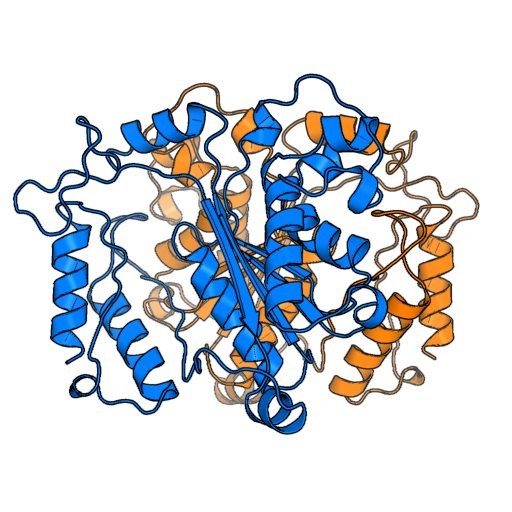. LEU B 1 83 ? 3.793 -15.203 2.492 1 97.38 83 LEU B CA 1
ATOM 2449 C C . LEU B 1 83 ? 2.699 -15.898 1.689 1 97.38 83 LEU B C 1
ATOM 2451 O O . LEU B 1 83 ? 2.379 -17.062 1.949 1 97.38 83 LEU B O 1
ATOM 2455 N N . SER B 1 84 ? 2.119 -15.156 0.701 1 98.12 84 SER B N 1
ATOM 2456 C CA . SER B 1 84 ? 1.091 -15.742 -0.151 1 98.12 84 SER B CA 1
ATOM 2457 C C . SER B 1 84 ? 1.612 -16.984 -0.876 1 98.12 84 SER B C 1
ATOM 2459 O O . SER B 1 84 ? 0.935 -18.016 -0.924 1 98.12 84 SER B O 1
ATOM 2461 N N . TYR B 1 85 ? 2.844 -16.906 -1.341 1 97.5 85 TYR B N 1
ATOM 2462 C CA . TYR B 1 85 ? 3.461 -18 -2.082 1 97.5 85 TYR B CA 1
ATOM 2463 C C . TYR B 1 85 ? 3.693 -19.203 -1.182 1 97.5 85 TYR B C 1
ATOM 2465 O O . TYR B 1 85 ? 3.279 -20.312 -1.507 1 97.5 85 TYR B O 1
ATOM 2473 N N . VAL B 1 86 ? 4.312 -18.953 -0.057 1 96.38 86 VAL B N 1
ATOM 2474 C CA . VAL B 1 86 ? 4.734 -20.016 0.846 1 96.38 86 VAL B CA 1
ATOM 2475 C C . VAL B 1 86 ? 3.506 -20.734 1.403 1 96.38 86 VAL B C 1
ATOM 2477 O O . VAL B 1 86 ? 3.502 -21.953 1.535 1 96.38 86 VAL B O 1
ATOM 2480 N N . PHE B 1 87 ? 2.441 -19.984 1.647 1 96.5 87 PHE B N 1
ATOM 2481 C CA . PHE B 1 87 ? 1.263 -20.578 2.262 1 96.5 87 PHE B CA 1
ATOM 2482 C C . PHE B 1 87 ? 0.208 -20.906 1.21 1 96.5 87 PHE B C 1
ATOM 2484 O O . PHE B 1 87 ? -0.835 -21.484 1.525 1 96.5 87 PHE B O 1
ATOM 2491 N N . GLY B 1 88 ? 0.43 -20.531 -0.018 1 97 88 GLY B N 1
ATOM 2492 C CA . GLY B 1 88 ? -0.457 -20.828 -1.129 1 97 88 GLY B CA 1
ATOM 2493 C C . GLY B 1 88 ? -1.737 -20.016 -1.108 1 97 88 GLY B C 1
ATOM 2494 O O . GLY B 1 88 ? -2.799 -20.5 -1.5 1 97 88 GLY B O 1
ATOM 2495 N N . LEU B 1 89 ? -1.659 -18.828 -0.63 1 97.94 89 LEU B N 1
ATOM 2496 C CA . LEU B 1 89 ? -2.834 -17.969 -0.474 1 97.94 89 LEU B CA 1
ATOM 2497 C C . LEU B 1 89 ? -3.121 -17.203 -1.758 1 97.94 89 LEU B C 1
ATOM 2499 O O . LEU B 1 89 ? -2.197 -16.75 -2.438 1 97.94 89 LEU B O 1
ATOM 2503 N N . LYS B 1 90 ? -4.383 -16.922 -2.018 1 98.12 90 LYS B N 1
ATOM 2504 C CA . LYS B 1 90 ? -4.727 -16.344 -3.312 1 98.12 90 LYS B CA 1
ATOM 2505 C C . LYS B 1 90 ? -5.449 -15.008 -3.141 1 98.12 90 LYS B C 1
ATOM 2507 O O . LYS B 1 90 ? -5.914 -14.422 -4.121 1 98.12 90 LYS B O 1
ATOM 2512 N N . GLY B 1 91 ? -5.621 -14.516 -1.925 1 98.19 91 GLY B N 1
ATOM 2513 C CA . GLY B 1 91 ? -6.219 -13.211 -1.7 1 98.19 91 GLY B CA 1
ATOM 2514 C C . GLY B 1 91 ? -5.289 -12.062 -2.053 1 98.19 91 GLY B C 1
ATOM 2515 O O . GLY B 1 91 ? -4.16 -12.289 -2.5 1 98.19 91 GLY B O 1
ATOM 2516 N N . PRO B 1 92 ? -5.789 -10.828 -1.901 1 98.38 92 PRO B N 1
ATOM 2517 C CA . PRO B 1 92 ? -4.93 -9.664 -2.16 1 98.38 92 PRO B CA 1
ATOM 2518 C C . PRO B 1 92 ? -3.639 -9.695 -1.349 1 98.38 92 PRO B C 1
ATOM 2520 O O . PRO B 1 92 ? -3.639 -10.133 -0.195 1 98.38 92 PRO B O 1
ATOM 2523 N N . SER B 1 93 ? -2.557 -9.297 -1.942 1 98.69 93 SER B N 1
ATOM 2524 C CA . SER B 1 93 ? -1.236 -9.281 -1.323 1 98.69 93 SER B CA 1
ATOM 2525 C C . SER B 1 93 ? -0.503 -7.977 -1.627 1 98.69 93 SER B C 1
ATOM 2527 O O . SER B 1 93 ? -0.14 -7.719 -2.775 1 98.69 93 SER B O 1
ATOM 2529 N N . MET B 1 94 ? -0.298 -7.125 -0.569 1 98.62 94 MET B N 1
ATOM 2530 C CA . MET B 1 94 ? 0.282 -5.82 -0.877 1 98.62 94 MET B CA 1
ATOM 2531 C C . MET B 1 94 ? 1.063 -5.277 0.315 1 98.62 94 MET B C 1
ATOM 2533 O O . MET B 1 94 ? 0.754 -5.598 1.464 1 98.62 94 MET B O 1
ATOM 2537 N N . SER B 1 95 ? 2.078 -4.582 0.028 1 98.56 95 SER B N 1
ATOM 2538 C CA . SER B 1 95 ? 2.791 -3.74 0.983 1 98.56 95 SER B CA 1
ATOM 2539 C C . SER B 1 95 ? 2.291 -2.301 0.934 1 98.56 95 SER B C 1
ATOM 2541 O O . SER B 1 95 ? 2.137 -1.728 -0.146 1 98.56 95 SER B O 1
ATOM 2543 N N . ILE B 1 96 ? 2 -1.751 2.121 1 98.69 96 ILE B N 1
ATOM 2544 C CA . ILE B 1 96 ? 1.473 -0.396 2.242 1 98.69 96 ILE B CA 1
ATOM 2545 C C . ILE B 1 96 ? 2.41 0.447 3.105 1 98.69 96 ILE B C 1
ATOM 2547 O O . ILE B 1 96 ? 2.816 0.022 4.188 1 98.69 96 ILE B O 1
ATOM 2551 N N . ASP B 1 97 ? 2.787 1.609 2.555 1 98.19 97 ASP B N 1
ATOM 2552 C CA . ASP B 1 97 ? 3.668 2.508 3.293 1 98.19 97 ASP B CA 1
ATOM 2553 C C . ASP B 1 97 ? 3.023 3.881 3.473 1 98.19 97 ASP B C 1
ATOM 2555 O O . ASP B 1 97 ? 2.857 4.625 2.504 1 98.19 97 ASP B O 1
ATOM 2559 N N . THR B 1 98 ? 2.691 4.18 4.695 1 97.75 98 THR B N 1
ATOM 2560 C CA . THR B 1 98 ? 2.207 5.492 5.113 1 97.75 98 THR B CA 1
ATOM 2561 C C . THR B 1 98 ? 3.025 6.027 6.285 1 97.75 98 THR B C 1
ATOM 2563 O O . THR B 1 98 ? 2.496 6.719 7.152 1 97.75 98 THR B O 1
ATOM 2566 N N . ALA B 1 99 ? 4.227 5.566 6.414 1 94.38 99 ALA B N 1
ATOM 2567 C CA . ALA B 1 99 ? 5.156 5.887 7.496 1 94.38 99 ALA B CA 1
ATOM 2568 C C . ALA B 1 99 ? 4.727 5.219 8.805 1 94.38 99 ALA B C 1
ATOM 2570 O O . ALA B 1 99 ? 4.566 3.998 8.859 1 94.38 99 ALA B O 1
ATOM 2571 N N . CYS B 1 100 ? 4.605 5.953 9.914 1 93.31 100 CYS B N 1
ATOM 2572 C CA . CYS B 1 100 ? 4.391 5.352 11.227 1 93.31 100 CYS B CA 1
ATOM 2573 C C . CYS B 1 100 ? 2.982 4.781 11.344 1 93.31 100 CYS B C 1
ATOM 2575 O O . CYS B 1 100 ? 2.709 3.967 12.227 1 93.31 100 CYS B O 1
ATOM 2577 N N . SER B 1 101 ? 2.09 5.129 10.469 1 96.69 101 SER B N 1
ATOM 2578 C CA . SER B 1 101 ? 0.709 4.664 10.547 1 96.69 101 SER B CA 1
ATOM 2579 C C . SER B 1 101 ? 0.483 3.445 9.656 1 96.69 101 SER B C 1
ATOM 2581 O O . SER B 1 101 ? -0.646 2.969 9.523 1 96.69 101 SER B O 1
ATOM 2583 N N . SER B 1 102 ? 1.454 2.885 9.047 1 98.06 102 SER B N 1
ATOM 2584 C CA . SER B 1 102 ? 1.341 1.891 7.984 1 98.06 102 SER B CA 1
ATOM 2585 C C . SER B 1 102 ? 0.557 0.669 8.453 1 98.06 102 SER B C 1
ATOM 2587 O O . SER B 1 102 ? -0.284 0.146 7.719 1 98.06 102 SER B O 1
ATOM 2589 N N . SER B 1 103 ? 0.818 0.194 9.656 1 97.88 103 SER B N 1
ATOM 2590 C CA . SER B 1 103 ? 0.152 -1.014 10.133 1 97.88 103 SER B CA 1
ATOM 2591 C C . SER B 1 103 ? -1.35 -0.793 10.289 1 97.88 103 SER B C 1
ATOM 2593 O O . SER B 1 103 ? -2.15 -1.645 9.898 1 97.88 103 SER B O 1
ATOM 2595 N N . LEU B 1 104 ? -1.753 0.323 10.797 1 98.19 104 LEU B N 1
ATOM 2596 C CA . LEU B 1 104 ? -3.17 0.599 11.016 1 98.19 104 LEU B CA 1
ATOM 2597 C C . LEU B 1 104 ? -3.875 0.883 9.695 1 98.19 104 LEU B C 1
ATOM 2599 O O . LEU B 1 104 ? -5.047 0.538 9.523 1 98.19 104 LEU B O 1
ATOM 2603 N N . VAL B 1 105 ? -3.17 1.555 8.773 1 98.62 105 VAL B N 1
ATOM 2604 C CA . VAL B 1 105 ? -3.744 1.782 7.449 1 98.62 105 VAL B CA 1
ATOM 2605 C C . VAL B 1 105 ? -3.914 0.449 6.723 1 98.62 105 VAL B C 1
ATOM 2607 O O . VAL B 1 105 ? -4.906 0.241 6.02 1 98.62 105 VAL B O 1
ATOM 2610 N N . SER B 1 106 ? -2.961 -0.465 6.918 1 98.81 106 SER B N 1
ATOM 2611 C CA . SER B 1 106 ? -3.09 -1.813 6.375 1 98.81 106 SER B CA 1
ATOM 2612 C C . SER B 1 106 ? -4.297 -2.533 6.965 1 98.81 106 SER B C 1
ATOM 2614 O O . SER B 1 106 ? -5.012 -3.244 6.254 1 98.81 106 SER B O 1
ATOM 2616 N N . LEU B 1 107 ? -4.512 -2.355 8.219 1 98.75 107 LEU B N 1
ATOM 2617 C CA . LEU B 1 107 ? -5.676 -2.936 8.875 1 98.75 107 LEU B CA 1
ATOM 2618 C C . LEU B 1 107 ? -6.969 -2.4 8.273 1 98.75 107 LEU B C 1
ATOM 2620 O O . LEU B 1 107 ? -7.887 -3.17 7.973 1 98.75 107 LEU B O 1
ATOM 2624 N N . ASP B 1 108 ? -7.023 -1.114 8.078 1 98.81 108 ASP B N 1
ATOM 2625 C CA . ASP B 1 108 ? -8.188 -0.501 7.441 1 98.81 108 ASP B CA 1
ATOM 2626 C C . ASP B 1 108 ? -8.43 -1.085 6.051 1 98.81 108 ASP B C 1
ATOM 2628 O O . ASP B 1 108 ? -9.562 -1.388 5.688 1 98.81 108 ASP B O 1
ATOM 2632 N N . ALA B 1 109 ? -7.363 -1.231 5.285 1 98.62 109 ALA B N 1
ATOM 2633 C CA . ALA B 1 109 ? -7.461 -1.78 3.936 1 98.62 109 ALA B CA 1
ATOM 2634 C C . ALA B 1 109 ? -8.023 -3.199 3.959 1 98.62 109 ALA B C 1
ATOM 2636 O O . ALA B 1 109 ? -8.859 -3.555 3.129 1 98.62 109 ALA B O 1
ATOM 2637 N N . ALA B 1 110 ? -7.559 -3.988 4.879 1 98.69 110 ALA B N 1
ATOM 2638 C CA . ALA B 1 110 ? -8.047 -5.359 5.02 1 98.69 110 ALA B CA 1
ATOM 2639 C C . ALA B 1 110 ? -9.516 -5.375 5.43 1 98.69 110 ALA B C 1
ATOM 2641 O O . ALA B 1 110 ? -10.312 -6.129 4.871 1 98.69 110 ALA B O 1
ATOM 2642 N N . CYS B 1 111 ? -9.867 -4.539 6.355 1 98.38 111 CYS B N 1
ATOM 2643 C CA . CYS B 1 111 ? -11.242 -4.484 6.844 1 98.38 111 CYS B CA 1
ATOM 2644 C C . CYS B 1 111 ? -12.203 -4.133 5.715 1 98.38 111 CYS B C 1
ATOM 2646 O O . CYS B 1 111 ? -13.281 -4.727 5.605 1 98.38 111 CYS B O 1
ATOM 2648 N N . LEU B 1 112 ? -11.836 -3.176 4.91 1 97.38 112 LEU B N 1
ATOM 2649 C CA . LEU B 1 112 ? -12.688 -2.76 3.805 1 97.38 112 LEU B CA 1
ATOM 2650 C C . LEU B 1 112 ? -12.969 -3.93 2.867 1 97.38 112 LEU B C 1
ATOM 2652 O O . LEU B 1 112 ? -14.117 -4.129 2.445 1 97.38 112 LEU B O 1
ATOM 2656 N N . ARG B 1 113 ? -11.945 -4.703 2.561 1 97.69 113 ARG B N 1
ATOM 2657 C CA . ARG B 1 113 ? -12.094 -5.828 1.644 1 97.69 113 ARG B CA 1
ATOM 2658 C C . ARG B 1 113 ? -12.922 -6.941 2.275 1 97.69 113 ARG B C 1
ATOM 2660 O O . ARG B 1 113 ? -13.742 -7.574 1.601 1 97.69 113 ARG B O 1
ATOM 2667 N N . LEU B 1 114 ? -12.727 -7.145 3.531 1 97.81 114 LEU B N 1
ATOM 2668 C CA . LEU B 1 114 ? -13.492 -8.156 4.242 1 97.81 114 LEU B CA 1
ATOM 2669 C C . LEU B 1 114 ? -14.977 -7.797 4.277 1 97.81 114 LEU B C 1
ATOM 2671 O O . LEU B 1 114 ? -15.836 -8.648 4.059 1 97.81 114 LEU B O 1
ATOM 2675 N N . ARG B 1 115 ? -15.25 -6.57 4.465 1 95.94 115 ARG B N 1
ATOM 2676 C CA . ARG B 1 115 ? -16.625 -6.113 4.637 1 95.94 115 ARG B CA 1
ATOM 2677 C C . ARG B 1 115 ? -17.422 -6.277 3.346 1 95.94 115 ARG B C 1
ATOM 2679 O O . ARG B 1 115 ? -18.641 -6.48 3.381 1 95.94 115 ARG B O 1
ATOM 2686 N N . ILE B 1 116 ? -16.734 -6.238 2.254 1 94.25 116 ILE B N 1
ATOM 2687 C CA . ILE B 1 116 ? -17.453 -6.348 0.99 1 94.25 116 ILE B CA 1
ATOM 2688 C C . ILE B 1 116 ? -17.141 -7.688 0.328 1 94.25 116 ILE B C 1
ATOM 2690 O O . ILE B 1 116 ? -17.25 -7.824 -0.893 1 94.25 116 ILE B O 1
ATOM 2694 N N . ASN B 1 117 ? -16.531 -8.617 0.995 1 95.5 117 ASN B N 1
ATOM 2695 C CA . ASN B 1 117 ? -16.328 -10.008 0.624 1 95.5 117 ASN B CA 1
ATOM 2696 C C . ASN B 1 117 ? -15.328 -10.141 -0.526 1 95.5 117 ASN B C 1
ATOM 2698 O O . ASN B 1 117 ? -15.5 -10.992 -1.406 1 95.5 117 ASN B O 1
ATOM 2702 N N . LYS B 1 118 ? -14.367 -9.281 -0.556 1 96.19 118 LYS B N 1
ATOM 2703 C CA . LYS B 1 118 ? -13.32 -9.391 -1.569 1 96.19 118 LYS B CA 1
ATOM 2704 C C . LYS B 1 118 ? -12.18 -10.289 -1.091 1 96.19 118 LYS B C 1
ATOM 2706 O O . LYS B 1 118 ? -11.266 -10.594 -1.854 1 96.19 118 LYS B O 1
ATOM 2711 N N . CYS B 1 119 ? -12.195 -10.688 0.104 1 96.81 119 CYS B N 1
ATOM 2712 C CA . CYS B 1 119 ? -11.414 -11.797 0.641 1 96.81 119 CYS B CA 1
ATOM 2713 C C . CYS B 1 119 ? -12.141 -12.453 1.808 1 96.81 119 CYS B C 1
ATOM 2715 O O . CYS B 1 119 ? -13.062 -11.867 2.383 1 96.81 119 CYS B O 1
ATOM 2717 N N . GLU B 1 120 ? -11.789 -13.656 2.139 1 97.5 120 GLU B N 1
ATOM 2718 C CA . GLU B 1 120 ? -12.492 -14.391 3.193 1 97.5 120 GLU B CA 1
ATOM 2719 C C . GLU B 1 120 ? -11.828 -14.156 4.551 1 97.5 120 GLU B C 1
ATOM 2721 O O . GLU B 1 120 ? -12.477 -14.281 5.59 1 97.5 120 GLU B O 1
ATOM 2726 N N . SER B 1 121 ? -10.586 -13.93 4.547 1 97.75 121 SER B N 1
ATOM 2727 C CA . SER B 1 121 ? -9.758 -13.609 5.707 1 97.75 121 SER B CA 1
ATOM 2728 C C . SER B 1 121 ? -8.531 -12.812 5.305 1 97.75 121 SER B C 1
ATOM 2730 O O . SER B 1 121 ? -8.281 -12.594 4.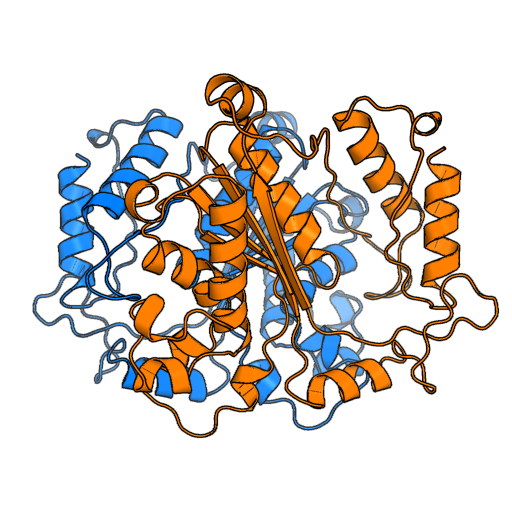117 1 97.75 121 SER B O 1
ATOM 2732 N N . ALA B 1 122 ? -7.875 -12.266 6.309 1 98.56 122 ALA B N 1
ATOM 2733 C CA . ALA B 1 122 ? -6.672 -11.484 6.023 1 98.56 122 ALA B CA 1
ATOM 2734 C C . ALA B 1 122 ? -5.691 -11.555 7.191 1 98.56 122 ALA B C 1
ATOM 2736 O O . ALA B 1 122 ? -6.098 -11.711 8.344 1 98.56 122 ALA B O 1
ATOM 2737 N N . ILE B 1 123 ? -4.461 -11.516 6.887 1 98.69 123 ILE B N 1
ATOM 2738 C CA . ILE B 1 123 ? -3.428 -11.258 7.883 1 98.69 123 ILE B CA 1
ATOM 2739 C C . ILE B 1 123 ? -2.842 -9.867 7.676 1 98.69 123 ILE B C 1
ATOM 2741 O O . ILE B 1 123 ? -2.459 -9.508 6.562 1 98.69 123 ILE B O 1
ATOM 2745 N N . VAL B 1 124 ? -2.834 -9.117 8.727 1 98.88 124 VAL B N 1
ATOM 2746 C CA . VAL B 1 124 ? -2.277 -7.766 8.688 1 98.88 124 VAL B CA 1
ATOM 2747 C C . VAL B 1 124 ? -1.01 -7.707 9.539 1 98.88 124 VAL B C 1
ATOM 2749 O O . VAL B 1 124 ? -0.986 -8.211 10.664 1 98.88 124 VAL B O 1
ATOM 2752 N N . PHE B 1 125 ? 0.02 -7.062 8.938 1 98.75 125 PHE B N 1
ATOM 2753 C CA . PHE B 1 125 ? 1.309 -6.996 9.617 1 98.75 125 PHE B CA 1
ATOM 2754 C C . PHE B 1 125 ? 1.747 -5.551 9.812 1 98.75 125 PHE B C 1
ATOM 2756 O O . PHE B 1 125 ? 1.397 -4.68 9.016 1 98.75 125 PHE B O 1
ATOM 2763 N N . GLY B 1 126 ? 2.529 -5.301 10.859 1 98.31 126 GLY B N 1
ATOM 2764 C CA . GLY B 1 126 ? 3.488 -4.219 10.992 1 98.31 126 GLY B CA 1
ATOM 2765 C C . GLY B 1 126 ? 4.898 -4.699 11.273 1 98.31 126 GLY B C 1
ATOM 2766 O O . GLY B 1 126 ? 5.105 -5.602 12.086 1 98.31 126 GLY B O 1
ATOM 2767 N N . ILE B 1 127 ? 5.852 -4.176 10.492 1 97.75 127 ILE B N 1
ATOM 2768 C CA . ILE B 1 127 ? 7.215 -4.641 10.711 1 97.75 127 ILE B CA 1
ATOM 2769 C C . ILE B 1 127 ? 8.195 -3.48 10.539 1 97.75 127 ILE B C 1
ATOM 2771 O O . ILE B 1 127 ? 7.996 -2.617 9.68 1 97.75 127 ILE B O 1
ATOM 2775 N N . ASN B 1 128 ? 9.172 -3.465 11.375 1 95.69 128 ASN B N 1
ATOM 2776 C CA . ASN B 1 128 ? 10.266 -2.502 11.297 1 95.69 128 ASN B CA 1
ATOM 2777 C C . ASN B 1 128 ? 11.562 -3.078 11.859 1 95.69 128 ASN B C 1
ATOM 2779 O O . ASN B 1 128 ? 11.602 -3.5 13.016 1 95.69 128 ASN B O 1
ATOM 2783 N N . LEU B 1 129 ? 12.562 -3.16 11.039 1 94.31 129 LEU B N 1
ATOM 2784 C CA . LEU B 1 129 ? 13.906 -3.496 11.484 1 94.31 129 LEU B CA 1
ATOM 2785 C C . LEU B 1 129 ? 14.891 -2.381 11.141 1 94.31 129 LEU B C 1
ATOM 2787 O O . LEU B 1 129 ? 14.789 -1.773 10.07 1 94.31 129 LEU B O 1
ATOM 2791 N N . LEU B 1 130 ? 15.797 -2.141 12.07 1 91.81 130 LEU B N 1
ATOM 2792 C CA . LEU B 1 130 ? 16.844 -1.138 11.906 1 91.81 130 LEU B CA 1
ATOM 2793 C C . LEU B 1 130 ? 18.172 -1.791 11.523 1 91.81 130 LEU B C 1
ATOM 2795 O O . LEU B 1 130 ? 18.953 -2.162 12.398 1 91.81 130 LEU B O 1
ATOM 2799 N N . LEU B 1 131 ? 18.438 -1.876 10.211 1 89.69 131 LEU B N 1
ATOM 2800 C CA . LEU B 1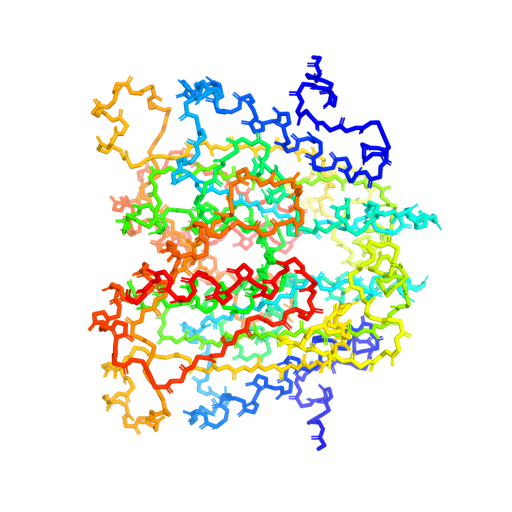 131 ? 19.562 -2.684 9.742 1 89.69 131 LEU B CA 1
ATOM 2801 C C . LEU B 1 131 ? 20.734 -1.8 9.367 1 89.69 131 LEU B C 1
ATOM 2803 O O . LEU B 1 131 ? 21.859 -2.291 9.219 1 89.69 131 LEU B O 1
ATOM 2807 N N . SER B 1 132 ? 20.469 -0.542 9.148 1 83.88 132 SER B N 1
ATOM 2808 C CA . SER B 1 132 ? 21.5 0.417 8.75 1 83.88 132 SER B CA 1
ATOM 2809 C C . SER B 1 132 ? 21.422 1.69 9.578 1 83.88 132 SER B C 1
ATOM 2811 O O . SER B 1 132 ? 20.328 2.107 9.984 1 83.88 132 SER B O 1
ATOM 2813 N N . PRO B 1 133 ? 22.562 2.287 9.836 1 79.62 133 PRO B N 1
ATOM 2814 C CA . PRO B 1 133 ? 22.547 3.537 10.594 1 79.62 133 PRO B CA 1
ATOM 2815 C C . PRO B 1 133 ? 22.016 4.719 9.781 1 79.62 133 PRO B C 1
ATOM 2817 O O . PRO B 1 133 ? 21.719 5.777 10.344 1 79.62 133 PRO B O 1
ATOM 2820 N N . ALA B 1 134 ? 21.891 4.523 8.469 1 76.25 134 ALA B N 1
ATOM 2821 C CA . ALA B 1 134 ? 21.562 5.641 7.59 1 76.25 134 ALA B CA 1
ATOM 2822 C C . ALA B 1 134 ? 20.234 6.277 7.992 1 76.25 134 ALA B C 1
ATOM 2824 O O . ALA B 1 134 ? 20.125 7.5 8.094 1 76.25 134 ALA B O 1
ATOM 2825 N N . SER B 1 135 ? 19.312 5.465 8.258 1 75.69 135 SER B N 1
ATOM 2826 C CA . SER B 1 135 ? 18 5.988 8.641 1 75.69 135 SER B CA 1
ATOM 2827 C C . SER B 1 135 ? 18.047 6.668 10.008 1 75.69 135 SER B C 1
ATOM 2829 O O . SER B 1 135 ? 17.375 7.672 10.227 1 75.69 135 SER B O 1
ATOM 2831 N N . LEU B 1 136 ? 18.828 6.102 10.891 1 75.25 136 LEU B N 1
ATOM 2832 C CA . LEU B 1 136 ? 19 6.715 12.203 1 75.25 136 LEU B CA 1
ATOM 2833 C C . LEU B 1 136 ? 19.625 8.102 12.086 1 75.25 136 LEU B C 1
ATOM 2835 O O . LEU B 1 136 ? 19.156 9.055 12.703 1 75.25 136 LEU B O 1
ATOM 2839 N N . ILE B 1 137 ? 20.609 8.203 11.258 1 77.12 137 ILE B N 1
ATOM 2840 C CA . ILE B 1 137 ? 21.312 9.461 11.039 1 77.12 137 ILE B CA 1
ATOM 2841 C C . ILE B 1 137 ? 20.344 10.484 10.438 1 77.12 137 ILE B C 1
ATOM 2843 O O . ILE B 1 137 ? 20.266 11.625 10.906 1 77.12 137 ILE B O 1
ATOM 2847 N N . ALA B 1 138 ? 19.562 10.047 9.492 1 73.56 138 ALA B N 1
ATOM 2848 C CA . ALA B 1 138 ? 18.609 10.93 8.828 1 73.56 138 ALA B CA 1
ATOM 2849 C C . ALA B 1 138 ? 17.547 11.438 9.805 1 73.56 138 ALA B C 1
ATOM 2851 O O . ALA B 1 138 ? 17.234 12.633 9.812 1 73.56 138 ALA B O 1
ATOM 2852 N N . LEU B 1 139 ? 17.094 10.625 10.648 1 75.19 139 LEU B N 1
ATOM 2853 C CA . LEU B 1 139 ? 16.047 11 11.602 1 75.19 139 LEU B CA 1
ATOM 2854 C C . LEU B 1 139 ? 16.625 11.883 12.703 1 75.19 139 LEU B C 1
ATOM 2856 O O . LEU B 1 139 ? 15.938 12.781 13.203 1 75.19 139 LEU B O 1
ATOM 2860 N N . CYS B 1 140 ? 17.844 11.609 13.062 1 76.19 140 CYS B N 1
ATOM 2861 C CA . CYS B 1 140 ? 18.531 12.492 14.008 1 76.19 140 CYS B CA 1
ATOM 2862 C C . CYS B 1 140 ? 18.672 13.891 13.438 1 76.19 140 CYS B C 1
ATOM 2864 O O . CYS B 1 140 ? 18.406 14.883 14.125 1 76.19 140 CYS B O 1
ATOM 2866 N N . ARG B 1 141 ? 19.047 13.961 12.164 1 75.75 141 ARG B N 1
ATOM 2867 C CA . ARG B 1 141 ? 19.234 15.25 11.508 1 75.75 141 ARG B CA 1
ATOM 2868 C C . ARG B 1 141 ? 17.906 15.992 11.383 1 75.75 141 ARG B C 1
ATOM 2870 O O . ARG B 1 141 ? 17.875 17.219 11.438 1 75.75 141 ARG B O 1
ATOM 2877 N N . ALA B 1 142 ? 16.859 15.195 11.32 1 71.88 142 ALA B N 1
ATOM 2878 C CA . ALA B 1 142 ? 15.531 15.781 11.234 1 71.88 142 ALA B CA 1
ATOM 2879 C C . ALA B 1 142 ? 15 16.141 12.617 1 71.88 142 ALA B C 1
ATOM 2881 O O . ALA B 1 142 ? 13.867 16.609 12.75 1 71.88 142 ALA B O 1
ATOM 2882 N N . ARG B 1 143 ? 15.773 15.898 13.711 1 75.31 143 ARG B N 1
ATOM 2883 C CA . ARG B 1 143 ? 15.484 16.234 15.102 1 75.31 143 ARG B CA 1
ATOM 2884 C C . ARG B 1 143 ? 14.219 15.539 15.586 1 75.31 143 ARG B C 1
ATOM 2886 O O . ARG B 1 143 ? 13.43 16.109 16.344 1 75.31 143 ARG B O 1
ATOM 2893 N N . MET B 1 144 ? 14.07 14.297 15.07 1 78.38 144 MET B N 1
ATOM 2894 C CA . MET B 1 144 ? 12.898 13.523 15.469 1 78.38 144 MET B CA 1
ATOM 2895 C C . MET B 1 144 ? 13.227 12.609 16.641 1 78.38 144 MET B C 1
ATOM 2897 O O . MET B 1 144 ? 12.336 12.227 17.406 1 78.38 144 MET B O 1
ATOM 2901 N N . LEU B 1 145 ? 14.477 12.367 16.844 1 82.69 145 LEU B N 1
ATOM 2902 C CA . LEU B 1 145 ? 14.883 11.391 17.859 1 82.69 145 LEU B CA 1
ATOM 2903 C C . LEU B 1 145 ? 15.453 12.078 19.094 1 82.69 145 LEU B C 1
ATOM 2905 O O . LEU B 1 145 ? 16.078 13.141 18.984 1 82.69 145 LEU B O 1
ATOM 2909 N N . CYS B 1 146 ? 15.211 11.398 20.188 1 86.38 146 CYS B N 1
ATOM 2910 C CA . CYS B 1 146 ? 15.75 11.961 21.422 1 86.38 146 CYS B CA 1
ATOM 2911 C C . CYS B 1 146 ? 17.234 11.688 21.547 1 86.38 146 CYS B C 1
ATOM 2913 O O . CYS B 1 146 ? 17.703 10.602 21.188 1 86.38 146 CYS B O 1
ATOM 2915 N N . ALA B 1 147 ? 18 12.539 22.109 1 82.56 147 ALA B N 1
ATOM 2916 C CA . ALA B 1 147 ? 19.469 12.469 22.219 1 82.56 147 ALA B CA 1
ATOM 2917 C C . ALA B 1 147 ? 19.891 11.492 23.312 1 82.56 147 ALA B C 1
ATOM 2919 O O . ALA B 1 147 ? 20.969 10.891 23.234 1 82.56 147 ALA B O 1
ATOM 2920 N N . ASP B 1 148 ? 19.047 11.273 24.25 1 84.25 148 ASP B N 1
ATOM 2921 C CA . ASP B 1 148 ? 19.438 10.445 25.391 1 84.25 148 ASP B CA 1
ATOM 2922 C C . ASP B 1 148 ? 18.859 9.039 25.266 1 84.25 148 ASP B C 1
ATOM 2924 O O . ASP B 1 148 ? 18.891 8.266 26.234 1 84.25 148 ASP B O 1
ATOM 2928 N N . ALA B 1 149 ? 18.141 8.711 24.25 1 80.06 149 ALA B N 1
ATOM 2929 C CA . ALA B 1 149 ? 17.641 7.383 23.891 1 80.06 149 ALA B CA 1
ATOM 2930 C C . ALA B 1 149 ? 16.531 6.938 24.844 1 80.06 149 ALA B C 1
ATOM 2932 O O . ALA B 1 149 ? 16.406 5.75 25.156 1 80.06 149 ALA B O 1
ATOM 2933 N N . ARG B 1 150 ? 15.883 7.934 25.438 1 86.56 150 ARG B N 1
ATOM 2934 C CA . ARG B 1 150 ? 14.734 7.648 26.297 1 86.56 150 ARG B CA 1
ATOM 2935 C C . ARG B 1 150 ? 13.516 8.469 25.875 1 86.56 150 ARG B C 1
ATOM 2937 O O . ARG B 1 150 ? 13.57 9.695 25.844 1 86.56 150 ARG B O 1
ATOM 2944 N N . CYS B 1 151 ? 12.469 7.707 25.609 1 87.88 151 CYS B N 1
ATOM 2945 C CA . CYS B 1 151 ? 11.234 8.398 25.266 1 87.88 151 CYS B CA 1
ATOM 2946 C C . CYS B 1 151 ? 10.609 9.047 26.5 1 87.88 151 CYS B C 1
ATOM 2948 O O . CYS B 1 151 ? 10.555 8.438 27.562 1 87.88 151 CYS B O 1
ATOM 2950 N N . LYS B 1 152 ? 10.281 10.273 26.484 1 90.75 152 LYS B N 1
ATOM 2951 C CA . LYS B 1 152 ? 9.586 10.992 27.547 1 90.75 152 LYS B CA 1
ATOM 2952 C C . LYS B 1 152 ? 8.219 11.484 27.062 1 90.75 152 LYS B C 1
ATOM 2954 O O . LYS B 1 152 ? 7.902 12.672 27.203 1 90.75 152 LYS B O 1
ATOM 2959 N N . THR B 1 153 ? 7.414 10.531 26.516 1 92.19 153 THR B N 1
ATOM 2960 C CA . THR B 1 153 ? 6.129 10.828 25.906 1 92.19 153 THR B CA 1
ATOM 2961 C C . THR B 1 153 ? 5.191 11.5 26.906 1 92.19 153 THR B C 1
ATOM 2963 O O . THR B 1 153 ? 5.078 11.062 28.047 1 92.19 153 THR B O 1
ATOM 2966 N N . PHE B 1 154 ? 4.641 12.578 26.531 1 92.19 154 PHE B N 1
ATOM 2967 C CA . PHE B 1 154 ? 3.666 13.375 27.25 1 92.19 154 PHE B CA 1
ATOM 2968 C C . PHE B 1 154 ? 4.297 14 28.5 1 92.19 154 PHE B C 1
ATOM 2970 O O . PHE B 1 154 ? 3.59 14.422 29.406 1 92.19 154 PHE B O 1
ATOM 2977 N N . ASP B 1 155 ? 5.555 13.961 28.547 1 91.62 155 ASP B N 1
ATOM 2978 C CA . ASP B 1 155 ? 6.305 14.641 29.594 1 91.62 155 ASP B CA 1
ATOM 2979 C C . ASP B 1 155 ? 6.785 16.016 29.125 1 91.62 155 ASP B C 1
ATOM 2981 O O . ASP B 1 155 ? 7.031 16.219 27.938 1 91.62 155 ASP B O 1
ATOM 2985 N N . ALA B 1 156 ? 6.891 16.922 30.047 1 91.62 156 ALA B N 1
ATOM 2986 C CA . ALA B 1 156 ? 7.355 18.266 29.719 1 91.62 156 ALA B CA 1
ATOM 2987 C C . ALA B 1 156 ? 8.758 18.234 29.109 1 91.62 156 ALA B C 1
ATOM 2989 O O . ALA B 1 156 ? 9.141 19.141 28.359 1 91.62 156 ALA B O 1
ATOM 2990 N N . SER B 1 157 ? 9.43 17.25 29.359 1 89.88 157 SER B N 1
ATOM 2991 C CA . SER B 1 157 ? 10.797 17.125 28.875 1 89.88 157 SER B CA 1
ATOM 2992 C C . SER B 1 157 ? 10.852 16.328 27.578 1 89.88 157 SER B C 1
ATOM 2994 O O . SER B 1 157 ? 11.938 15.953 27.125 1 89.88 157 SER B O 1
ATOM 2996 N N . ALA B 1 158 ? 9.695 16.078 26.969 1 90.56 158 ALA B N 1
ATOM 2997 C CA . ALA B 1 158 ? 9.641 15.32 25.719 1 90.56 158 ALA B CA 1
ATOM 2998 C C . ALA B 1 158 ? 10.516 15.977 24.656 1 90.56 158 ALA B C 1
ATOM 3000 O O . ALA B 1 158 ? 10.414 17.172 24.406 1 90.56 158 ALA B O 1
ATOM 3001 N N . ASN B 1 159 ? 11.367 15.133 24.062 1 89.06 159 ASN B N 1
ATOM 3002 C CA . ASN B 1 159 ? 12.289 15.664 23.062 1 89.06 159 ASN B CA 1
ATOM 3003 C C . ASN B 1 159 ? 12.531 14.664 21.938 1 89.06 159 ASN B C 1
ATOM 3005 O O . ASN B 1 159 ? 13.609 14.641 21.344 1 89.06 159 ASN B O 1
ATOM 3009 N N . GLY B 1 160 ? 11.602 13.844 21.656 1 88.81 160 GLY B N 1
ATOM 3010 C CA . GLY B 1 160 ? 11.711 12.906 20.547 1 88.81 160 GLY B CA 1
ATOM 3011 C C . GLY B 1 160 ? 11.492 11.461 20.969 1 88.81 160 GLY B C 1
ATOM 3012 O O . GLY B 1 160 ? 11.203 11.188 22.141 1 88.81 160 GLY B O 1
ATOM 3013 N N . TYR B 1 161 ? 11.523 10.57 19.938 1 88.38 161 TYR B N 1
ATOM 3014 C CA . TYR B 1 161 ? 11.312 9.164 20.234 1 88.38 161 TYR B CA 1
ATOM 3015 C C . TYR B 1 161 ? 12.547 8.336 19.891 1 88.38 161 TYR B C 1
ATOM 3017 O O . TYR B 1 161 ? 13.508 8.859 19.328 1 88.38 161 TYR B O 1
ATOM 3025 N N . VAL B 1 162 ? 12.555 7.176 20.438 1 87.75 162 VAL B N 1
ATOM 3026 C CA . VAL B 1 162 ? 13.555 6.176 20.078 1 87.75 162 VAL B CA 1
ATOM 3027 C C . VAL B 1 162 ? 12.93 5.145 19.141 1 87.75 162 VAL B C 1
ATOM 3029 O O . VAL B 1 162 ? 11.781 4.75 19.312 1 87.75 162 VAL B O 1
ATOM 3032 N N . ARG B 1 163 ? 13.734 4.766 18.172 1 87 163 ARG B N 1
ATOM 3033 C CA . ARG B 1 163 ? 13.227 3.781 17.219 1 87 163 ARG B CA 1
ATOM 3034 C C . ARG B 1 163 ? 13.344 2.367 17.781 1 87 163 ARG B C 1
ATOM 3036 O O . ARG B 1 163 ? 14.234 2.09 18.594 1 87 163 ARG B O 1
ATOM 3043 N N . GLY B 1 164 ? 12.406 1.617 17.438 1 88.5 164 GLY B N 1
ATOM 3044 C CA . GLY B 1 164 ? 12.422 0.225 17.859 1 88.5 164 GLY B CA 1
ATOM 3045 C C . GLY B 1 164 ? 12.219 -0.746 16.703 1 88.5 164 GLY B C 1
ATOM 3046 O O . GLY B 1 164 ? 11.961 -0.332 15.578 1 88.5 164 GLY B O 1
ATOM 3047 N N . GLU B 1 165 ? 12.523 -2.049 17 1 93.56 165 GLU B N 1
ATOM 3048 C CA . GLU B 1 165 ? 12.32 -3.145 16.062 1 93.56 165 GLU B CA 1
ATOM 3049 C C . GLU B 1 165 ? 11.172 -4.051 16.516 1 93.56 165 GLU B C 1
ATOM 3051 O O . GLU B 1 165 ? 10.93 -4.203 17.703 1 93.56 165 GLU B O 1
ATOM 3056 N N . GLY B 1 166 ? 10.5 -4.531 15.484 1 95.5 166 GLY B N 1
ATOM 3057 C CA . GLY B 1 166 ? 9.445 -5.465 15.844 1 95.5 166 GLY B CA 1
ATOM 3058 C C . GLY B 1 166 ? 8.609 -5.906 14.656 1 95.5 166 GLY B C 1
ATOM 3059 O O . GLY B 1 166 ? 8.773 -5.391 13.547 1 95.5 166 GLY B O 1
ATOM 3060 N N . CYS B 1 167 ? 7.91 -6.93 14.906 1 97.44 167 CYS B N 1
ATOM 3061 C CA . CYS B 1 167 ? 6.945 -7.469 13.961 1 97.44 167 CYS B CA 1
ATOM 3062 C C . CYS B 1 167 ? 5.68 -7.938 14.672 1 97.44 167 CYS B C 1
ATOM 3064 O O . CYS B 1 167 ? 5.758 -8.656 15.672 1 97.44 167 CYS B O 1
ATOM 3066 N N . GLY B 1 168 ? 4.586 -7.434 14.242 1 97.94 168 GLY B N 1
ATOM 3067 C CA . GLY B 1 168 ? 3.297 -7.871 14.758 1 97.94 168 GLY B CA 1
ATOM 3068 C C . GLY B 1 168 ? 2.326 -8.281 13.672 1 97.94 168 GLY B C 1
ATOM 3069 O O . GLY B 1 168 ? 2.457 -7.859 12.523 1 97.94 168 GLY B O 1
ATOM 3070 N N . ALA B 1 169 ? 1.39 -9.188 14.039 1 98.44 169 ALA B N 1
ATOM 3071 C CA . ALA B 1 169 ? 0.391 -9.656 13.078 1 98.44 169 ALA B CA 1
ATOM 3072 C C . ALA B 1 169 ? -0.952 -9.898 13.766 1 98.44 169 ALA B C 1
ATOM 3074 O O . ALA B 1 169 ? -1 -10.281 14.93 1 98.44 169 ALA B O 1
ATOM 3075 N N . VAL B 1 170 ? -1.999 -9.68 13.039 1 98.5 170 VAL B N 1
ATOM 3076 C CA . VAL B 1 170 ? -3.344 -10.062 13.453 1 98.5 170 VAL B CA 1
ATOM 3077 C C . VAL B 1 170 ? -4.062 -10.758 12.305 1 98.5 170 VAL B C 1
ATOM 3079 O O . VAL B 1 170 ? -3.92 -10.367 11.141 1 98.5 170 VAL B O 1
ATOM 3082 N N . VAL B 1 171 ? -4.707 -11.828 12.586 1 98.5 171 VAL B N 1
ATOM 3083 C CA . VAL B 1 171 ? -5.566 -12.5 11.617 1 98.5 171 VAL B CA 1
ATOM 3084 C C . VAL B 1 171 ? -7 -11.984 11.75 1 98.5 171 VAL B C 1
ATOM 3086 O O . VAL B 1 171 ? -7.562 -11.977 12.844 1 98.5 171 VAL B O 1
ATOM 3089 N N . LEU B 1 172 ? -7.586 -11.57 10.609 1 98.62 172 LEU B N 1
ATOM 3090 C CA . LEU B 1 172 ? -8.914 -10.977 10.594 1 98.62 172 LEU B CA 1
ATOM 3091 C C . LEU B 1 172 ? -9.898 -11.852 9.82 1 98.62 172 LEU B C 1
ATOM 3093 O O . LEU B 1 172 ? -9.539 -12.43 8.797 1 98.62 172 LEU B O 1
ATOM 3097 N N . LYS B 1 173 ? -11.055 -11.898 10.32 1 98 173 LYS B N 1
ATOM 3098 C CA . LYS B 1 173 ? -12.195 -12.547 9.695 1 98 173 LYS B CA 1
ATOM 3099 C C . LYS B 1 173 ? -13.492 -11.789 9.992 1 98 173 LYS B C 1
ATOM 3101 O O . LYS B 1 173 ? -13.586 -11.094 11.008 1 98 173 LYS B O 1
ATOM 3106 N N . ARG B 1 174 ? -14.414 -11.836 8.992 1 98.19 174 ARG B N 1
ATOM 3107 C CA . ARG B 1 174 ? -15.727 -11.312 9.344 1 98.19 174 ARG B CA 1
ATOM 3108 C C . ARG B 1 174 ? -16.281 -12.016 10.578 1 98.19 174 ARG B C 1
ATOM 3110 O O . ARG B 1 174 ? -16.156 -13.234 10.711 1 98.19 174 ARG B O 1
ATOM 3117 N N . LEU B 1 175 ? -16.844 -11.227 11.453 1 98 175 LEU B N 1
ATOM 3118 C CA . LEU B 1 175 ? -17.312 -11.773 12.711 1 98 175 LEU B CA 1
ATOM 3119 C C . LEU B 1 175 ? -18.328 -12.898 12.469 1 98 175 LEU B C 1
ATOM 3121 O O . LEU B 1 175 ? -18.281 -13.93 13.133 1 98 175 LEU B O 1
ATOM 3125 N N . SER B 1 176 ? -19.219 -12.711 11.539 1 97.88 176 SER B N 1
ATOM 3126 C CA . SER B 1 176 ? -20.219 -13.727 11.219 1 97.88 176 SER B CA 1
ATOM 3127 C C . SER B 1 176 ? -19.547 -15.023 10.773 1 97.88 176 SER B C 1
ATOM 3129 O O . SER B 1 176 ? -19.953 -16.109 11.195 1 97.88 176 SER B O 1
ATOM 3131 N N . ASP B 1 177 ? -18.547 -14.938 9.93 1 97.25 177 ASP B N 1
ATOM 3132 C CA . ASP B 1 177 ? -17.828 -16.125 9.445 1 97.25 177 ASP B CA 1
ATOM 3133 C C . ASP B 1 177 ? -17.062 -16.797 10.578 1 97.25 177 ASP B C 1
ATOM 3135 O O . ASP B 1 177 ? -17.031 -18.031 10.656 1 97.25 177 ASP B O 1
ATOM 3139 N N . ALA B 1 178 ? -16.375 -15.992 11.406 1 96.81 178 ALA B N 1
ATOM 3140 C CA . ALA B 1 178 ? -15.625 -16.531 12.539 1 96.81 178 ALA B CA 1
ATOM 3141 C C . ALA B 1 178 ? -16.531 -17.281 13.5 1 96.81 178 ALA B C 1
ATOM 3143 O O . ALA B 1 178 ? -16.203 -18.375 13.961 1 96.81 178 ALA B O 1
ATOM 3144 N N . THR B 1 179 ? -17.672 -16.688 13.789 1 97.56 179 THR B N 1
ATOM 3145 C CA . THR B 1 179 ? -18.641 -17.297 14.688 1 97.56 179 THR B CA 1
ATOM 3146 C C . THR B 1 179 ? -19.156 -18.609 14.102 1 97.56 179 THR B C 1
ATOM 3148 O O . THR B 1 179 ? -19.219 -19.625 14.805 1 97.56 179 THR B O 1
ATOM 3151 N N . ALA B 1 180 ? -19.469 -18.625 12.875 1 97.25 180 ALA B N 1
ATOM 3152 C CA . ALA B 1 180 ? -19.984 -19.812 12.203 1 97.25 180 ALA B CA 1
ATOM 3153 C C . ALA B 1 180 ? -18.953 -20.938 12.219 1 97.25 180 ALA B C 1
ATOM 3155 O O . ALA B 1 180 ? -19.312 -22.109 12.312 1 97.25 180 ALA B O 1
ATOM 3156 N N . ALA B 1 181 ? -17.719 -20.609 12.109 1 94.69 181 ALA B N 1
ATOM 3157 C CA . ALA B 1 181 ? -16.641 -21.594 12.055 1 94.69 181 ALA B CA 1
ATOM 3158 C C . ALA B 1 181 ? -16.219 -22.016 13.461 1 94.69 181 ALA B C 1
ATOM 3160 O O . ALA B 1 181 ? -15.391 -22.922 13.617 1 94.69 181 ALA B O 1
ATOM 3161 N N . GLY B 1 182 ? -16.719 -21.297 14.508 1 96.19 182 GLY B N 1
ATOM 3162 C CA . GLY B 1 182 ? -16.328 -21.594 15.883 1 96.19 182 GLY B CA 1
ATOM 3163 C C . GLY B 1 182 ? -14.93 -21.125 16.219 1 96.19 182 GLY B C 1
ATOM 3164 O O . GLY B 1 182 ? -14.258 -21.719 17.062 1 96.19 182 GLY B O 1
ATOM 3165 N N . ASP B 1 183 ? -14.461 -20.078 15.508 1 95.44 183 ASP B N 1
ATOM 3166 C CA . ASP B 1 183 ? -13.141 -19.516 15.789 1 95.44 183 ASP B CA 1
ATOM 3167 C C . ASP B 1 183 ? -13.117 -18.828 17.156 1 95.44 183 ASP B C 1
ATOM 3169 O O . ASP B 1 183 ? -14.148 -18.359 17.641 1 95.44 183 ASP B O 1
ATOM 3173 N N . ARG B 1 184 ? -11.953 -18.922 17.781 1 95.88 184 ARG B N 1
ATOM 3174 C CA . ARG B 1 184 ? -11.75 -18.078 18.969 1 95.88 184 ARG B CA 1
ATOM 3175 C C . ARG B 1 184 ? -11.609 -16.609 18.578 1 95.88 184 ARG B C 1
ATOM 3177 O O . ARG B 1 184 ? -10.648 -16.234 17.906 1 95.88 184 ARG B O 1
ATOM 3184 N N . VAL B 1 185 ? -12.547 -15.758 18.969 1 97.69 185 VAL B N 1
ATOM 3185 C CA . VAL B 1 185 ? -12.523 -14.328 18.641 1 97.69 185 VAL B CA 1
ATOM 3186 C C . VAL B 1 185 ? -11.883 -13.547 19.781 1 97.69 185 VAL B C 1
ATOM 3188 O O . VAL B 1 185 ? -12.375 -13.57 20.922 1 97.69 185 VAL B O 1
ATOM 3191 N N . LEU B 1 186 ? -10.727 -12.898 19.625 1 97.56 186 LEU B N 1
ATOM 3192 C CA . LEU B 1 186 ? -9.984 -12.164 20.641 1 97.56 186 LEU B CA 1
ATOM 3193 C C . LEU B 1 186 ? -10.57 -10.773 20.844 1 97.56 186 LEU B C 1
ATOM 3195 O O . LEU B 1 186 ? -10.594 -10.258 21.969 1 97.56 186 LEU B O 1
ATOM 3199 N N . ALA B 1 187 ? -10.945 -10.094 19.719 1 97.81 187 ALA B N 1
ATOM 3200 C CA . ALA B 1 187 ? -11.484 -8.734 19.703 1 97.81 187 ALA B CA 1
ATOM 3201 C C . ALA B 1 187 ? -12.242 -8.461 18.406 1 97.81 187 ALA B C 1
ATOM 3203 O O . ALA B 1 187 ? -12.211 -9.281 17.484 1 97.81 187 ALA B O 1
ATOM 3204 N N . VAL B 1 188 ? -13.016 -7.418 18.391 1 98.25 188 VAL B N 1
ATOM 3205 C CA . VAL B 1 188 ? -13.773 -7.02 17.203 1 98.25 188 VAL B CA 1
ATOM 3206 C C . VAL B 1 188 ? -13.344 -5.617 16.766 1 98.25 188 VAL B C 1
ATOM 3208 O O . VAL B 1 188 ? -13.328 -4.688 17.578 1 98.25 188 VAL B O 1
ATOM 3211 N N . VAL B 1 189 ? -12.859 -5.5 15.539 1 98.31 189 VAL B N 1
ATOM 3212 C CA . VAL B 1 189 ? -12.672 -4.176 14.953 1 98.31 189 VAL B CA 1
ATOM 3213 C C . VAL B 1 189 ? -14.008 -3.619 14.484 1 98.31 189 VAL B C 1
ATOM 3215 O O . VAL B 1 189 ? -14.562 -4.074 13.477 1 98.31 189 VAL B O 1
ATOM 3218 N N . ARG B 1 190 ? -14.469 -2.586 15.109 1 97.75 190 ARG B N 1
ATOM 3219 C CA . ARG B 1 190 ? -15.812 -2.088 14.859 1 97.75 190 ARG B CA 1
ATOM 3220 C C . ARG B 1 190 ? -15.805 -0.944 13.852 1 97.75 190 ARG B C 1
ATOM 3222 O O . ARG B 1 190 ? -16.812 -0.661 13.211 1 97.75 190 ARG B O 1
ATOM 3229 N N . GLY B 1 191 ? -14.672 -0.335 13.766 1 97.5 191 GLY B N 1
ATOM 3230 C CA . GLY B 1 191 ? -14.523 0.789 12.859 1 97.5 191 GLY B CA 1
ATOM 3231 C C . GLY B 1 191 ? -13.078 1.189 12.633 1 97.5 191 GLY B C 1
ATOM 3232 O O . GLY B 1 191 ? -12.188 0.784 13.383 1 97.5 191 GLY B O 1
ATOM 3233 N N . SER B 1 192 ? -12.852 1.878 11.617 1 98.06 192 SER B N 1
ATOM 3234 C CA . SER B 1 192 ? -11.539 2.424 11.273 1 98.06 192 SER B CA 1
ATOM 3235 C C . SER B 1 192 ? -11.672 3.732 10.5 1 98.06 192 SER B C 1
ATOM 3237 O O . SER B 1 192 ? -12.727 4.012 9.914 1 98.06 192 SER B O 1
ATOM 3239 N N . GLY B 1 193 ? -10.664 4.539 10.602 1 97.69 193 GLY B N 1
ATOM 3240 C CA . GLY B 1 193 ? -10.594 5.793 9.875 1 97.69 193 GLY B CA 1
ATOM 3241 C C . GLY B 1 193 ? -9.203 6.09 9.344 1 97.69 193 GLY B C 1
ATOM 3242 O O . GLY B 1 193 ? -8.203 5.805 10 1 97.69 193 GLY B O 1
ATOM 3243 N N . VAL B 1 194 ? -9.141 6.555 8.148 1 98.5 194 VAL B N 1
ATOM 3244 C CA . VAL B 1 194 ? -7.898 6.984 7.523 1 98.5 194 VAL B CA 1
ATOM 3245 C C . VAL B 1 194 ? -8.078 8.367 6.902 1 98.5 194 VAL B C 1
ATOM 3247 O O . VAL B 1 194 ? -9.047 8.602 6.176 1 98.5 194 VAL B O 1
ATOM 3250 N N . ASN B 1 195 ? -7.273 9.25 7.242 1 98 195 ASN B N 1
ATOM 3251 C CA . ASN B 1 195 ? -7.215 10.547 6.586 1 98 195 ASN B CA 1
ATOM 3252 C C . ASN B 1 195 ? -5.785 11.078 6.516 1 98 195 ASN B C 1
ATOM 3254 O O . ASN B 1 195 ? -4.828 10.305 6.621 1 98 195 ASN B O 1
ATOM 3258 N N . GLN B 1 196 ? -5.617 12.266 6.113 1 97.44 196 GLN B N 1
ATOM 3259 C CA . GLN B 1 196 ? -4.324 12.945 6.035 1 97.44 196 GLN B CA 1
ATOM 3260 C C . GLN B 1 196 ? -4.391 14.336 6.656 1 97.44 196 GLN B C 1
ATOM 3262 O O . GLN B 1 196 ? -5.469 14.914 6.77 1 97.44 196 GLN B O 1
ATOM 3267 N N . ASP B 1 197 ? -3.314 14.836 7.012 1 95.88 197 ASP B N 1
ATOM 3268 C CA . ASP B 1 197 ? -3.213 16.125 7.711 1 95.88 197 ASP B CA 1
ATOM 3269 C C . ASP B 1 197 ? -3.637 17.266 6.805 1 95.88 197 ASP B C 1
ATOM 3271 O O . ASP B 1 197 ? -4.152 18.281 7.285 1 95.88 197 ASP B O 1
ATOM 3275 N N . GLY B 1 198 ? -3.521 17.109 5.508 1 95.06 198 GLY B N 1
ATOM 3276 C CA . GLY B 1 198 ? -3.615 18.266 4.621 1 95.06 198 GLY B CA 1
ATOM 3277 C C . GLY B 1 198 ? -2.482 19.25 4.812 1 95.06 198 GLY B C 1
ATOM 3278 O O . GLY B 1 198 ? -1.332 18.859 5.02 1 95.06 198 GLY B O 1
ATOM 3279 N N . ARG B 1 199 ? -2.842 20.516 4.672 1 90.88 199 ARG B N 1
ATOM 3280 C CA . ARG B 1 199 ? -1.828 21.531 4.945 1 90.88 199 ARG B CA 1
ATOM 3281 C C . ARG B 1 199 ? -1.536 21.625 6.438 1 90.88 199 ARG B C 1
ATOM 3283 O O . ARG B 1 199 ? -2.453 21.562 7.262 1 90.88 199 ARG B O 1
ATOM 3290 N N . SER B 1 200 ? -0.306 21.578 6.809 1 91.5 200 SER B N 1
ATOM 3291 C CA . SER B 1 200 ? 0.202 21.766 8.164 1 91.5 200 SER B CA 1
ATOM 3292 C C . SER B 1 200 ? 1.4 22.719 8.18 1 91.5 200 SER B C 1
ATOM 3294 O O . SER B 1 200 ? 1.78 23.266 7.141 1 91.5 200 SER B O 1
ATOM 3296 N N . ALA B 1 201 ? 1.96 22.984 9.359 1 89.25 201 ALA B N 1
ATOM 3297 C CA . ALA B 1 201 ? 3.072 23.922 9.477 1 89.25 201 ALA B CA 1
ATOM 3298 C C . ALA B 1 201 ? 4.258 23.469 8.625 1 89.25 201 ALA B C 1
ATOM 3300 O O . ALA B 1 201 ? 4.973 24.312 8.062 1 89.25 201 ALA B O 1
ATOM 3301 N N . SER B 1 202 ? 4.453 22.234 8.578 1 90.25 202 SER B N 1
ATOM 3302 C CA . SER B 1 202 ? 5.449 21.594 7.727 1 90.25 202 SER B CA 1
ATOM 3303 C C . SER B 1 202 ? 5.016 20.188 7.324 1 90.25 202 SER B C 1
ATOM 3305 O O . SER B 1 202 ? 4.027 19.672 7.84 1 90.25 202 SER B O 1
ATOM 3307 N N . LEU B 1 203 ? 5.699 19.609 6.41 1 90.94 203 LEU B N 1
ATOM 3308 C CA . LEU B 1 203 ? 5.387 18.297 5.875 1 90.94 203 LEU B CA 1
ATOM 3309 C C . LEU B 1 203 ? 5.309 17.25 6.996 1 90.94 203 LEU B C 1
ATOM 3311 O O . LEU B 1 203 ? 4.512 16.328 6.926 1 90.94 203 LEU B O 1
ATOM 3315 N N . THR B 1 204 ? 6.113 17.453 8.062 1 88.69 204 THR B N 1
ATOM 3316 C CA . THR B 1 204 ? 6.207 16.438 9.102 1 88.69 204 THR B CA 1
ATOM 3317 C C . THR B 1 204 ? 5.461 16.891 10.359 1 88.69 204 THR B C 1
ATOM 3319 O O . THR B 1 204 ? 5.516 16.219 11.391 1 88.69 204 THR B O 1
ATOM 3322 N N . ALA B 1 205 ? 4.859 18.047 10.328 1 90.69 205 ALA B N 1
ATOM 3323 C CA . ALA B 1 205 ? 4.109 18.547 11.477 1 90.69 205 ALA B CA 1
ATOM 3324 C C . ALA B 1 205 ? 2.705 17.953 11.516 1 90.69 205 ALA B C 1
ATOM 3326 O O . ALA B 1 205 ? 2.053 17.812 10.484 1 90.69 205 ALA B O 1
ATOM 3327 N N . PRO B 1 206 ? 2.277 17.656 12.688 1 92.75 206 PRO B N 1
ATOM 3328 C CA . PRO B 1 206 ? 0.903 17.156 12.82 1 92.75 206 PRO B CA 1
ATOM 3329 C C . PRO B 1 206 ? -0.137 18.266 12.633 1 92.75 206 PRO B C 1
ATOM 3331 O O . PRO B 1 206 ? 0.208 19.453 12.625 1 92.75 206 PRO B O 1
ATOM 3334 N N . ASN B 1 207 ? -1.339 17.859 12.352 1 96.31 207 ASN B N 1
ATOM 3335 C CA . ASN B 1 207 ? -2.518 18.719 12.234 1 96.31 207 ASN B CA 1
ATOM 3336 C C . ASN B 1 207 ? -3.609 18.297 13.211 1 96.31 207 ASN B C 1
ATOM 3338 O O . ASN B 1 207 ? -4.262 17.281 13.023 1 96.31 207 ASN B O 1
ATOM 3342 N N . GLY B 1 208 ? -3.818 19.141 14.312 1 96 208 GLY B N 1
ATOM 3343 C CA . GLY B 1 208 ? -4.758 18.812 15.375 1 96 208 GLY B CA 1
ATOM 3344 C C . GLY B 1 208 ? -6.16 18.531 14.867 1 96 208 GLY B C 1
ATOM 3345 O O . GLY B 1 208 ? -6.715 17.453 15.117 1 96 208 GLY B O 1
ATOM 3346 N N . PRO B 1 209 ? -6.695 19.422 14.125 1 96.81 209 PRO B N 1
ATOM 3347 C CA . PRO B 1 209 ? -8.039 19.234 13.578 1 96.81 209 PRO B CA 1
ATOM 3348 C C . PRO B 1 209 ? -8.156 17.953 12.734 1 96.81 209 PRO B C 1
ATOM 3350 O O . PRO B 1 209 ? -9.164 17.25 12.82 1 96.81 209 PRO B O 1
ATOM 3353 N N . SER B 1 210 ? -7.203 17.625 11.938 1 97.44 210 SER B N 1
ATOM 3354 C CA . SER B 1 210 ? -7.238 16.406 11.141 1 97.44 210 SER B CA 1
ATOM 3355 C C . SER B 1 210 ? -7.184 15.164 12.039 1 97.44 210 SER B C 1
ATOM 3357 O O . SER B 1 210 ? -7.82 14.148 11.742 1 97.44 210 SER B O 1
ATOM 3359 N N . GLN B 1 211 ? -6.355 15.211 13.086 1 97.06 211 GLN B N 1
ATOM 3360 C CA . GLN B 1 211 ? -6.297 14.109 14.047 1 97.06 211 GLN B CA 1
ATOM 3361 C C . GLN B 1 211 ? -7.645 13.914 14.742 1 97.06 211 GLN B C 1
ATOM 3363 O O . GLN B 1 211 ? -8.094 12.781 14.922 1 97.06 211 GLN B O 1
ATOM 3368 N N . GLU B 1 212 ? -8.25 15.055 15.141 1 97.81 212 GLU B N 1
ATOM 3369 C CA . GLU B 1 212 ? -9.586 14.969 15.719 1 97.81 212 GLU B CA 1
ATOM 3370 C C . GLU B 1 212 ? -10.562 14.305 14.75 1 97.81 212 GLU B C 1
ATOM 3372 O O . GLU B 1 212 ? -11.32 13.414 15.141 1 97.81 212 GLU B O 1
ATOM 3377 N N . GLU B 1 213 ? -10.531 14.672 13.5 1 97.75 213 GLU B N 1
ATOM 3378 C CA . GLU B 1 213 ? -11.453 14.188 12.477 1 97.75 213 GLU B CA 1
ATOM 3379 C C . GLU B 1 213 ? -11.328 12.68 12.289 1 97.75 213 GLU B C 1
ATOM 3381 O O . GLU B 1 213 ? -12.328 11.984 12.133 1 97.75 213 GLU B O 1
ATOM 3386 N N . VAL B 1 214 ? -10.094 12.156 12.242 1 97.94 214 VAL B N 1
ATOM 3387 C CA . VAL B 1 214 ? -9.906 10.727 12 1 97.94 214 VAL B CA 1
ATOM 3388 C C . VAL B 1 214 ? -10.398 9.93 13.203 1 97.94 214 VAL B C 1
ATOM 3390 O O . VAL B 1 214 ? -10.938 8.828 13.047 1 97.94 214 VAL B O 1
ATOM 3393 N N . ILE B 1 215 ? -10.195 10.453 14.406 1 97.56 215 ILE B N 1
ATOM 3394 C CA . ILE B 1 215 ? -10.703 9.812 15.609 1 97.56 215 ILE B CA 1
ATOM 3395 C C . ILE B 1 215 ? -12.227 9.734 15.547 1 97.56 215 ILE B C 1
ATOM 3397 O O . ILE B 1 215 ? -12.805 8.664 15.75 1 97.56 215 ILE B O 1
ATOM 3401 N N . LEU B 1 216 ? -12.883 10.812 15.18 1 97.62 216 LEU B N 1
ATOM 3402 C CA . LEU B 1 216 ? -14.336 10.867 15.117 1 97.62 216 LEU B CA 1
ATOM 3403 C C . LEU B 1 216 ? -14.867 9.953 14.016 1 97.62 216 LEU B C 1
ATOM 3405 O O . LEU B 1 216 ? -15.906 9.305 14.195 1 97.62 216 LEU B O 1
ATOM 3409 N N . THR B 1 217 ? -14.188 9.922 12.914 1 97.56 217 THR B N 1
ATOM 3410 C CA . THR B 1 217 ? -14.578 9.039 11.82 1 97.56 217 THR B CA 1
ATOM 3411 C C . THR B 1 217 ? -14.586 7.582 12.273 1 97.56 217 THR B C 1
ATOM 3413 O O . THR B 1 2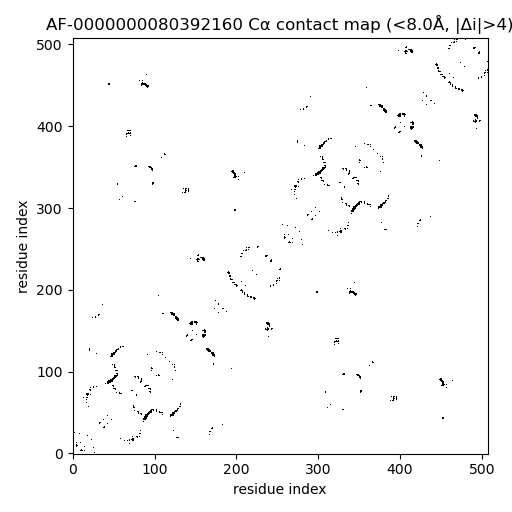17 ? -15.539 6.848 12.008 1 97.56 217 THR B O 1
ATOM 3416 N N . ALA B 1 218 ? -13.5 7.156 12.961 1 97.56 218 ALA B N 1
ATOM 3417 C CA . ALA B 1 218 ? -13.406 5.781 13.445 1 97.56 218 ALA B CA 1
ATOM 3418 C C . ALA B 1 218 ? -14.5 5.477 14.453 1 97.56 218 ALA B C 1
ATOM 3420 O O . ALA B 1 218 ? -15.117 4.41 14.414 1 97.56 218 ALA B O 1
ATOM 3421 N N . LEU B 1 219 ? -14.758 6.402 15.336 1 97.88 219 LEU B N 1
ATOM 3422 C CA . LEU B 1 219 ? -15.789 6.223 16.359 1 97.88 219 LEU B CA 1
ATOM 3423 C C . LEU B 1 219 ? -17.172 6.148 15.727 1 97.88 219 LEU B C 1
ATOM 3425 O O . LEU B 1 219 ? -18 5.332 16.125 1 97.88 219 LEU B O 1
ATOM 3429 N N . GLN B 1 220 ? -17.406 7 14.766 1 97.62 220 GLN B N 1
ATOM 3430 C CA . GLN B 1 220 ? -18.703 7.008 14.078 1 97.62 220 GLN B CA 1
ATOM 3431 C C . GLN B 1 220 ? -18.953 5.676 13.383 1 97.62 220 GLN B C 1
ATOM 3433 O O . GLN B 1 220 ? -20.047 5.102 13.508 1 97.62 220 GLN B O 1
ATOM 3438 N N . GLU B 1 221 ? -17.953 5.211 12.688 1 97.19 221 GLU B N 1
ATOM 3439 C CA . GLU B 1 221 ? -18.109 3.922 12.016 1 97.19 221 GLU B CA 1
ATOM 3440 C C . GLU B 1 221 ? -18.344 2.801 13.023 1 97.19 221 GLU B C 1
ATOM 3442 O O . GLU B 1 221 ? -19.109 1.865 12.766 1 97.19 221 GLU B O 1
ATOM 3447 N N . ALA B 1 222 ? -17.672 2.9 14.117 1 97.44 222 ALA B N 1
ATOM 3448 C CA . ALA B 1 222 ? -17.766 1.887 15.164 1 97.44 222 ALA B CA 1
ATOM 3449 C C . ALA B 1 222 ? -19.078 1.999 15.922 1 97.44 222 ALA B C 1
ATOM 3451 O O . ALA B 1 222 ? -19.453 1.096 16.672 1 97.44 222 ALA B O 1
ATOM 3452 N N . GLN B 1 223 ? -19.734 3.146 15.758 1 97.88 223 GLN B N 1
ATOM 3453 C CA . GLN B 1 223 ? -20.938 3.438 16.516 1 97.88 223 GLN B CA 1
ATOM 3454 C C . GLN B 1 223 ? -20.656 3.381 18.016 1 97.88 223 GLN B C 1
ATOM 3456 O O . GLN B 1 223 ? -21.406 2.736 18.766 1 97.88 223 GLN B O 1
ATOM 3461 N N . VAL B 1 224 ? -19.594 4.047 18.375 1 96.81 224 VAL B N 1
ATOM 3462 C CA . VAL B 1 224 ? -19.156 4.133 19.766 1 96.81 224 VAL B CA 1
ATOM 3463 C C . VAL B 1 224 ? -19.062 5.598 20.188 1 96.81 224 VAL B C 1
ATOM 3465 O O . VAL B 1 224 ? -18.531 6.426 19.438 1 96.81 224 VAL B O 1
ATOM 3468 N N . SER B 1 225 ? -19.578 5.879 21.344 1 96.62 225 SER B N 1
ATOM 3469 C CA . SER B 1 225 ? -19.406 7.211 21.906 1 96.62 225 SER B CA 1
ATOM 3470 C C . SER B 1 225 ? -17.984 7.41 22.438 1 96.62 225 SER B C 1
ATOM 3472 O O . SER B 1 225 ? -17.391 6.492 23 1 96.62 225 SER B O 1
ATOM 3474 N N . PRO B 1 226 ? -17.484 8.594 22.219 1 95.5 226 PRO B N 1
ATOM 3475 C CA . PRO B 1 226 ? -16.172 8.859 22.797 1 95.5 226 PRO B CA 1
ATOM 3476 C C . PRO B 1 226 ? -16.094 8.547 24.281 1 95.5 226 PRO B C 1
ATOM 3478 O O . PRO B 1 226 ? -15.055 8.109 24.781 1 95.5 226 PRO B O 1
ATOM 3481 N N . LEU B 1 227 ? -17.172 8.672 24.984 1 94.31 227 LEU B N 1
ATOM 3482 C CA . LEU B 1 227 ? -17.203 8.477 26.422 1 94.31 227 LEU B CA 1
ATOM 3483 C C . LEU B 1 227 ? -17.156 6.996 26.781 1 94.31 227 LEU B C 1
ATOM 3485 O O . LEU B 1 227 ? -16.906 6.637 27.922 1 94.31 227 LEU B O 1
ATOM 3489 N N . ASP B 1 228 ? -17.375 6.18 25.828 1 94.62 228 ASP B N 1
ATOM 3490 C CA . ASP B 1 228 ? -17.359 4.738 26.062 1 94.62 228 ASP B CA 1
ATOM 3491 C C . ASP B 1 228 ? -15.945 4.18 25.922 1 94.62 228 ASP B C 1
ATOM 3493 O O . ASP B 1 228 ? -15.703 3.016 26.234 1 94.62 228 ASP B O 1
ATOM 3497 N N . VAL B 1 229 ? -15.016 4.965 25.453 1 96.12 229 VAL B N 1
ATOM 3498 C CA . VAL B 1 229 ? -13.648 4.516 25.25 1 96.12 229 VAL B CA 1
ATOM 3499 C C . VAL B 1 229 ? -12.93 4.418 26.594 1 96.12 229 VAL B C 1
ATOM 3501 O O . VAL B 1 229 ? -12.844 5.402 27.328 1 96.12 229 VAL B O 1
ATOM 3504 N N . GLU B 1 230 ? -12.398 3.275 26.891 1 96.06 230 GLU B N 1
ATOM 3505 C CA . GLU B 1 230 ? -11.789 3.031 28.188 1 96.06 230 GLU B CA 1
ATOM 3506 C C . GLU B 1 230 ? -10.266 3.135 28.109 1 96.06 230 GLU B C 1
ATOM 3508 O O . GLU B 1 230 ? -9.594 3.291 29.141 1 96.06 230 GLU B O 1
ATOM 3513 N N . TYR B 1 231 ? -9.781 2.939 26.969 1 96.31 231 TYR B N 1
ATOM 3514 C CA . TYR B 1 231 ? -8.336 2.926 26.766 1 96.31 231 TYR B CA 1
ATOM 3515 C C . TYR B 1 231 ? -7.969 3.443 25.375 1 96.31 231 TYR B C 1
ATOM 3517 O O . TYR B 1 231 ? -8.641 3.125 24.391 1 96.31 231 TYR B O 1
ATOM 3525 N N . VAL B 1 232 ? -6.973 4.316 25.359 1 96.12 232 VAL B N 1
ATOM 3526 C CA . VAL B 1 232 ? -6.473 4.836 24.094 1 96.12 232 VAL B CA 1
ATOM 3527 C C . VAL B 1 232 ? -4.98 4.539 23.969 1 96.12 232 VAL B C 1
ATOM 3529 O O . VAL B 1 232 ? -4.195 4.871 24.859 1 96.12 232 VAL B O 1
ATOM 3532 N N . GLU B 1 233 ? -4.617 3.834 22.906 1 95.19 233 GLU B N 1
ATOM 3533 C CA . GLU B 1 233 ? -3.211 3.748 22.531 1 95.19 233 GLU B CA 1
ATOM 3534 C C . GLU B 1 233 ? -2.828 4.879 21.578 1 95.19 233 GLU B C 1
ATOM 3536 O O . GLU B 1 233 ? -3.385 4.988 20.484 1 95.19 233 GLU B O 1
ATOM 3541 N N . THR B 1 234 ? -1.858 5.699 21.922 1 95.25 234 THR B N 1
ATOM 3542 C CA . THR B 1 234 ? -1.484 6.883 21.156 1 95.25 234 THR B CA 1
ATOM 3543 C C . THR B 1 234 ? -0.254 6.609 20.297 1 95.25 234 THR B C 1
ATOM 3545 O O . THR B 1 234 ? 0.414 5.586 20.469 1 95.25 234 THR B O 1
ATOM 3548 N N . HIS B 1 235 ? -0.115 7.445 19.266 1 92.75 235 HIS B N 1
ATOM 3549 C CA . HIS B 1 235 ? 1.169 7.461 18.562 1 92.75 235 HIS B CA 1
ATOM 3550 C C . HIS B 1 235 ? 2.309 7.785 19.531 1 92.75 235 HIS B C 1
ATOM 3552 O O . HIS B 1 235 ? 3.32 7.078 19.562 1 92.75 235 HIS B O 1
ATOM 3558 N N . GLY B 1 236 ? 2.174 8.836 20.297 1 90.88 236 GLY B N 1
ATOM 3559 C CA . GLY B 1 236 ? 3.088 9.141 21.375 1 90.88 236 GLY B CA 1
ATOM 3560 C C . GLY B 1 236 ? 4.516 9.352 20.922 1 90.88 236 GLY B C 1
ATOM 3561 O O . GLY B 1 236 ? 5.445 8.734 21.453 1 90.88 236 GLY B O 1
ATOM 3562 N N . THR B 1 237 ? 4.715 10.242 20.047 1 84.94 237 THR B N 1
ATOM 3563 C CA . THR B 1 237 ? 6.031 10.453 19.453 1 84.94 237 THR B CA 1
ATOM 3564 C C . THR B 1 237 ? 7.008 11 20.484 1 84.94 237 THR B C 1
ATOM 3566 O O . THR B 1 237 ? 8.227 10.945 20.297 1 84.94 237 THR B O 1
ATOM 3569 N N . GLY B 1 238 ? 6.445 11.547 21.547 1 89 238 GLY B N 1
ATOM 3570 C CA . GLY B 1 238 ? 7.309 12.109 22.562 1 89 238 GLY B CA 1
ATOM 3571 C C . GLY B 1 238 ? 7.988 13.398 22.125 1 89 238 GLY B C 1
ATOM 3572 O O . GLY B 1 238 ? 9.133 13.656 22.5 1 89 238 GLY B O 1
ATOM 3573 N N . THR B 1 239 ? 7.395 14.094 21.25 1 87.81 239 THR B N 1
ATOM 3574 C CA . THR B 1 239 ? 7.93 15.375 20.797 1 87.81 239 THR B CA 1
ATOM 3575 C C . THR B 1 239 ? 7.145 16.531 21.391 1 87.81 239 THR B C 1
ATOM 3577 O O . THR B 1 239 ? 5.961 16.391 21.703 1 87.81 239 THR B O 1
ATOM 3580 N N . ALA B 1 240 ? 7.832 17.688 21.5 1 86.69 240 ALA B N 1
ATOM 3581 C CA . ALA B 1 240 ? 7.211 18.875 22.078 1 86.69 240 ALA B CA 1
ATOM 3582 C C . ALA B 1 240 ? 6.02 19.328 21.234 1 86.69 240 ALA B C 1
ATOM 3584 O O . ALA B 1 240 ? 5.055 19.891 21.766 1 86.69 240 ALA B O 1
ATOM 3585 N N . LEU B 1 241 ? 6.039 19.016 19.984 1 88.56 241 LEU B N 1
ATOM 3586 C CA . LEU B 1 241 ? 4.973 19.438 19.078 1 88.56 241 LEU B CA 1
ATOM 3587 C C . LEU B 1 241 ? 3.895 18.359 19 1 88.56 241 LEU B C 1
ATOM 3589 O O . LEU B 1 241 ? 2.705 18.656 19.125 1 88.56 241 LEU B O 1
ATOM 3593 N N . GLY B 1 242 ? 4.27 17.109 18.828 1 91.12 242 GLY B N 1
ATOM 3594 C CA . GLY B 1 242 ? 3.359 16 18.562 1 91.12 242 GLY B CA 1
ATOM 3595 C C . GLY B 1 242 ? 2.49 15.648 19.766 1 91.12 242 GLY B C 1
ATOM 3596 O O . GLY B 1 242 ? 1.277 15.477 19.625 1 91.12 242 GLY B O 1
ATOM 3597 N N . ASP B 1 243 ? 3.049 15.656 20.922 1 93.75 243 ASP B N 1
ATOM 3598 C CA . ASP B 1 243 ? 2.352 15.156 22.109 1 93.75 243 ASP B CA 1
ATOM 3599 C C . ASP B 1 243 ? 1.178 16.062 22.469 1 93.75 243 ASP B C 1
ATOM 3601 O O . ASP B 1 243 ? 0.047 15.594 22.625 1 93.75 243 ASP B O 1
ATOM 3605 N N . PRO B 1 244 ? 1.435 17.359 22.578 1 93.81 244 PRO B N 1
ATOM 3606 C CA . PRO B 1 244 ? 0.309 18.219 22.938 1 93.81 244 PRO B CA 1
ATOM 3607 C C . PRO B 1 244 ? -0.791 18.234 21.891 1 93.81 244 PRO B C 1
ATOM 3609 O O . PRO B 1 244 ? -1.977 18.281 22.219 1 93.81 244 PRO B O 1
ATOM 3612 N N . ILE B 1 245 ? -0.454 18.141 20.672 1 94.38 245 ILE B N 1
ATOM 3613 C CA . ILE B 1 245 ? -1.432 18.172 19.578 1 94.38 245 ILE B CA 1
ATOM 3614 C C . ILE B 1 245 ? -2.27 16.891 19.625 1 94.38 245 ILE B C 1
ATOM 3616 O O . ILE B 1 245 ? -3.49 16.938 19.453 1 94.38 245 ILE B O 1
ATOM 3620 N N . GLU B 1 246 ? -1.626 15.773 19.859 1 95.19 246 GLU B N 1
ATOM 3621 C CA . GLU B 1 246 ? -2.33 14.492 19.922 1 95.19 246 GLU B CA 1
ATOM 3622 C C . GLU B 1 246 ? -3.312 14.461 21.078 1 95.19 246 GLU B C 1
ATOM 3624 O O . GLU B 1 246 ? -4.469 14.078 20.922 1 95.19 246 GLU B O 1
ATOM 3629 N N . VAL B 1 247 ? -2.857 14.883 22.219 1 95.19 247 VAL B N 1
ATOM 3630 C CA . VAL B 1 247 ? -3.727 14.914 23.391 1 95.19 247 VAL B CA 1
ATOM 3631 C C . VAL B 1 247 ? -4.852 15.922 23.172 1 95.19 247 VAL B C 1
ATOM 3633 O O . VAL B 1 247 ? -6 15.68 23.547 1 95.19 247 VAL B O 1
ATOM 3636 N N . GLY B 1 248 ? -4.496 17.047 22.609 1 96.06 248 GLY B N 1
ATOM 3637 C CA . GLY B 1 248 ? -5.512 18.031 22.266 1 96.06 248 GLY B CA 1
ATOM 3638 C C . GLY B 1 248 ? -6.594 17.469 21.359 1 96.06 248 GLY B C 1
ATOM 3639 O O . GLY B 1 248 ? -7.781 17.75 21.562 1 96.06 248 GLY B O 1
ATOM 3640 N N . ALA B 1 249 ? -6.215 16.719 20.359 1 95.94 249 ALA B N 1
ATOM 3641 C CA . ALA B 1 249 ? -7.156 16.094 19.438 1 95.94 249 ALA B CA 1
ATOM 3642 C C . ALA B 1 249 ? -8.07 15.109 20.156 1 95.94 249 ALA B C 1
ATOM 3644 O O . ALA B 1 249 ? -9.266 15.047 19.875 1 95.94 249 ALA B O 1
ATOM 3645 N N . LEU B 1 250 ? -7.477 14.32 21.062 1 95.56 250 LEU B N 1
ATOM 3646 C CA . LEU B 1 250 ? -8.258 13.367 21.844 1 95.56 250 LEU B CA 1
ATOM 3647 C C . LEU B 1 250 ? -9.289 14.086 22.703 1 95.56 250 LEU B C 1
ATOM 3649 O O . LEU B 1 250 ? -10.438 13.656 22.797 1 95.56 250 LEU B O 1
ATOM 3653 N N . LYS B 1 251 ? -8.844 15.227 23.281 1 95.69 251 LYS B N 1
ATOM 3654 C CA . LYS B 1 251 ? -9.742 16.016 24.125 1 95.69 251 LYS B CA 1
ATOM 3655 C C . LYS B 1 251 ? -10.875 16.609 23.297 1 95.69 251 LYS B C 1
ATOM 3657 O O . LYS B 1 251 ? -12.031 16.625 23.719 1 95.69 251 LYS B O 1
ATOM 3662 N N . ALA B 1 252 ? -10.539 17.031 22.141 1 95.44 252 ALA B N 1
ATOM 3663 C CA . ALA B 1 252 ? -11.523 17.672 21.281 1 95.44 252 ALA B CA 1
ATOM 3664 C C . ALA B 1 252 ? -12.547 16.672 20.766 1 95.44 252 ALA B C 1
ATOM 3666 O O . ALA B 1 252 ? -13.695 17.016 20.5 1 95.44 252 ALA B O 1
ATOM 3667 N N . ALA B 1 253 ? -12.141 15.445 20.656 1 92.81 253 ALA B N 1
ATOM 3668 C CA . ALA B 1 253 ? -13 14.398 20.125 1 92.81 253 ALA B CA 1
ATOM 3669 C C . ALA B 1 253 ? -13.984 13.906 21.188 1 92.81 253 ALA B C 1
ATOM 3671 O O . ALA B 1 253 ? -14.93 13.172 20.875 1 92.81 253 ALA B O 1
ATOM 3672 N N . GLN B 1 254 ? -13.805 14.227 22.391 1 87.81 254 GLN B N 1
ATOM 3673 C CA . GLN B 1 254 ? -14.695 13.828 23.469 1 87.81 254 GLN B CA 1
ATOM 3674 C C . GLN B 1 254 ? -15.883 14.789 23.594 1 87.81 254 GLN B C 1
ATOM 3676 O O . GLN B 1 254 ? -15.75 15.984 23.328 1 87.81 254 GLN B O 1
#

Radius of gyration: 22.42 Å; Cα contacts (8 Å, |Δi|>4): 1010; chains: 2; bounding box: 51×55×60 Å

Organism: NCBI:txid72520

Nearest PDB structures (foldseek):
  7s6b-assembly1_A  TM=9.700E-01  e=5.320E-25  Streptomyces lasalocidi
  2hg4-assembly3_E  TM=9.230E-01  e=1.506E-24  Saccharopolyspora erythraea
  8ee1-assembly1_A  TM=9.281E-01  e=5.906E-24  Saccharopolyspora erythraea
  2qo3-assembly1_A  TM=9.665E-01  e=3.003E-23  Saccharopolyspora erythraea
  2qo3-assembly1_B  TM=9.670E-01  e=7.467E-23  Saccharopolyspora erythraea

Secondary structure (DSSP, 8-state):
---HHHHTT--HHHHHTS-HHHHHHHHHHHHHHHHTT--HHHHTT--EEEEEE----HHHHH--S--TTHHHHH-HHHHHHHHHHHHT--S-EEEEE-GGGHHHHHHHHHHHHHHTTS-SEEEEEEEE----HHHHHHHHHTT-B-TTS---TTSTT---B----EEEEEEEE-HHHHHHHT----------------S-SSTTS--HHHHHHHHHHHHHHHT--GGG-----------TTHHHHHHHHHHHT-/---HHHHTT--HHHHHTS-HHHHHHHHHHHHHHHHTT--HHHHTT--EEEEEE----HHHHH--S--TTHHHHH-HHHHHHHHHHHHT--S-EEEEE-GGGHHHHHHHHHHHHHHTTS-SEEEEEEEE----HHHHHHHHHTT-B-TTS---TTSTT---B----EEEEEEEE-HHHHHHHT----------------S-SSTTS--HHHHHHHHHHHHHHHT--GGG-----------TTHHHHHHHHHHHH-

Sequence (508 aa):
MGRGQAFFGISAMEASSMDPQQRLLLEVGYTALWSAGYDRKDLVSRNVGIFVGIGSNDWSSLVTQATAYTGTGAAASIAANRLSYVFGLKGPSMSIDTACSSSLVSLDAACLRLRINKCESAIVFGINLLLSPASLIALCRARMLCADARCKTFDASANGYVRGEGCGAVVLKRLSDATAAGDRVLAVVRGSGVNQDGRSASLTAPNGPSQEEVILTALQEAQVSPLDVEYVETHGTGTALGDPIEVGALKAAQMGRGQAFFGISAMEASSMDPQQRLLLEVGYTALWSAGYDRKDLVSRNVGIFVGIGSNDWSSLVTQATAYTGTGAAASIAANRLSYVFGLKGPSMSIDTACSSSLVSLDAACLRLRINKCESAIVFGINLLLSPASLIALCRARMLCADARCKTFDASANGYVRGEGCGAVVLKRLSDATAAGDRVLAVVRGSGVNQDGRSASLTAPNGPSQEEVILTALQEAQVSPLDVEYVETHGTGTALGDPIEVGALKAAQ

InterPro domains:
  IPR014030 Beta-ketoacyl synthase-like, N-terminal domain [PF00109] (6-178)
  IPR014031 Beta-ketoacyl synthase, C-terminal domain [PF02801] (186-253)
  IPR016039 Thiolase-like [G3DSA:3.40.47.10] (4-254)
  IPR016039 Thiolase-like [SSF53901] (6-250)
  IPR018201 Beta-ketoacyl synthase, active site [PS00606] (91-107)
  IPR020841 Polyketide synthase, beta-ketoacyl synthase domain [PS52004] (1-254)
  IPR020841 Polyketide synthase, beta-ketoacyl synthase domain [SM00825] (2-254)
  IPR050091 Polyketide and Nonribosomal Peptide Biosynthesis Enzymes [PTHR43775] (6-253)

pLDDT: mean 92.49, std 7.39, range [44.22, 98.88]